Protein 3L2H (pdb70)

Radius of gyration: 28.26 Å; Cα contacts (8 Å, |Δi|>4): 1769; chains: 4; bounding box: 63×65×72 Å

Nearest PDB structures (foldseek):
  3l2h-assembly1_D  TM=9.973E-01  e=1.603E-27  Acidithiobacillus ferrooxidans ATCC 23270
  2h0v-assembly1_B  TM=8.083E-01  e=2.652E-04  Bacillus subtilis
  2f4p-assembly2_C  TM=7.669E-01  e=4.266E-04  Thermotoga maritima MSB8
  3es1-assembly1_A-2  TM=8.246E-01  e=7.627E-04  Novosphingobium aromaticivorans DSM 12444
  6b8w-assembly1_B  TM=7.659E-01  e=4.998E-04  Enterobacter cloacae subsp. cloacae ATCC 13047

InterPro domains:
  IPR011051 RmlC-like cupin domain superfamily [SSF51182] (11-148)
  IPR013096 Cupin 2, conserved barrel [PF07883] (49-119)
  IPR014710 RmlC-like jelly roll fold [G3DSA:2.60.120.10] (2-148)
  IPR051610 Glucose-6-phosphate isomerase/Oxalate decarboxylase [PTHR35848] (9-132)

B-factor: mean 21.56, std 8.47, range [9.39, 75.98]

Foldseek 3Di:
DVQVQQDQDPVNQVPFADFDAEPVHNLQTWRWDFSCVSNPNDQTKIKIKAAARGKNYQFKAKQPKKKKKAWAAAKKWKQQPDIDIDGHGDMDIHDHPPGTIMIHRNDHDITIMIMDMGDDQWIWMDRVVQQWIWTHHNNDIDIDHVPDDPPDD/DVQVQQDQDPVNQVPFADFDAEPVHNLQTWRWDFSCVSRPHDQTKIKIKHAARGKNYQFKAKQQKKKKKAWQADKKWKDQPDIDIDGHGDMDIHDHPPGTIMIHRNDHDITIMIMDMGDDQWIWMDRVVQQWIWTHHNPDIDIDHVPDDCPDDD/DCVQQDDDPVNQVPAFDWDAEPVHNLQTKTWDFSCVSSPNDQTKIKIKAAARGKNYQFKAKQPKKKKKAWQAAWKWKALHDIDIDGHGDMDIHDHPPGTIMIHHNGHDITIMIMDMGDDQWIKMDRVVQQWIWTHHRNDIDIDHVPDDPPDDD/DVVQQDQDPVNQVVAFCWDAEPVGNLQTWGWDFSCVSSPNDQTKIKIKHAARGKNYQFKFKQPKKKKKAWQAAWKWKALNDIDIDGHGDMDIHDHPPGTIMIHHNDHDITIMIMDMTDDQWIKMDRVVVQWIWTHHNNDIDIGHVPDDDDDD

CATH classification: 2.60.120.10

Organism: Acidithiobacillus ferrooxidans (strain ATCC 23270 / DSM 14882 / CIP 104768 / NCIMB 8455) (NCBI:txid243159)

Sequence (612 aa):
GDTRKLLLTAQQEISRRKGEHKVHFLNPGAVRVNKSLGDAVGLRRHGIHLLIQIEPGKEESTEYHLHHYEEEAVYVLSGKGTLTENDQYPIAPGDFVGFPCCHAAAHSSISNDGTETLVCLVIGQRLDQQDVVDYPNQHHKRLYRNNGEWNLVDDADIRVLREGDTTRKLLLTAQEISRKGEHKKVHFLNPGAVRRVNKSLGDAVGLRHHGIHLIQIEPGKESTEYHLHHYEEEAVYVLSGKGTLTENDQYPIAPGDFVGFPCCHAAAHSISSNDGTEETLVCLVIGQRLDQDVVDYPNQHKRLYRNNGEEWNLVDADIRRVLRREPDTRKLLLTAQEISSRRKGGEHKVHFLNPGAVRVNKSLGDAVGLRHHGIHLIQIEPGKESTEYHLLHHYEEEAVYVLSGKGTLTENDQYPIAPGDFVGFPCHAAAHSISNDGTEETLVCLVIGQRLDQQDVVDYPNQQHHKRLYRNNGEWNLVDDADIRRVLRREPDTRKLLLTAQEISRRKGEHKVHFLNPGAVRRVNKSLGDAVGLRHGIHLIQIEPGKEESTEYHLHHYEEEAVYVLSGKKGTLTENDQQYPIAPGDFVGFPCHAAAHSSISSNDGTEETLVCLVIGQRLDQDVVDYPNQHHKKRLYRNNGEWNLVDADIRVLRE

Secondary structure (DSSP, 8-state):
---GGGEE-HHHHH---EEEEETTEEEEEEEEEEHHHHHT----EEEEEE-TT-BSSSSBEESS--EEEEEEES-EEE-----EEE-TT-EEEE-TTS--B-EE--SSS-EEEEEEE---SEEEEEETTTTEEEEEETTEEEEE----EEEE-/---GGGEE-HHHHH---EEEEETTEEEEEEEEEEHHHHHT----EEEEEE-TT-BSSSSBEESS--EEEEEEES-EEE-----EEE-TT-EEEE-TTS--B-EE--SSS-EEEEEEE---SEEEEEEGGGTEEEEEETTEEEEE----EEEE--/-GGGGEE-HHHHH--PEEEEETTEEEEEEEEEEHHHHHT----EEEEEE-TT-BSSSSBEESS--EEEEEEES-EEE-----EEE-TT-EEEE-TTS--B-EE--SSSPEEEEEEE---SEEEEEEGGGTEEEEEETTEEEEE----EEEE--/-GGGGEE-HHHHH---EEEEETTEEEEEEEEEEHHHHHT----EEEEEE-TT-BSSSSBEESS--EEEEEEES-EEE-----EEE-TT-EEEE-TTS--B-EE--SSS-EEEEEEE---SEEEEEETTTTEEEEEETTEEEEE---EEEE--

Structure (mmCIF, N/CA/C/O backbone):
data_3L2H
#
_entry.id   3L2H
#
_cell.length_a   75.876
_cell.length_b   93.744
_cell.length_c   139.042
_cell.angle_alpha   90.000
_cell.angle_beta   90.000
_cell.angle_gamma   90.000
#
_symmetry.space_group_name_H-M   'P 21 21 21'
#
loop_
_entity.id
_entity.type
_entity.pdbx_description
1 polymer 'Putative sugar phosphate isomerase'
2 non-polymer 'CHLORIDE ION'
3 non-polymer '3-CYCLOHEXYL-1-PROPYLSULFONIC ACID'
4 non-polymer 1,2-ETHANEDIOL
5 water water
#
loop_
_atom_site.group_PDB
_atom_site.id
_atom_site.type_symbol
_atom_site.label_atom_id
_atom_site.label_alt_id
_atom_site.label_comp_id
_atom_site.label_asym_id
_atom_site.label_entity_id
_atom_site.label_seq_id
_atom_site.pdbx_PDB_ins_code
_atom_site.Cartn_x
_atom_site.Cartn_y
_atom_site.Cartn_z
_atom_site.occupancy
_atom_site.B_iso_or_equiv
_atom_site.auth_seq_id
_atom_site.auth_comp_id
_atom_site.auth_asym_id
_atom_site.auth_atom_id
_atom_site.pdbx_PDB_model_num
ATOM 1 N N . GLY A 1 1 ? 45.143 81.477 -6.168 1.00 25.65 0 GLY A N 1
ATOM 2 C CA . GLY A 1 1 ? 45.914 82.242 -5.117 1.00 25.18 0 GLY A CA 1
ATOM 3 C C . GLY A 1 1 ? 47.392 82.060 -5.349 1.00 24.78 0 GLY A C 1
ATOM 4 O O . GLY A 1 1 ? 47.804 81.149 -6.066 1.00 22.89 0 GLY A O 1
ATOM 13 N N . ASP A 1 3 ? 49.635 81.034 -3.505 1.00 21.38 2 ASP A N 1
ATOM 14 C CA . ASP A 1 3 ? 50.227 79.817 -2.948 1.00 22.43 2 ASP A CA 1
ATOM 15 C C . ASP A 1 3 ? 50.016 78.543 -3.794 1.00 20.57 2 ASP A C 1
ATOM 16 O O . ASP A 1 3 ? 50.485 77.440 -3.374 1.00 21.47 2 ASP A O 1
ATOM 21 N N . THR A 1 4 ? 49.371 78.665 -4.968 1.00 18.44 3 THR A N 1
ATOM 22 C CA . THR A 1 4 ? 49.371 77.535 -5.940 1.00 16.68 3 THR A CA 1
ATOM 23 C C . THR A 1 4 ? 50.118 77.843 -7.286 1.00 14.60 3 THR A C 1
ATOM 24 O O . THR A 1 4 ? 50.182 77.023 -8.139 1.00 13.31 3 THR A O 1
ATOM 28 N N . ARG A 1 5 ? 50.754 79.005 -7.407 1.00 13.26 4 ARG A N 1
ATOM 29 C CA . ARG A 1 5 ? 51.624 79.294 -8.525 1.00 13.16 4 ARG A CA 1
ATOM 30 C C . ARG A 1 5 ? 52.703 78.207 -8.654 1.00 13.77 4 ARG A C 1
ATOM 31 O O . ARG A 1 5 ? 53.113 77.822 -9.779 1.00 13.94 4 ARG A O 1
ATOM 39 N N . LYS A 1 6 ? 53.126 77.659 -7.504 1.00 13.19 5 LYS A N 1
ATOM 40 C CA . LYS A 1 6 ? 54.235 76.674 -7.521 1.00 13.93 5 LYS A CA 1
ATOM 41 C C . LYS A 1 6 ? 53.890 75.372 -8.222 1.00 13.52 5 LYS A C 1
ATOM 42 O O . LYS A 1 6 ? 54.789 74.608 -8.580 1.00 14.09 5 LYS A O 1
ATOM 48 N N . LEU A 1 7 ? 52.602 75.108 -8.432 1.00 13.25 6 LEU A N 1
ATOM 49 C CA . LEU A 1 7 ? 52.168 73.895 -9.098 1.00 13.17 6 LEU A CA 1
ATOM 50 C C . LEU A 1 7 ? 52.328 73.930 -10.632 1.00 13.53 6 LEU A C 1
ATOM 51 O O . LEU A 1 7 ? 52.293 72.878 -11.294 1.00 13.09 6 LEU A O 1
ATOM 56 N N . LEU A 1 8 ? 52.509 75.120 -11.167 1.00 12.86 7 LEU A N 1
ATOM 57 C CA . LEU A 1 8 ? 52.799 75.337 -12.587 1.00 13.78 7 LEU A CA 1
ATOM 58 C C . LEU A 1 8 ? 54.304 75.532 -12.769 1.00 13.89 7 LEU A C 1
ATOM 59 O O . LEU A 1 8 ? 54.892 76.406 -12.117 1.00 13.85 7 LEU A O 1
ATOM 64 N N . LEU A 1 9 ? 54.915 74.707 -13.618 1.00 13.61 8 LEU A N 1
ATOM 65 C CA . LEU A 1 9 ? 56.315 74.882 -14.036 1.00 15.15 8 LEU A CA 1
ATOM 66 C C . LEU A 1 9 ? 56.317 75.265 -15.484 1.00 14.96 8 LEU A C 1
ATOM 67 O O . LEU A 1 9 ? 55.951 74.451 -16.350 1.00 14.80 8 LEU A O 1
ATOM 72 N N . THR A 1 10 ? 56.624 76.519 -15.777 1.00 15.02 9 THR A N 1
ATOM 73 C CA . THR A 1 10 ? 56.672 76.930 -17.170 1.00 14.81 9 THR A CA 1
ATOM 74 C C . THR A 1 10 ? 57.866 76.266 -17.887 1.00 14.97 9 THR A C 1
ATOM 75 O O . THR A 1 10 ? 58.839 75.799 -17.250 1.00 12.90 9 THR A O 1
ATOM 79 N N . ALA A 1 11 ? 57.791 76.273 -19.217 1.00 15.13 10 ALA A N 1
ATOM 80 C CA . ALA A 1 11 ? 58.847 75.737 -20.061 1.00 15.85 10 ALA A CA 1
ATOM 81 C C . ALA A 1 11 ? 60.209 76.290 -19.645 1.00 15.37 10 ALA A C 1
ATOM 82 O O . ALA A 1 11 ? 61.210 75.559 -19.567 1.00 16.08 10 ALA A O 1
ATOM 84 N N A GLN A 1 12 ? 60.255 77.571 -19.351 0.50 14.82 11 GLN A N 1
ATOM 85 N N B GLN A 1 12 ? 60.251 77.594 -19.395 0.50 15.19 11 GLN A N 1
ATOM 86 C CA A GLN A 1 12 ? 61.535 78.185 -19.032 0.50 15.57 11 GLN A CA 1
ATOM 87 C CA B GLN A 1 12 ? 61.494 78.272 -19.000 0.50 16.12 11 GLN A CA 1
ATOM 88 C C A GLN A 1 12 ? 61.964 77.949 -17.575 0.50 14.79 11 GLN A C 1
ATOM 89 C C B GLN A 1 12 ? 61.949 77.846 -17.606 0.50 15.11 11 GLN A C 1
ATOM 90 O O A GLN A 1 12 ? 63.157 77.923 -17.291 0.50 13.74 11 GLN A O 1
ATOM 91 O O B GLN A 1 12 ? 63.135 77.593 -17.388 0.50 13.97 11 GLN A O 1
ATOM 102 N N . GLU A 1 13 ? 61.014 77.748 -16.667 1.00 14.43 12 GLU A N 1
ATOM 103 C CA . GLU A 1 13 ? 61.350 77.279 -15.307 1.00 14.55 12 GLU A CA 1
ATOM 104 C C . GLU A 1 13 ? 61.986 75.877 -15.397 1.00 14.36 12 GLU A C 1
ATOM 105 O O . GLU A 1 13 ? 62.958 75.566 -14.712 1.00 14.00 12 GLU A O 1
ATOM 111 N N . ILE A 1 14 ? 61.441 75.045 -16.287 1.00 14.13 13 ILE A N 1
ATOM 112 C CA . ILE A 1 14 ? 61.939 73.681 -16.485 1.00 14.02 13 ILE A CA 1
ATOM 113 C C . ILE A 1 14 ? 63.365 73.686 -17.105 1.00 14.30 13 ILE A C 1
ATOM 114 O O . ILE A 1 14 ? 64.282 73.031 -16.594 1.00 14.42 13 ILE A O 1
ATOM 119 N N . SER A 1 15 ? 63.548 74.469 -18.161 1.00 15.08 14 SER A N 1
ATOM 120 C CA . SER A 1 15 ? 64.838 74.676 -18.788 1.00 16.26 14 SER A CA 1
ATOM 121 C C . SER A 1 15 ? 65.914 75.067 -17.772 1.00 15.75 14 SER A C 1
ATOM 122 O O . SER A 1 15 ? 67.025 74.521 -17.798 1.00 15.88 14 SER A O 1
ATOM 125 N N A ARG A 1 16 ? 65.588 75.988 -16.860 0.70 15.45 15 ARG A N 1
ATOM 126 N N B ARG A 1 16 ? 65.571 75.962 -16.852 0.30 15.14 15 ARG A N 1
ATOM 127 C CA A ARG A 1 16 ? 66.568 76.491 -15.882 0.70 16.07 15 ARG A CA 1
ATOM 128 C CA B ARG A 1 16 ? 66.542 76.480 -15.894 0.30 15.01 15 ARG A CA 1
ATOM 129 C C A ARG A 1 16 ? 66.772 75.588 -14.660 0.70 15.64 15 ARG A C 1
ATOM 130 C C B ARG A 1 16 ? 66.760 75.596 -14.662 0.30 15.19 15 ARG A C 1
ATOM 131 O O A ARG A 1 16 ? 67.747 75.751 -13.934 0.70 16.23 15 ARG A O 1
ATOM 132 O O B ARG A 1 16 ? 67.709 75.815 -13.916 0.30 15.48 15 ARG A O 1
ATOM 155 N N . LYS A 1 18 ? 68.286 72.689 -12.714 1.00 18.10 17 LYS A N 1
ATOM 156 C CA . LYS A 1 18 ? 69.528 71.979 -12.905 1.00 21.71 17 LYS A CA 1
ATOM 157 C C . LYS A 1 18 ? 69.259 70.462 -13.040 1.00 23.18 17 LYS A C 1
ATOM 158 O O . LYS A 1 18 ? 69.874 69.779 -13.816 1.00 24.49 17 LYS A O 1
ATOM 164 N N . GLY A 1 19 ? 68.312 69.945 -12.298 1.00 25.66 18 GLY A N 1
ATOM 165 C CA . GLY A 1 19 ? 68.069 68.507 -12.296 1.00 27.67 18 GLY A CA 1
ATOM 166 C C . GLY A 1 19 ? 69.145 67.801 -11.486 1.00 28.38 18 GLY A C 1
ATOM 167 O O . GLY A 1 19 ? 69.980 68.466 -10.870 1.00 28.72 18 GLY A O 1
ATOM 168 N N . GLU A 1 20 ? 69.132 66.477 -11.493 1.00 28.41 19 GLU A N 1
ATOM 169 C CA . GLU A 1 20 ? 70.134 65.709 -10.791 1.00 28.94 19 GLU A CA 1
ATOM 170 C C . GLU A 1 20 ? 70.866 64.829 -11.724 1.00 27.28 19 GLU A C 1
ATOM 171 O O . GLU A 1 20 ? 70.270 64.224 -12.593 1.00 25.70 19 GLU A O 1
ATOM 177 N N . HIS A 1 21 ? 72.164 64.739 -11.523 1.00 26.06 20 HIS A N 1
ATOM 178 C CA . HIS A 1 21 ? 72.977 63.773 -12.239 1.00 27.17 20 HIS A CA 1
ATOM 179 C C . HIS A 1 21 ? 72.731 62.394 -11.627 1.00 27.23 20 HIS A C 1
ATOM 180 O O . HIS A 1 21 ? 73.040 62.168 -10.473 1.00 27.10 20 HIS A O 1
ATOM 187 N N . LYS A 1 22 ? 72.125 61.481 -12.359 1.00 26.97 21 LYS A N 1
ATOM 188 C CA . LYS A 1 22 ? 71.796 60.164 -11.796 1.00 27.61 21 LYS A CA 1
ATOM 189 C C . LYS A 1 22 ? 72.434 59.046 -12.544 1.00 26.54 21 LYS A C 1
ATOM 190 O O . LYS A 1 22 ? 72.365 59.016 -13.779 1.00 24.10 21 LYS A O 1
ATOM 196 N N . VAL A 1 23 ? 73.091 58.158 -11.791 1.00 25.35 22 VAL A N 1
ATOM 197 C CA . VAL A 1 23 ? 73.716 56.963 -12.346 1.00 24.85 22 VAL A CA 1
ATOM 198 C C . VAL A 1 23 ? 72.995 55.756 -11.733 1.00 24.27 22 VAL A C 1
ATOM 199 O O . VAL A 1 23 ? 72.848 55.667 -10.504 1.00 23.73 22 VAL A O 1
ATOM 203 N N . HIS A 1 24 ? 72.506 54.853 -12.571 1.00 21.68 23 HIS A N 1
ATOM 204 C CA . HIS A 1 24 ? 71.777 53.689 -12.068 1.00 20.56 23 HIS A CA 1
ATOM 205 C C . HIS A 1 24 ? 72.709 52.811 -11.213 1.00 20.76 23 HIS A C 1
ATOM 206 O O . HIS A 1 24 ? 73.851 52.565 -11.572 1.00 20.69 23 HIS A O 1
ATOM 213 N N . PHE A 1 25 ? 72.185 52.296 -10.112 1.00 21.08 24 PHE A N 1
ATOM 214 C CA . PHE A 1 25 ? 73.009 51.611 -9.085 1.00 21.72 24 PHE A CA 1
ATOM 215 C C . PHE A 1 25 ? 73.622 50.300 -9.554 1.00 22.22 24 PHE A C 1
ATOM 216 O O . PHE A 1 25 ? 74.602 49.825 -8.974 1.00 22.28 24 PHE A O 1
ATOM 224 N N . LEU A 1 26 ? 73.127 49.777 -10.674 1.00 22.21 25 LEU A N 1
ATOM 225 C CA . LEU A 1 26 ? 73.622 48.548 -11.258 1.00 21.21 25 LEU A CA 1
ATOM 226 C C . LEU A 1 26 ? 74.225 48.734 -12.643 1.00 22.24 25 LEU A C 1
ATOM 227 O O . LEU A 1 26 ? 74.686 47.755 -13.223 1.00 22.81 25 LEU A O 1
ATOM 232 N N . ASN A 1 27 ? 74.249 49.964 -13.166 1.00 21.62 26 ASN A N 1
ATOM 233 C CA . ASN A 1 27 ? 74.787 50.243 -14.506 1.00 22.04 26 ASN A CA 1
ATOM 234 C C . ASN A 1 27 ? 75.478 51.636 -14.590 1.00 21.80 26 ASN A C 1
ATOM 235 O O . ASN A 1 27 ? 74.830 52.658 -14.734 1.00 21.49 26 ASN A O 1
ATOM 240 N N . PRO A 1 28 ? 76.809 51.671 -14.499 1.00 22.74 27 PRO A N 1
ATOM 241 C CA . PRO A 1 28 ? 77.565 52.908 -14.594 1.00 22.54 27 PRO A CA 1
ATOM 242 C C . PRO A 1 28 ? 77.374 53.598 -15.935 1.00 21.86 27 PRO A C 1
ATOM 243 O O . PRO A 1 28 ? 77.636 54.780 -16.034 1.00 22.54 27 PRO A O 1
ATOM 247 N N . GLY A 1 29 ? 76.924 52.863 -16.953 1.00 20.87 28 GLY A N 1
ATOM 248 C CA . GLY A 1 29 ? 76.616 53.430 -18.263 1.00 20.65 28 GLY A CA 1
ATOM 249 C C . GLY A 1 29 ? 75.221 54.058 -18.347 1.00 20.25 28 GLY A C 1
ATOM 250 O O . GLY A 1 29 ? 74.915 54.729 -19.334 1.00 20.17 28 GLY A O 1
ATOM 251 N N . ALA A 1 30 ? 74.385 53.855 -17.320 1.00 19.93 29 ALA A N 1
ATOM 252 C CA . ALA A 1 30 ? 73.059 54.484 -17.242 1.00 20.30 29 ALA A CA 1
ATOM 253 C C . ALA A 1 30 ? 73.181 55.803 -16.498 1.00 20.94 29 ALA A C 1
ATOM 254 O O . ALA A 1 30 ? 73.009 55.863 -15.278 1.00 21.81 29 ALA A O 1
ATOM 256 N N . VAL A 1 31 ? 73.446 56.863 -17.252 1.00 21.75 30 VAL A N 1
ATOM 257 C CA . VAL A 1 31 ? 73.719 58.182 -16.711 1.00 22.89 30 VAL A CA 1
ATOM 258 C C . VAL A 1 31 ? 72.793 59.148 -17.371 1.00 22.95 30 VAL A C 1
ATOM 259 O O . VAL A 1 31 ? 72.668 59.126 -18.596 1.00 22.66 30 VAL A O 1
ATOM 263 N N . ARG A 1 32 ? 72.143 60.007 -16.593 1.00 22.94 31 ARG A N 1
ATOM 264 C CA . ARG A 1 32 ? 71.211 60.974 -17.139 1.00 24.31 31 ARG A CA 1
ATOM 265 C C . ARG A 1 32 ? 71.089 62.181 -16.236 1.00 23.20 31 ARG A C 1
ATOM 266 O O . ARG A 1 32 ? 71.416 62.109 -15.033 1.00 23.32 31 ARG A O 1
ATOM 274 N N . VAL A 1 33 ? 70.624 63.277 -16.812 1.00 22.25 32 VAL A N 1
ATOM 275 C CA . VAL A 1 33 ? 70.211 64.434 -16.036 1.00 21.62 32 VAL A CA 1
ATOM 276 C C . VAL A 1 33 ? 68.719 64.232 -15.854 1.00 20.78 32 VAL A C 1
ATOM 277 O O . VAL A 1 33 ? 67.980 64.069 -16.834 1.00 20.66 32 VAL A O 1
ATOM 281 N N . ASN A 1 34 ? 68.287 64.208 -14.603 1.00 19.22 33 ASN A N 1
ATOM 282 C CA . ASN A 1 34 ? 66.913 63.945 -14.243 1.00 19.11 33 ASN A CA 1
ATOM 283 C C . ASN A 1 34 ? 66.272 65.196 -13.625 1.00 18.68 33 ASN A C 1
ATOM 284 O O . ASN A 1 34 ? 66.777 65.742 -12.612 1.00 19.42 33 ASN A O 1
ATOM 289 N N . LYS A 1 35 ? 65.245 65.698 -14.282 1.00 17.19 34 LYS A N 1
ATOM 290 C CA . LYS A 1 35 ? 64.456 66.822 -13.733 1.00 16.33 34 LYS A CA 1
ATOM 291 C C . LYS A 1 35 ? 63.135 66.243 -13.274 1.00 15.40 34 LYS A C 1
ATOM 292 O O . LYS A 1 35 ? 62.270 65.929 -14.088 1.00 15.37 34 LYS A O 1
ATOM 298 N N . SER A 1 36 ? 62.970 66.123 -11.958 1.00 14.42 35 SER A N 1
ATOM 299 C CA . SER A 1 36 ? 61.770 65.530 -11.426 1.00 15.00 35 SER A CA 1
ATOM 300 C C . SER A 1 36 ? 60.667 66.594 -11.373 1.00 15.32 35 SER A C 1
ATOM 301 O O . SER A 1 36 ? 60.569 67.385 -10.410 1.00 13.75 35 SER A O 1
ATOM 304 N N . LEU A 1 37 ? 59.835 66.574 -12.383 1.00 14.90 36 LEU A N 1
ATOM 305 C CA . LEU A 1 37 ? 58.694 67.511 -12.458 1.00 15.18 36 LEU A CA 1
ATOM 306 C C . LEU A 1 37 ? 57.679 67.236 -11.345 1.00 15.36 36 LEU A C 1
ATOM 307 O O . LEU A 1 37 ? 57.112 68.170 -10.722 1.00 14.33 36 LEU A O 1
ATOM 312 N N . GLY A 1 38 ? 57.427 65.959 -11.106 1.00 15.23 37 GLY A N 1
ATOM 313 C CA . GLY A 1 38 ? 56.545 65.578 -10.058 1.00 15.73 37 GLY A CA 1
ATOM 314 C C . GLY A 1 38 ? 56.976 65.995 -8.689 1.00 16.30 37 GLY A C 1
ATOM 315 O O . GLY A 1 38 ? 56.159 66.543 -7.917 1.00 17.13 37 GLY A O 1
ATOM 316 N N . ASP A 1 39 ? 58.253 65.811 -8.374 1.00 16.87 38 ASP A N 1
ATOM 317 C CA . ASP A 1 39 ? 58.716 66.229 -7.051 1.00 16.52 38 ASP A CA 1
ATOM 318 C C . ASP A 1 39 ? 58.725 67.778 -6.904 1.00 16.44 38 ASP A C 1
ATOM 319 O O . ASP A 1 39 ? 58.491 68.315 -5.810 1.00 17.25 38 ASP A O 1
ATOM 324 N N . ALA A 1 40 ? 58.951 68.481 -7.986 1.00 14.64 39 ALA A N 1
ATOM 325 C CA . ALA A 1 40 ? 58.979 69.953 -7.952 1.00 15.67 39 ALA A CA 1
ATOM 326 C C . ALA A 1 40 ? 57.610 70.493 -7.535 1.00 15.88 39 ALA A C 1
ATOM 327 O O . ALA A 1 40 ? 57.568 71.495 -6.814 1.00 15.21 39 ALA A O 1
ATOM 329 N N . VAL A 1 41 ? 56.525 69.782 -7.887 1.00 15.88 40 VAL A N 1
ATOM 330 C CA . VAL A 1 41 ? 55.166 70.265 -7.600 1.00 15.26 40 VAL A CA 1
ATOM 331 C C . VAL A 1 41 ? 54.500 69.511 -6.433 1.00 16.19 40 VAL A C 1
ATOM 332 O O . VAL A 1 41 ? 53.401 69.868 -6.028 1.00 16.65 40 VAL A O 1
ATOM 336 N N . GLY A 1 42 ? 55.161 68.488 -5.911 1.00 16.26 41 GLY A N 1
ATOM 337 C CA . GLY A 1 42 ? 54.657 67.737 -4.768 1.00 16.22 41 GLY A CA 1
ATOM 338 C C . GLY A 1 42 ? 53.827 66.488 -5.040 1.00 15.99 41 GLY A C 1
ATOM 339 O O . GLY A 1 42 ? 53.146 66.019 -4.149 1.00 16.65 41 GLY A O 1
ATOM 340 N N . LEU A 1 43 ? 53.887 65.938 -6.247 1.00 15.20 42 LEU A N 1
ATOM 341 C CA . LEU A 1 43 ? 53.278 64.638 -6.528 1.00 15.48 42 LEU A CA 1
ATOM 342 C C . LEU A 1 43 ? 53.993 63.572 -5.731 1.00 16.42 42 LEU A C 1
ATOM 343 O O . LEU A 1 43 ? 55.220 63.571 -5.635 1.00 15.75 42 LEU A O 1
ATOM 348 N N A ARG A 1 44 ? 53.229 62.656 -5.163 0.60 17.39 43 ARG A N 1
ATOM 349 N N B ARG A 1 44 ? 53.204 62.697 -5.110 0.40 16.79 43 ARG A N 1
ATOM 350 C CA A ARG A 1 44 ? 53.801 61.618 -4.325 0.60 18.65 43 ARG A CA 1
ATOM 351 C CA B ARG A 1 44 ? 53.704 61.623 -4.253 0.40 17.53 43 ARG A CA 1
ATOM 352 C C A ARG A 1 44 ? 53.446 60.213 -4.747 0.60 18.02 43 ARG A C 1
ATOM 353 C C B ARG A 1 44 ? 53.528 60.234 -4.843 0.40 17.57 43 ARG A C 1
ATOM 354 O O A ARG A 1 44 ? 54.015 59.270 -4.223 0.60 17.51 43 ARG A O 1
ATOM 355 O O B ARG A 1 44 ? 54.326 59.338 -4.572 0.40 17.55 43 ARG A O 1
ATOM 370 N N . HIS A 1 45 ? 52.495 60.054 -5.659 1.00 17.81 44 HIS A N 1
ATOM 371 C CA . HIS A 1 45 ? 52.081 58.705 -6.098 1.00 19.63 44 HIS A CA 1
ATOM 372 C C . HIS A 1 45 ? 52.456 58.379 -7.496 1.00 19.59 44 HIS A C 1
ATOM 373 O O . HIS A 1 45 ? 52.308 57.251 -7.932 1.00 19.49 44 HIS A O 1
ATOM 396 N N . GLY A 1 47 ? 55.701 59.379 -10.458 1.00 18.30 46 GLY A N 1
ATOM 397 C CA . GLY A 1 47 ? 56.952 60.053 -10.844 1.00 17.66 46 GLY A CA 1
ATOM 398 C C . GLY A 1 47 ? 56.817 60.554 -12.274 1.00 16.80 46 GLY A C 1
ATOM 399 O O . GLY A 1 47 ? 56.322 59.846 -13.147 1.00 16.99 46 GLY A O 1
ATOM 400 N N . ILE A 1 48 ? 57.153 61.816 -12.502 1.00 16.60 47 ILE A N 1
ATOM 401 C CA . ILE A 1 48 ? 57.097 62.383 -13.846 1.00 15.69 47 ILE A CA 1
ATOM 402 C C . ILE A 1 48 ? 58.415 63.107 -13.963 1.00 16.08 47 ILE A C 1
ATOM 403 O O . ILE A 1 48 ? 58.717 64.100 -13.242 1.00 15.31 47 ILE A O 1
ATOM 408 N N . HIS A 1 49 ? 59.255 62.576 -14.841 1.00 16.35 48 HIS A N 1
ATOM 409 C CA . HIS A 1 49 ? 60.612 63.085 -14.976 1.00 16.88 48 HIS A CA 1
ATOM 410 C C . HIS A 1 49 ? 60.990 63.462 -16.385 1.00 17.65 48 HIS A C 1
ATOM 411 O O . HIS A 1 49 ? 60.688 62.709 -17.334 1.00 17.93 48 HIS A O 1
ATOM 418 N N A LEU A 1 50 ? 61.667 64.600 -16.530 0.50 17.38 49 LEU A N 1
ATOM 419 N N B LEU A 1 50 ? 61.653 64.602 -16.544 0.50 17.26 49 LEU A N 1
ATOM 420 C CA A LEU A 1 50 ? 62.211 65.014 -17.813 0.50 18.46 49 LEU A CA 1
ATOM 421 C CA B LEU A 1 50 ? 62.174 64.950 -17.853 0.50 18.27 49 LEU A CA 1
ATOM 422 C C A LEU A 1 50 ? 63.658 64.597 -17.768 0.50 18.42 49 LEU A C 1
ATOM 423 C C B LEU A 1 50 ? 63.642 64.618 -17.806 0.50 18.30 49 LEU A C 1
ATOM 424 O O A LEU A 1 50 ? 64.394 65.058 -16.886 0.50 18.37 49 LEU A O 1
ATOM 425 O O B LEU A 1 50 ? 64.374 65.184 -16.986 0.50 18.41 49 LEU A O 1
ATOM 434 N N . ILE A 1 51 ? 64.036 63.635 -18.619 1.00 18.01 50 ILE A N 1
ATOM 435 C CA . ILE A 1 51 ? 65.379 63.097 -18.608 1.00 18.47 50 ILE A CA 1
ATOM 436 C C . ILE A 1 51 ? 66.148 63.451 -19.879 1.00 19.17 50 ILE A C 1
ATOM 437 O O . ILE A 1 51 ? 65.550 63.569 -20.973 1.00 19.05 50 ILE A O 1
ATOM 442 N N . GLN A 1 52 ? 67.453 63.634 -19.708 1.00 18.54 51 GLN A N 1
ATOM 443 C CA . GLN A 1 52 ? 68.396 63.896 -20.806 1.00 19.31 51 GLN A CA 1
ATOM 444 C C . GLN A 1 52 ? 69.456 62.829 -20.756 1.00 18.37 51 GLN A C 1
ATOM 445 O O . GLN A 1 52 ? 70.084 62.616 -19.708 1.00 18.32 51 GLN A O 1
ATOM 451 N N . ILE A 1 53 ? 69.599 62.097 -21.855 1.00 17.28 52 ILE A N 1
ATOM 452 C CA . ILE A 1 53 ? 70.550 61.019 -21.970 1.00 17.45 52 ILE A CA 1
ATOM 453 C C . ILE A 1 53 ? 71.497 61.372 -23.122 1.00 17.73 52 ILE A C 1
ATOM 454 O O . ILE A 1 53 ? 71.084 61.526 -24.275 1.00 16.89 52 ILE A O 1
ATOM 459 N N . GLU A 1 54 ? 72.774 61.439 -22.826 1.00 18.13 53 GLU A N 1
ATOM 460 C CA . GLU A 1 54 ? 73.741 61.834 -23.833 1.00 19.57 53 GLU A CA 1
ATOM 461 C C . GLU A 1 54 ? 74.171 60.651 -24.650 1.00 18.81 53 GLU A C 1
ATOM 462 O O . GLU A 1 54 ? 74.028 59.501 -24.242 1.00 17.58 53 GLU A O 1
ATOM 468 N N . PRO A 1 55 ? 74.767 60.937 -25.797 1.00 19.15 54 PRO A N 1
ATOM 469 C CA . PRO A 1 55 ? 75.259 59.873 -26.657 1.00 19.16 54 PRO A CA 1
ATOM 470 C C . PRO A 1 55 ? 76.170 58.896 -25.913 1.00 19.30 54 PRO A C 1
ATOM 471 O O . PRO A 1 55 ? 77.046 59.311 -25.148 1.00 18.81 54 PRO A O 1
ATOM 475 N N . GLY A 1 56 ? 75.946 57.610 -26.140 1.00 18.02 55 GLY A N 1
ATOM 476 C CA . GLY A 1 56 ? 76.707 56.555 -25.513 1.00 18.72 55 GLY A CA 1
ATOM 477 C C . GLY A 1 56 ? 76.191 56.111 -24.149 1.00 19.16 55 GLY A C 1
ATOM 478 O O . GLY A 1 56 ? 76.749 55.213 -23.532 1.00 19.31 55 GLY A O 1
ATOM 479 N N . LYS A 1 57 ? 75.121 56.717 -23.679 1.00 18.78 56 LYS A N 1
ATOM 480 C CA . LYS A 1 57 ? 74.613 56.375 -22.354 1.00 19.53 56 LYS A CA 1
ATOM 481 C C . LYS A 1 57 ? 73.262 55.699 -22.477 1.00 18.95 56 LYS A C 1
ATOM 482 O O . LYS A 1 57 ? 72.655 55.714 -23.554 1.00 17.93 56 LYS A O 1
ATOM 488 N N A GLU A 1 58 ? 72.804 55.117 -21.363 0.50 18.94 57 GLU A N 1
ATOM 489 N N B GLU A 1 58 ? 72.775 55.167 -21.359 0.50 18.93 57 GLU A N 1
ATOM 490 C CA A GLU A 1 58 ? 71.511 54.435 -21.278 0.50 18.77 57 GLU A CA 1
ATOM 491 C CA B GLU A 1 58 ? 71.491 54.491 -21.327 0.50 18.73 57 GLU A CA 1
ATOM 492 C C A GLU A 1 58 ? 70.584 55.057 -20.252 0.50 18.44 57 GLU A C 1
ATOM 493 C C B GLU A 1 58 ? 70.586 55.044 -20.244 0.50 18.41 57 GLU A C 1
ATOM 494 O O A GLU A 1 58 ? 71.029 55.772 -19.365 0.50 17.74 57 GLU A O 1
ATOM 495 O O B GLU A 1 58 ? 71.046 55.712 -19.328 0.50 17.63 57 GLU A O 1
ATOM 506 N N . SER A 1 59 ? 69.308 54.683 -20.331 1.00 17.97 58 SER A N 1
ATOM 507 C CA . SER A 1 59 ? 68.279 55.182 -19.429 1.00 18.08 58 SER A CA 1
ATOM 508 C C . SER A 1 59 ? 68.222 54.472 -18.115 1.00 17.81 58 SER A C 1
ATOM 509 O O . SER A 1 59 ? 67.675 54.997 -17.163 1.00 18.69 58 SER A O 1
ATOM 512 N N . THR A 1 60 ? 68.745 53.261 -18.050 1.00 17.94 59 THR A N 1
ATOM 513 C CA . THR A 1 60 ? 68.507 52.409 -16.910 1.00 17.25 59 THR A CA 1
ATOM 514 C C . THR A 1 60 ? 69.356 51.153 -17.054 1.00 18.50 59 THR A C 1
ATOM 515 O O . THR A 1 60 ? 70.083 50.962 -18.061 1.00 18.56 59 THR A O 1
ATOM 519 N N . GLU A 1 61 ? 69.284 50.300 -16.052 1.00 18.52 60 GLU A N 1
ATOM 520 C CA . GLU A 1 61 ? 69.703 48.942 -16.208 1.00 18.50 60 GLU A CA 1
ATOM 521 C C . GLU A 1 61 ? 68.502 48.137 -16.685 1.00 17.91 60 GLU A C 1
ATOM 522 O O . GLU A 1 61 ? 67.458 48.160 -16.060 1.00 17.40 60 GLU A O 1
ATOM 528 N N . TYR A 1 62 ? 68.681 47.379 -17.764 1.00 17.14 61 TYR A N 1
ATOM 529 C CA . TYR A 1 62 ? 67.656 46.504 -18.310 1.00 17.22 61 TYR A CA 1
ATOM 530 C C . TYR A 1 62 ? 66.821 45.862 -17.198 1.00 17.10 61 TYR A C 1
ATOM 531 O O . TYR A 1 62 ? 67.367 45.128 -16.374 1.00 16.77 61 TYR A O 1
ATOM 540 N N . HIS A 1 63 ? 65.526 46.164 -17.140 1.00 16.80 62 HIS A N 1
ATOM 541 C CA . HIS A 1 63 ? 64.723 45.798 -15.965 1.00 17.20 62 HIS A CA 1
ATOM 542 C C . HIS A 1 63 ? 63.270 45.523 -16.278 1.00 17.72 62 HIS A C 1
ATOM 543 O O . HIS A 1 63 ? 62.761 45.947 -17.323 1.00 17.67 62 HIS A O 1
ATOM 550 N N . LEU A 1 64 ? 62.613 44.827 -15.346 1.00 16.94 63 LEU A N 1
ATOM 551 C CA . LEU A 1 64 ? 61.215 44.482 -15.426 1.00 18.16 63 LEU A CA 1
ATOM 552 C C . LEU A 1 64 ? 60.570 44.677 -14.048 1.00 17.60 63 LEU A C 1
ATOM 553 O O . LEU A 1 64 ? 61.048 44.088 -13.087 1.00 16.87 63 LEU A O 1
ATOM 558 N N . HIS A 1 65 ? 59.530 45.505 -13.977 1.00 16.66 64 HIS A N 1
ATOM 559 C CA . HIS A 1 65 ? 58.757 45.740 -12.779 1.00 17.03 64 HIS A CA 1
ATOM 560 C C . HIS A 1 65 ? 57.628 44.747 -12.615 1.00 16.73 64 HIS A C 1
ATOM 561 O O . HIS A 1 65 ? 56.892 44.469 -13.550 1.00 15.36 64 HIS A O 1
ATOM 568 N N . HIS A 1 66 ? 57.449 44.256 -11.408 1.00 17.18 65 HIS A N 1
ATOM 569 C CA . HIS A 1 66 ? 56.318 43.389 -11.091 1.00 18.00 65 HIS A CA 1
ATOM 570 C C . HIS A 1 66 ? 55.049 44.137 -10.645 1.00 17.75 65 HIS A C 1
ATOM 571 O O . HIS A 1 66 ? 53.952 43.615 -10.839 1.00 18.37 65 HIS A O 1
ATOM 578 N N . TYR A 1 67 ? 55.184 45.320 -10.025 1.00 18.56 66 TYR A N 1
ATOM 579 C CA . TYR A 1 67 ? 54.027 46.085 -9.506 1.00 18.29 66 TYR A CA 1
ATOM 580 C C . TYR A 1 67 ? 53.890 47.534 -10.018 1.00 18.64 66 TYR A C 1
ATOM 581 O O . TYR A 1 67 ? 52.775 48.031 -10.130 1.00 20.38 66 TYR A O 1
ATOM 590 N N . GLU A 1 68 ? 54.983 48.224 -10.284 1.00 16.83 67 GLU A N 1
ATOM 591 C CA . GLU A 1 68 ? 54.900 49.584 -10.789 1.00 17.45 67 GLU A CA 1
ATOM 592 C C . GLU A 1 68 ? 54.842 49.646 -12.326 1.00 17.39 67 GLU A C 1
ATOM 593 O O . GLU A 1 68 ? 55.728 49.132 -12.992 1.00 17.37 67 GLU A O 1
ATOM 599 N N . GLU A 1 69 ? 53.801 50.254 -12.870 1.00 16.28 68 GLU A N 1
ATOM 600 C CA . GLU A 1 69 ? 53.772 50.578 -14.293 1.00 17.29 68 GLU A CA 1
ATOM 601 C C . GLU A 1 69 ? 54.781 51.706 -14.588 1.00 16.82 68 GLU A C 1
ATOM 602 O O . GLU A 1 69 ? 55.090 52.521 -13.721 1.00 17.37 68 GLU A O 1
ATOM 608 N N . GLU A 1 70 ? 55.226 51.778 -15.834 1.00 15.86 69 GLU A N 1
ATOM 609 C CA . GLU A 1 70 ? 56.168 52.778 -16.273 1.00 17.92 69 GLU A CA 1
ATOM 610 C C . GLU A 1 70 ? 55.901 53.047 -17.737 1.00 16.58 69 GLU A C 1
ATOM 611 O O . GLU A 1 70 ? 55.386 52.176 -18.436 1.00 16.43 69 GLU A O 1
ATOM 617 N N . ALA A 1 71 ? 56.235 54.247 -18.195 1.00 15.48 70 ALA A N 1
ATOM 618 C CA . ALA A 1 71 ? 56.080 54.631 -19.581 1.00 15.17 70 ALA A CA 1
ATOM 619 C C . ALA A 1 71 ? 57.084 55.715 -19.945 1.00 15.82 70 ALA A C 1
ATOM 620 O O . ALA A 1 71 ? 57.637 56.388 -19.060 1.00 14.94 70 ALA A O 1
ATOM 622 N N . VAL A 1 72 ? 57.275 55.928 -21.246 1.00 15.60 71 VAL A N 1
ATOM 623 C CA . VAL A 1 72 ? 58.248 56.890 -21.778 1.00 14.98 71 VAL A CA 1
ATOM 624 C C . VAL A 1 72 ? 57.659 57.544 -23.034 1.00 14.92 71 VAL A C 1
ATOM 625 O O . VAL A 1 72 ? 57.051 56.863 -23.855 1.00 17.00 71 VAL A O 1
ATOM 629 N N . TYR A 1 73 ? 57.760 58.858 -23.137 1.00 14.37 72 TYR A N 1
ATOM 630 C CA . TYR A 1 73 ? 57.338 59.637 -24.289 1.00 15.10 72 TYR A CA 1
ATOM 631 C C . TYR A 1 73 ? 58.561 60.433 -24.743 1.00 14.79 72 TYR A C 1
ATOM 632 O O . TYR A 1 73 ? 59.152 61.159 -23.958 1.00 14.28 72 TYR A O 1
ATOM 641 N N . VAL A 1 74 ? 58.992 60.208 -25.986 1.00 14.65 73 VAL A N 1
ATOM 642 C CA . VAL A 1 74 ? 60.163 60.871 -26.503 1.00 14.13 73 VAL A CA 1
ATOM 643 C C . VAL A 1 74 ? 59.833 62.302 -26.968 1.00 15.22 73 VAL A C 1
ATOM 644 O O . VAL A 1 74 ? 58.916 62.542 -27.791 1.00 14.70 73 VAL A O 1
ATOM 648 N N . LEU A 1 75 ? 60.638 63.250 -26.490 1.00 14.98 74 LEU A N 1
ATOM 649 C CA . LEU A 1 75 ? 60.436 64.654 -26.826 1.00 16.20 74 LEU A CA 1
ATOM 650 C C . LEU A 1 75 ? 61.405 65.177 -27.908 1.00 16.14 74 LEU A C 1
ATOM 651 O O . LEU A 1 75 ? 60.972 65.947 -28.775 1.00 15.46 74 LEU A O 1
ATOM 656 N N . SER A 1 76 ? 62.684 64.814 -27.852 1.00 15.89 75 SER A N 1
ATOM 657 C CA . SER A 1 76 ? 63.638 65.195 -28.895 1.00 15.83 75 SER A CA 1
ATOM 658 C C . SER A 1 76 ? 64.790 64.232 -28.878 1.00 14.89 75 SER A C 1
ATOM 659 O O . SER A 1 76 ? 65.055 63.579 -27.896 1.00 15.47 75 SER A O 1
ATOM 662 N N . GLY A 1 77 ? 65.482 64.163 -29.993 1.00 13.99 76 GLY A N 1
ATOM 663 C CA . GLY A 1 77 ? 66.516 63.192 -30.154 1.00 14.84 76 GLY A CA 1
ATOM 664 C C . GLY A 1 77 ? 66.008 61.797 -30.483 1.00 14.42 76 GLY A C 1
ATOM 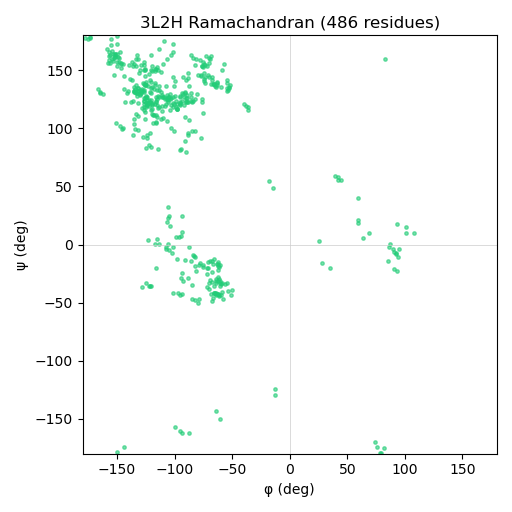665 O O . GLY A 1 77 ? 64.824 61.571 -30.606 1.00 13.12 76 GLY A O 1
ATOM 666 N N . LYS A 1 78 ? 66.951 60.869 -30.625 1.00 14.53 77 LYS A N 1
ATOM 667 C CA . LYS A 1 78 ? 66.704 59.554 -31.153 1.00 14.84 77 LYS A CA 1
ATOM 668 C C . LYS A 1 78 ? 67.475 58.522 -30.342 1.00 15.23 77 LYS A C 1
ATOM 669 O O . LYS A 1 78 ? 68.592 58.777 -29.920 1.00 15.16 77 LYS A O 1
ATOM 675 N N . GLY A 1 79 ? 66.860 57.365 -30.131 1.00 15.30 78 GLY A N 1
ATOM 676 C CA . GLY A 1 79 ? 67.454 56.265 -29.338 1.00 14.82 78 GLY A CA 1
ATOM 677 C C . GLY A 1 79 ? 67.129 54.878 -29.849 1.00 15.30 78 GLY A C 1
ATOM 678 O O . GLY A 1 79 ? 66.547 54.720 -30.896 1.00 13.42 78 GLY A O 1
ATOM 679 N N . THR A 1 80 ? 67.559 53.877 -29.082 1.00 15.57 79 THR A N 1
ATOM 680 C CA . THR A 1 80 ? 67.285 52.496 -29.362 1.00 15.44 79 THR A CA 1
ATOM 681 C C . THR A 1 80 ? 66.671 51.893 -28.109 1.00 15.53 79 THR A C 1
ATOM 682 O O . THR A 1 80 ? 67.261 51.901 -26.991 1.00 15.63 79 THR A O 1
ATOM 686 N N . LEU A 1 81 ? 65.463 51.396 -28.292 1.00 16.40 80 LEU A N 1
ATOM 687 C CA . LEU A 1 81 ? 64.699 50.710 -27.244 1.00 15.58 80 LEU A CA 1
ATOM 688 C C . LEU A 1 81 ? 65.012 49.215 -27.355 1.00 16.38 80 LEU A C 1
ATOM 689 O O . LEU A 1 81 ? 64.828 48.626 -28.431 1.00 16.02 80 LEU A O 1
ATOM 694 N N . THR A 1 82 ? 65.559 48.635 -26.288 1.00 16.76 81 THR A N 1
ATOM 695 C CA . THR A 1 82 ? 65.733 47.213 -26.193 1.00 18.26 81 THR A CA 1
ATOM 696 C C . THR A 1 82 ? 64.609 46.655 -25.304 1.00 20.13 81 THR A C 1
ATOM 697 O O . THR A 1 82 ? 64.443 47.069 -24.143 1.00 19.66 81 THR A O 1
ATOM 709 N N . GLU A 1 84 ? 62.864 42.948 -24.325 1.00 27.51 83 GLU A N 1
ATOM 710 C CA . GLU A 1 84 ? 63.047 41.500 -24.427 1.00 29.14 83 GLU A CA 1
ATOM 711 C C . GLU A 1 84 ? 64.186 41.222 -25.440 1.00 30.20 83 GLU A C 1
ATOM 712 O O . GLU A 1 84 ? 65.252 41.843 -25.380 1.00 30.30 83 GLU A O 1
ATOM 718 N N . ASN A 1 85 ? 63.995 40.360 -26.413 1.00 32.49 84 ASN A N 1
ATOM 719 C CA . ASN A 1 85 ? 65.095 40.171 -27.376 1.00 35.19 84 ASN A CA 1
ATOM 720 C C . ASN A 1 85 ? 65.483 41.437 -28.177 1.00 34.93 84 ASN A C 1
ATOM 721 O O . ASN A 1 85 ? 66.673 41.799 -28.314 1.00 36.25 84 ASN A O 1
ATOM 726 N N . ASP A 1 86 ? 64.421 42.123 -28.613 1.00 32.78 85 ASP A N 1
ATOM 727 C CA . ASP A 1 86 ? 64.379 43.001 -29.767 1.00 30.26 85 ASP A CA 1
ATOM 728 C C . ASP A 1 86 ? 64.881 44.426 -29.566 1.00 27.47 85 ASP A C 1
ATOM 729 O O . ASP A 1 86 ? 64.766 44.980 -28.476 1.00 25.37 85 ASP A O 1
ATOM 734 N N . GLN A 1 87 ? 65.337 45.040 -30.660 1.00 24.57 86 GLN A N 1
ATOM 735 C CA . GLN A 1 87 ? 65.754 46.436 -30.658 1.00 23.84 86 GLN A CA 1
ATOM 736 C C . GLN A 1 87 ? 64.874 47.241 -31.585 1.00 22.25 86 GLN A C 1
ATOM 737 O O . GLN A 1 87 ? 64.597 46.812 -32.715 1.00 20.79 86 GLN A O 1
ATOM 743 N N . TYR A 1 88 ? 64.478 48.418 -31.144 1.00 19.76 87 TYR A N 1
ATOM 744 C CA . TYR A 1 88 ? 63.600 49.276 -31.931 1.00 18.64 87 TYR A CA 1
ATOM 745 C C . TYR A 1 88 ? 64.119 50.700 -31.923 1.00 17.49 87 TYR A C 1
ATOM 746 O O . TYR A 1 88 ? 64.389 51.263 -30.849 1.00 17.75 87 TYR A O 1
ATOM 755 N N . PRO A 1 89 ? 64.207 51.314 -33.083 1.00 15.61 88 PRO A N 1
ATOM 756 C CA . PRO A 1 89 ? 64.584 52.698 -33.027 1.00 15.73 88 PRO A CA 1
ATOM 757 C C . PRO A 1 89 ? 63.417 53.516 -32.446 1.00 15.11 88 PRO A C 1
ATOM 758 O O . PRO A 1 89 ? 62.267 53.184 -32.674 1.00 13.81 88 PRO A O 1
ATOM 762 N N . ILE A 1 90 ? 63.731 54.562 -31.689 1.00 15.05 89 ILE A N 1
ATOM 763 C CA . ILE A 1 90 ? 62.726 55.495 -31.200 1.00 14.37 89 ILE A CA 1
ATOM 764 C C . ILE A 1 90 ? 63.127 56.923 -31.580 1.00 14.13 89 ILE A C 1
ATOM 765 O O . ILE A 1 90 ? 64.307 57.242 -31.758 1.00 15.24 89 ILE A O 1
ATOM 770 N N . ALA A 1 91 ? 62.109 57.762 -31.685 1.00 13.80 90 ALA A N 1
ATOM 771 C CA . ALA A 1 91 ? 62.191 59.115 -32.206 1.00 14.26 90 ALA A CA 1
ATOM 772 C C . ALA A 1 91 ? 61.132 60.005 -31.527 1.00 14.37 90 ALA A C 1
ATOM 773 O O . ALA A 1 91 ? 60.239 59.515 -30.828 1.00 14.59 90 ALA A O 1
ATOM 775 N N . PRO A 1 92 ? 61.178 61.298 -31.783 1.00 14.84 91 PRO A N 1
ATOM 776 C CA . PRO A 1 92 ? 60.228 62.120 -31.058 1.00 15.16 91 PRO A CA 1
ATOM 777 C C . PRO A 1 92 ? 58.758 61.812 -31.384 1.00 14.72 91 PRO A C 1
ATOM 778 O O . PRO A 1 92 ? 58.387 61.571 -32.520 1.00 14.36 91 PRO A O 1
ATOM 782 N N . GLY A 1 93 ? 57.926 61.803 -30.346 1.00 14.59 92 GLY A N 1
ATOM 783 C CA . GLY A 1 93 ? 56.532 61.496 -30.496 1.00 14.64 92 GLY A CA 1
ATOM 784 C C . GLY A 1 93 ? 56.212 60.044 -30.294 1.00 14.30 92 GLY A C 1
ATOM 785 O O . GLY A 1 93 ? 55.036 59.668 -30.240 1.00 14.02 92 GLY A O 1
ATOM 786 N N . ASP A 1 94 ? 57.245 59.226 -30.152 1.00 14.02 93 ASP A N 1
ATOM 787 C CA . ASP A 1 94 ? 57.044 57.822 -29.857 1.00 14.38 93 ASP A CA 1
ATOM 788 C C . ASP A 1 94 ? 56.696 57.662 -28.375 1.00 14.60 93 ASP A C 1
ATOM 789 O O . ASP A 1 94 ? 57.235 58.386 -27.516 1.00 14.82 93 ASP A O 1
ATOM 794 N N . PHE A 1 95 ? 55.848 56.676 -28.087 1.00 14.12 94 PHE A N 1
ATOM 795 C CA . PHE A 1 95 ? 55.437 56.305 -26.740 1.00 13.59 94 PHE A CA 1
ATOM 796 C C . PHE A 1 95 ? 55.674 54.828 -26.539 1.00 13.58 94 PHE A C 1
ATOM 797 O O . PHE A 1 95 ? 55.310 54.022 -27.412 1.00 13.70 94 PHE A O 1
ATOM 805 N N . VAL A 1 96 ? 56.186 54.459 -25.375 1.00 14.78 95 VAL A N 1
ATOM 806 C CA . VAL A 1 96 ? 56.298 53.057 -24.970 1.00 14.83 95 VAL A CA 1
ATOM 807 C C . VAL A 1 96 ? 55.733 52.942 -23.538 1.00 15.36 95 VAL A C 1
ATOM 808 O O . VAL A 1 96 ? 56.054 53.774 -22.634 1.00 15.14 95 VAL A O 1
ATOM 812 N N . GLY A 1 97 ? 54.880 51.949 -23.339 1.00 15.84 96 GLY A N 1
ATOM 813 C CA . GLY A 1 97 ? 54.337 51.660 -22.011 1.00 16.07 96 GLY A CA 1
ATOM 814 C C . GLY A 1 97 ? 54.620 50.263 -21.532 1.00 17.27 96 GLY A C 1
ATOM 815 O O . GLY A 1 97 ? 54.630 49.312 -22.328 1.00 16.50 96 GLY A O 1
ATOM 816 N N . PHE A 1 98 ? 54.808 50.140 -20.211 1.00 17.55 97 PHE A N 1
ATOM 817 C CA . PHE A 1 98 ? 55.091 48.870 -19.588 1.00 17.29 97 PHE A CA 1
ATOM 818 C C . PHE A 1 98 ? 54.116 48.513 -18.484 1.00 17.85 97 PHE A C 1
ATOM 819 O O . PHE A 1 98 ? 54.306 48.871 -17.303 1.00 17.93 97 PHE A O 1
ATOM 827 N N . PRO A 1 99 ? 53.081 47.749 -18.842 1.00 18.04 98 PRO A N 1
ATOM 828 C CA . PRO A 1 99 ? 52.281 47.122 -17.823 1.00 18.54 98 PRO A CA 1
ATOM 829 C C . PRO A 1 99 ? 53.146 46.170 -17.006 1.00 19.20 98 PRO A C 1
ATOM 830 O O . PRO A 1 99 ? 54.199 45.712 -17.476 1.00 18.05 98 PRO A O 1
ATOM 834 N N A CYS A 1 100 ? 52.718 45.877 -15.781 0.80 20.12 99 CYS A N 1
ATOM 835 N N B CYS A 1 100 ? 52.714 45.867 -15.783 0.20 19.56 99 CYS A N 1
ATOM 836 C CA A CYS A 1 100 ? 53.513 44.973 -14.940 0.80 21.41 99 CYS A CA 1
ATOM 837 C CA B CYS A 1 100 ? 53.491 44.988 -14.903 0.20 20.15 99 CYS A CA 1
ATOM 838 C C A CYS A 1 100 ? 53.774 43.654 -15.607 0.80 21.20 99 CYS A C 1
ATOM 839 C C B CYS A 1 100 ? 53.757 43.632 -15.557 0.20 20.87 99 CYS A C 1
ATOM 840 O O A CYS A 1 100 ? 52.906 43.120 -16.282 0.80 19.50 99 CYS A O 1
ATOM 841 O O B CYS A 1 100 ? 52.866 43.068 -16.189 0.20 20.47 99 CYS A O 1
ATOM 846 N N . HIS A 1 101 ? 54.989 43.128 -15.419 1.00 21.87 100 HIS A N 1
ATOM 847 C CA . HIS A 1 101 ? 55.394 41.820 -15.973 1.00 23.27 100 HIS A CA 1
ATOM 848 C C . HIS A 1 101 ? 55.385 41.695 -17.459 1.00 23.63 100 HIS A C 1
ATOM 849 O O . HIS A 1 101 ? 55.586 40.591 -17.966 1.00 27.17 100 HIS A O 1
ATOM 856 N N . ALA A 1 102 ? 55.231 42.776 -18.182 1.00 21.75 101 ALA A N 1
ATOM 857 C CA . ALA A 1 102 ? 55.064 42.644 -19.607 1.00 21.63 101 ALA A CA 1
ATOM 858 C C . ALA A 1 102 ? 56.379 42.418 -20.334 1.00 20.69 101 ALA A C 1
ATOM 859 O O . ALA A 1 102 ? 56.498 41.514 -21.156 1.00 20.80 101 ALA A O 1
ATOM 861 N N . ALA A 1 103 ? 57.373 43.246 -20.066 1.00 18.89 102 ALA A N 1
ATOM 862 C CA . ALA A 1 103 ? 58.610 43.208 -20.850 1.00 16.92 102 ALA A CA 1
ATOM 863 C C . ALA A 1 103 ? 59.725 43.953 -20.162 1.00 16.32 102 ALA A C 1
ATOM 864 O O . ALA A 1 103 ? 59.526 45.093 -19.706 1.00 17.00 102 ALA A O 1
ATOM 866 N N . ALA A 1 104 ? 60.886 43.301 -20.074 1.00 14.63 103 ALA A N 1
ATOM 867 C CA . ALA A 1 104 ? 62.090 43.932 -19.634 1.00 14.87 103 ALA A CA 1
ATOM 868 C C . ALA A 1 104 ? 62.552 44.916 -20.712 1.00 15.33 103 ALA A C 1
ATOM 869 O O . ALA A 1 104 ? 62.384 44.650 -21.902 1.00 15.44 103 ALA A O 1
ATOM 871 N N . HIS A 1 105 ? 63.114 46.043 -20.302 1.00 15.70 104 HIS A N 1
ATOM 872 C CA . HIS A 1 105 ? 63.606 47.002 -21.264 1.00 16.18 104 HIS A CA 1
ATOM 873 C C . HIS A 1 105 ? 64.709 47.904 -20.743 1.00 16.23 104 HIS A C 1
ATOM 874 O O . HIS A 1 105 ? 64.898 48.063 -19.521 1.00 16.04 104 HIS A O 1
ATOM 881 N N A SER A 1 106 ? 65.435 48.485 -21.686 0.60 15.99 105 SER A N 1
ATOM 882 N N B SER A 1 106 ? 65.426 48.498 -21.689 0.40 16.26 105 SER A N 1
ATOM 883 C CA A SER A 1 106 ? 66.317 49.609 -21.435 0.60 16.07 105 SER A CA 1
ATOM 884 C CA B SER A 1 106 ? 66.326 49.610 -21.438 0.40 16.46 105 SER A CA 1
ATOM 885 C C A SER A 1 106 ? 66.315 50.447 -22.708 0.60 16.40 105 SER A C 1
ATOM 886 C C B SER A 1 106 ? 66.344 50.441 -22.714 0.40 16.53 105 SER A C 1
ATOM 887 O O A SER A 1 106 ? 65.927 49.947 -23.769 0.60 16.27 105 SER A O 1
ATOM 888 O O B SER A 1 106 ? 65.995 49.933 -23.784 0.40 16.43 105 SER A O 1
ATOM 893 N N . ILE A 1 107 ? 66.729 51.713 -22.598 1.00 16.09 106 ILE A N 1
ATOM 894 C CA . ILE A 1 107 ? 66.881 52.586 -23.760 1.00 16.39 106 ILE A CA 1
ATOM 895 C C . ILE A 1 107 ? 68.330 53.086 -23.818 1.00 16.16 106 ILE A C 1
ATOM 896 O O . ILE A 1 107 ? 68.874 53.513 -22.795 1.00 16.41 106 ILE A O 1
ATOM 901 N N . SER A 1 108 ? 68.952 53.050 -24.983 1.00 15.69 107 SER A N 1
ATOM 902 C CA . SER A 1 108 ? 70.272 53.639 -25.139 1.00 16.28 107 SER A CA 1
ATOM 903 C C . SER A 1 108 ? 70.204 54.801 -26.114 1.00 16.39 107 SER A C 1
ATOM 904 O O . SER A 1 108 ? 69.333 54.844 -26.981 1.00 16.13 107 SER A O 1
ATOM 907 N N . ASN A 1 109 ? 71.095 55.769 -25.934 1.00 16.17 108 ASN A N 1
ATOM 908 C CA . ASN A 1 109 ? 71.268 56.822 -26.903 1.00 16.23 108 ASN A CA 1
ATOM 909 C C . ASN A 1 109 ? 72.524 56.522 -27.682 1.00 16.54 108 ASN A C 1
ATOM 910 O O . ASN A 1 109 ? 73.621 56.786 -27.220 1.00 16.27 108 ASN A O 1
ATOM 915 N N . ASP A 1 110 ? 72.362 55.961 -28.876 1.00 16.19 109 ASP A N 1
ATOM 916 C CA . ASP A 1 110 ? 73.502 55.648 -29.737 1.00 18.11 109 ASP A CA 1
ATOM 917 C C . ASP A 1 110 ? 73.607 56.651 -30.880 1.00 17.70 109 ASP A C 1
ATOM 918 O O . ASP A 1 110 ? 74.138 56.334 -31.937 1.00 18.49 109 ASP A O 1
ATOM 923 N N . GLY A 1 111 ? 73.054 57.837 -30.661 1.00 17.78 110 GLY A N 1
ATOM 924 C CA . GLY A 1 111 ? 73.029 58.897 -31.640 1.00 17.21 110 GLY A CA 1
ATOM 925 C C . GLY A 1 111 ? 74.089 59.946 -31.445 1.00 17.41 110 GLY A C 1
ATOM 926 O O . GLY A 1 111 ? 75.160 59.705 -30.816 1.00 17.96 110 GLY A O 1
ATOM 927 N N . THR A 1 112 ? 73.810 61.111 -31.992 1.00 16.95 111 THR A N 1
ATOM 928 C CA . THR A 1 112 ? 74.754 62.210 -31.965 1.00 17.97 111 THR A CA 1
ATOM 929 C C . THR A 1 112 ? 74.168 63.472 -31.306 1.00 18.49 111 THR A C 1
ATOM 930 O O . THR A 1 112 ? 74.819 64.492 -31.281 1.00 19.86 111 THR A O 1
ATOM 934 N N . GLU A 1 113 ? 72.959 63.397 -30.789 1.00 18.54 112 GLU A N 1
ATOM 935 C CA . GLU A 1 113 ? 72.304 64.495 -30.079 1.00 19.25 112 GLU A CA 1
ATOM 936 C C . GLU A 1 113 ? 71.734 63.957 -28.761 1.00 18.34 112 GLU A C 1
ATOM 937 O O . GLU A 1 113 ? 71.471 62.756 -28.612 1.00 18.05 112 GLU A O 1
ATOM 943 N N . THR A 1 114 ? 71.488 64.851 -27.824 1.00 17.23 113 THR A N 1
ATOM 944 C CA . THR A 1 114 ? 70.861 64.489 -26.549 1.00 16.53 113 THR A CA 1
ATOM 945 C C . THR A 1 114 ? 69.515 63.889 -26.806 1.00 16.01 113 THR A C 1
ATOM 946 O O . THR A 1 114 ? 68.756 64.401 -27.659 1.00 16.88 113 THR A O 1
ATOM 950 N N . LEU A 1 115 ? 69.216 62.796 -26.109 1.00 15.83 114 LEU A N 1
ATOM 951 C CA . LEU A 1 115 ? 67.881 62.182 -26.129 1.00 15.56 114 LEU A CA 1
ATOM 952 C C . LEU A 1 115 ? 67.083 62.701 -24.950 1.00 15.31 114 LEU A C 1
ATOM 953 O O . LEU A 1 115 ? 67.517 62.534 -23.805 1.00 15.79 114 LEU A O 1
ATOM 958 N N . VAL A 1 116 ? 65.950 63.361 -25.209 1.00 15.83 115 VAL A N 1
ATOM 959 C CA . VAL A 1 116 ? 65.148 63.969 -24.155 1.00 15.28 115 VAL A CA 1
ATOM 960 C C . VAL A 1 116 ? 63.779 63.264 -24.103 1.00 15.65 115 VAL A C 1
ATOM 961 O O . VAL A 1 116 ? 63.095 63.180 -25.125 1.00 14.62 115 VAL A O 1
ATOM 965 N N . CYS A 1 117 ? 63.415 62.721 -22.938 1.00 16.25 116 CYS A N 1
ATOM 966 C CA . CYS A 1 117 ? 62.159 61.964 -22.764 1.00 17.54 116 CYS A CA 1
ATOM 967 C C . CYS A 1 117 ? 61.449 62.366 -21.514 1.00 17.08 116 CYS A C 1
ATOM 968 O O . CYS A 1 117 ? 62.087 62.852 -20.591 1.00 17.49 116 CYS A O 1
ATOM 971 N N . LEU A 1 118 ? 60.138 62.159 -21.500 1.00 17.44 117 LEU A N 1
ATOM 972 C CA . LEU A 1 118 ? 59.378 62.172 -20.269 1.00 18.09 117 LEU A CA 1
ATOM 973 C C . LEU A 1 118 ? 59.285 60.765 -19.842 1.00 17.91 117 LEU A C 1
ATOM 974 O O . LEU A 1 118 ? 58.906 59.913 -20.649 1.00 18.55 117 LEU A O 1
ATOM 979 N N . VAL A 1 119 ? 59.660 60.480 -18.602 1.00 17.75 118 VAL A N 1
ATOM 980 C CA . VAL A 1 119 ? 59.509 59.178 -18.013 1.00 18.52 118 VAL A CA 1
ATOM 981 C C . VAL A 1 119 ? 58.415 59.327 -16.924 1.00 19.02 118 VAL A C 1
ATOM 982 O O . VAL A 1 119 ? 58.450 60.252 -16.078 1.00 19.22 118 VAL A O 1
ATOM 986 N N . ILE A 1 120 ? 57.428 58.438 -16.987 1.00 18.61 119 ILE A N 1
ATOM 987 C CA . ILE A 1 120 ? 56.238 58.517 -16.186 1.00 19.25 119 ILE A CA 1
ATOM 988 C C . ILE A 1 120 ? 56.096 57.178 -15.480 1.00 20.11 119 ILE A C 1
ATOM 989 O O . ILE A 1 120 ? 56.064 56.140 -16.162 1.00 20.49 119 ILE A O 1
ATOM 994 N N . GLY A 1 121 ? 55.971 57.180 -14.156 1.00 19.32 120 GLY A N 1
ATOM 995 C CA . GLY A 1 121 ? 55.888 55.925 -13.403 1.00 19.94 120 GLY A CA 1
ATOM 996 C C . GLY A 1 121 ? 55.005 55.976 -12.162 1.00 20.37 120 GLY A C 1
ATOM 997 O O . GLY A 1 121 ? 54.751 57.033 -11.621 1.00 20.40 120 GLY A O 1
ATOM 998 N N . GLN A 1 122 ? 54.491 54.837 -11.733 1.00 20.74 121 GLN A N 1
ATOM 999 C CA . GLN A 1 122 ? 53.792 54.778 -10.457 1.00 20.11 121 GLN A CA 1
ATOM 1000 C C . GLN A 1 122 ? 54.844 54.801 -9.393 1.00 20.91 121 GLN A C 1
ATOM 1001 O O . GLN A 1 122 ? 55.938 54.342 -9.634 1.00 21.48 121 GLN A O 1
ATOM 1007 N N . ARG A 1 123 ? 54.512 55.284 -8.201 1.00 20.43 122 ARG A N 1
ATOM 1008 C CA . ARG A 1 123 ? 55.357 55.181 -7.055 1.00 20.83 122 ARG A CA 1
ATOM 1009 C C . ARG A 1 123 ? 54.615 54.402 -6.016 1.00 22.08 122 ARG A C 1
ATOM 1010 O O . ARG A 1 123 ? 53.623 54.902 -5.488 1.00 23.42 122 ARG A O 1
ATOM 1018 N N . LEU A 1 124 ? 55.089 53.204 -5.720 1.00 20.43 123 LEU A N 1
ATOM 1019 C CA . LEU A 1 124 ? 54.419 52.326 -4.779 1.00 20.22 123 LEU A CA 1
ATOM 1020 C C . LEU A 1 124 ? 55.365 52.018 -3.653 1.00 20.00 123 LEU A C 1
ATOM 1021 O O . LEU A 1 124 ? 56.567 52.019 -3.833 1.00 19.28 123 LEU A O 1
ATOM 1026 N N . ASP A 1 125 ? 54.806 51.780 -2.480 1.00 20.22 124 ASP A N 1
ATOM 1027 C CA . ASP A 1 125 ? 55.591 51.416 -1.301 1.00 19.79 124 ASP A CA 1
ATOM 1028 C C . ASP A 1 125 ? 56.302 50.069 -1.447 1.00 17.62 124 ASP A C 1
ATOM 1029 O O . ASP A 1 125 ? 57.346 49.888 -0.862 1.00 18.26 124 ASP A O 1
ATOM 1034 N N A GLN A 1 126 ? 55.717 49.154 -2.214 0.60 16.28 125 GLN A N 1
ATOM 1035 N N B GLN A 1 126 ? 55.728 49.172 -2.248 0.40 16.55 125 GLN A N 1
ATOM 1036 C CA A GLN A 1 126 ? 56.305 47.822 -2.473 0.60 15.45 125 GLN A CA 1
ATOM 1037 C CA B GLN A 1 126 ? 56.250 47.815 -2.468 0.40 15.71 125 GLN A CA 1
ATOM 1038 C C A GLN A 1 126 ? 56.431 47.515 -3.962 0.60 15.30 125 GLN A C 1
ATOM 1039 C C B GLN A 1 126 ? 56.413 47.487 -3.957 0.40 15.50 125 GLN A C 1
ATOM 1040 O O A GLN A 1 126 ? 55.482 47.714 -4.756 0.60 15.06 125 GLN A O 1
ATOM 1041 O O B GLN A 1 126 ? 55.471 47.669 -4.754 0.40 15.30 125 GLN A O 1
ATOM 1052 N N . ASP A 1 127 ? 57.585 46.983 -4.344 1.00 15.12 126 ASP A N 1
ATOM 1053 C CA . ASP A 1 127 ? 57.791 46.511 -5.721 1.00 15.32 126 ASP A CA 1
ATOM 1054 C C . ASP A 1 127 ? 58.838 45.412 -5.711 1.00 15.18 126 ASP A C 1
ATOM 1055 O O . ASP A 1 127 ? 59.589 45.253 -4.711 1.00 13.23 126 ASP A O 1
ATOM 1060 N N . VAL A 1 128 ? 58.903 44.712 -6.848 1.00 15.74 127 VAL A N 1
ATOM 1061 C CA . VAL A 1 128 ? 59.904 43.708 -7.131 1.00 14.73 127 VAL A CA 1
ATOM 1062 C C . VAL A 1 128 ? 60.348 44.082 -8.537 1.00 15.60 127 VAL A C 1
ATOM 1063 O O . VAL A 1 128 ? 59.518 44.268 -9.424 1.00 15.26 127 VAL A O 1
ATOM 1067 N N . VAL A 1 129 ? 61.656 44.170 -8.727 1.00 16.20 128 VAL A N 1
ATOM 1068 C CA . VAL A 1 129 ? 62.247 44.525 -9.987 1.00 16.83 128 VAL A CA 1
ATOM 1069 C C . VAL A 1 129 ? 63.314 43.504 -10.318 1.00 16.69 128 VAL A C 1
ATOM 1070 O O . VAL A 1 129 ? 64.194 43.193 -9.498 1.00 18.13 128 VAL A O 1
ATOM 1074 N N . ASP A 1 130 ? 63.243 42.980 -11.512 1.00 17.18 129 ASP A N 1
ATOM 1075 C CA . ASP A 1 130 ? 64.238 42.055 -12.014 1.00 17.52 129 ASP A CA 1
ATOM 1076 C C . ASP A 1 130 ? 65.188 42.768 -12.951 1.00 17.79 129 ASP A C 1
ATOM 1077 O O . ASP A 1 130 ? 64.775 43.609 -13.728 1.00 17.28 129 ASP A O 1
ATOM 1082 N N . TYR A 1 131 ? 66.447 42.349 -12.895 1.00 17.86 130 TYR A N 1
ATOM 1083 C CA . TYR A 1 131 ? 67.523 42.836 -13.720 1.00 17.91 130 TYR A CA 1
ATOM 1084 C C . TYR A 1 131 ? 68.104 41.597 -14.393 1.00 18.09 130 TYR A C 1
ATOM 1085 O O . TYR A 1 131 ? 69.105 41.009 -13.910 1.00 17.56 130 TYR A O 1
ATOM 1094 N N . PRO A 1 132 ? 67.475 41.160 -15.493 1.00 18.74 131 PRO A N 1
ATOM 1095 C CA . PRO A 1 132 ? 67.881 39.856 -16.078 1.00 19.57 131 PRO A CA 1
ATOM 1096 C C . PRO A 1 132 ? 69.333 39.765 -16.513 1.00 20.44 131 PRO A C 1
ATOM 1097 O O . PRO A 1 132 ? 69.921 38.675 -16.402 1.00 21.59 131 PRO A O 1
ATOM 1101 N N . ASN A 1 133 ? 69.930 40.853 -17.007 1.00 20.86 132 ASN A N 1
ATOM 1102 C CA . ASN A 1 133 ? 71.333 40.752 -17.433 1.00 20.40 132 ASN A CA 1
ATOM 1103 C C . ASN A 1 133 ? 72.286 40.626 -16.243 1.00 20.35 132 ASN A C 1
ATOM 1104 O O . ASN A 1 133 ? 73.407 40.171 -16.411 1.00 19.29 132 ASN A O 1
ATOM 1109 N N . GLN A 1 134 ? 71.843 41.019 -15.061 1.00 19.47 133 GLN A N 1
ATOM 1110 C CA . GLN A 1 134 ? 72.636 40.887 -13.858 1.00 20.58 133 GLN A CA 1
ATOM 1111 C C . GLN A 1 134 ? 72.231 39.640 -13.032 1.00 19.85 133 GLN A C 1
ATOM 1112 O O . GLN A 1 134 ? 72.880 39.323 -12.048 1.00 17.92 133 GLN A O 1
ATOM 1118 N N A HIS A 1 135 ? 71.145 38.989 -13.420 0.50 19.20 134 HIS A N 1
ATOM 1119 N N B HIS A 1 135 ? 71.167 38.959 -13.446 0.50 19.79 134 HIS A N 1
ATOM 1120 C CA A HIS A 1 135 ? 70.641 37.832 -12.697 0.50 19.65 134 HIS A CA 1
ATOM 1121 C CA B HIS A 1 135 ? 70.619 37.814 -12.711 0.50 20.63 134 HIS A CA 1
ATOM 1122 C C A HIS A 1 135 ? 70.341 38.191 -11.227 0.50 19.93 134 HIS A C 1
ATOM 1123 C C B HIS A 1 135 ? 70.338 38.186 -11.232 0.50 20.50 134 HIS A C 1
ATOM 1124 O O A HIS A 1 135 ? 70.674 37.436 -10.305 0.50 20.09 134 HIS A O 1
ATOM 1125 O O B HIS A 1 135 ? 70.682 37.436 -10.311 0.50 20.60 134 HIS A O 1
ATOM 1138 N N . LYS A 1 136 ? 69.702 39.349 -11.038 1.00 19.78 135 LYS A N 1
ATOM 1139 C CA . LYS A 1 136 ? 69.325 39.847 -9.707 1.00 20.35 135 LYS A CA 1
ATOM 1140 C C . LYS A 1 136 ? 67.910 40.304 -9.640 1.00 19.30 135 LYS A C 1
ATOM 1141 O O . LYS A 1 136 ? 67.366 40.876 -10.611 1.00 19.04 135 LYS A O 1
ATOM 1147 N N . ARG A 1 137 ? 67.325 40.069 -8.460 1.00 18.31 136 ARG A N 1
ATOM 1148 C CA . ARG A 1 137 ? 65.997 40.534 -8.144 1.00 16.77 136 ARG A CA 1
ATOM 1149 C C . ARG A 1 137 ? 66.070 41.488 -6.963 1.00 16.49 136 ARG A C 1
ATOM 1150 O O . ARG A 1 137 ? 66.749 41.194 -5.960 1.00 16.03 136 ARG A O 1
ATOM 1158 N N . LEU A 1 138 ? 65.379 42.630 -7.072 1.00 15.73 137 LEU A N 1
ATOM 1159 C CA . LEU A 1 138 ? 65.311 43.585 -6.001 1.00 15.83 137 LEU A CA 1
ATOM 1160 C C . LEU A 1 138 ? 63.936 43.504 -5.391 1.00 16.81 137 LEU A C 1
ATOM 1161 O O . LEU A 1 138 ? 62.929 43.652 -6.115 1.00 15.87 137 LEU A O 1
ATOM 1166 N N . TYR A 1 139 ? 63.877 43.289 -4.072 1.00 15.82 138 TYR A N 1
ATOM 1167 C CA . TYR A 1 139 ? 62.628 43.419 -3.374 1.00 16.48 138 TYR A CA 1
ATOM 1168 C C . TYR A 1 139 ? 62.699 44.771 -2.639 1.00 17.03 138 TYR A C 1
ATOM 1169 O O . TYR A 1 139 ? 63.622 44.986 -1.796 1.00 17.00 138 TYR A O 1
ATOM 1178 N N . ARG A 1 140 ? 61.776 45.681 -2.956 1.00 16.28 139 ARG A N 1
ATOM 1179 C CA . ARG A 1 140 ? 61.735 46.981 -2.313 1.00 16.84 139 ARG A CA 1
ATOM 1180 C C . ARG A 1 140 ? 60.441 47.094 -1.509 1.00 16.03 139 ARG A C 1
ATOM 1181 O O . ARG A 1 140 ? 59.345 47.021 -2.045 1.00 16.09 139 ARG A O 1
ATOM 1189 N N . ASN A 1 141 ? 60.607 47.285 -0.207 1.00 15.52 140 ASN A N 1
ATOM 1190 C CA . ASN A 1 141 ? 59.529 47.238 0.744 1.00 16.73 140 ASN A CA 1
ATOM 1191 C C . ASN A 1 141 ? 59.587 48.412 1.739 1.00 17.91 140 ASN A C 1
ATOM 1192 O O . ASN A 1 141 ? 60.347 48.402 2.697 1.00 16.79 140 ASN A O 1
ATOM 1197 N N . ASN A 1 142 ? 58.790 49.435 1.485 1.00 20.49 141 ASN A N 1
ATOM 1198 C CA . ASN A 1 142 ? 58.775 50.614 2.378 1.00 23.74 141 ASN A CA 1
ATOM 1199 C C . ASN A 1 142 ? 60.163 51.117 2.805 1.00 24.78 141 ASN A C 1
ATOM 1200 O O . ASN A 1 142 ? 60.475 51.210 3.988 1.00 25.37 141 ASN A O 1
ATOM 1205 N N . GLY A 1 143 ? 60.997 51.402 1.816 1.00 25.93 142 GLY A N 1
ATOM 1206 C CA . GLY A 1 143 ? 62.326 51.925 2.085 1.00 26.87 142 GLY A CA 1
ATOM 1207 C C . GLY A 1 143 ? 63.387 50.875 2.363 1.00 26.97 142 GLY A C 1
ATOM 1208 O O . GLY A 1 143 ? 64.584 51.203 2.389 1.00 28.68 142 GLY A O 1
ATOM 1209 N N . GLU A 1 144 ? 63.001 49.629 2.624 1.00 25.56 143 GLU A N 1
ATOM 1210 C CA . GLU A 1 144 ? 64.023 48.609 2.748 1.00 24.20 143 GLU A CA 1
ATOM 1211 C C . GLU A 1 144 ? 64.258 47.996 1.367 1.00 22.81 143 GLU A C 1
ATOM 1212 O O . GLU A 1 144 ? 63.300 47.537 0.705 1.00 21.88 143 GLU A O 1
ATOM 1218 N N . TRP A 1 145 ? 65.502 48.066 0.904 1.00 20.68 144 TRP A N 1
ATOM 1219 C CA . TRP A 1 145 ? 65.904 47.466 -0.351 1.00 21.02 144 TRP A CA 1
ATOM 1220 C C . TRP A 1 145 ? 66.704 46.182 -0.074 1.00 19.35 144 TRP A C 1
ATOM 1221 O O . TRP A 1 145 ? 67.683 46.191 0.686 1.00 18.69 144 TRP A O 1
ATOM 1232 N N . ASN A 1 146 ? 66.271 45.098 -0.699 1.00 17.87 145 ASN A N 1
ATOM 1233 C CA . ASN A 1 146 ? 66.863 43.782 -0.563 1.00 17.36 145 ASN A CA 1
ATOM 1234 C C . ASN A 1 146 ? 67.202 43.253 -1.952 1.00 17.39 145 ASN A C 1
ATOM 1235 O O . ASN A 1 146 ? 66.294 42.926 -2.714 1.00 16.91 145 ASN A O 1
ATOM 1240 N N . LEU A 1 147 ? 68.483 43.206 -2.296 1.00 17.03 146 LEU A N 1
ATOM 1241 C CA . LEU A 1 147 ? 68.926 42.733 -3.596 1.00 16.85 146 LEU A CA 1
ATOM 1242 C C . LEU A 1 147 ? 69.462 41.321 -3.427 1.00 17.23 146 LEU A C 1
ATOM 1243 O O . LEU A 1 147 ? 70.331 41.084 -2.535 1.00 17.79 146 LEU A O 1
ATOM 1248 N N . VAL A 1 148 ? 68.915 40.399 -4.224 1.00 16.21 147 VAL A N 1
ATOM 1249 C CA . VAL A 1 148 ? 69.229 38.990 -4.118 1.00 16.63 147 VAL A CA 1
ATOM 1250 C C . VAL A 1 148 ? 69.575 38.397 -5.477 1.00 17.67 147 VAL A C 1
ATOM 1251 O O . VAL A 1 148 ? 68.897 38.674 -6.462 1.00 17.43 147 VAL A O 1
ATOM 1255 N N A ASP A 1 149 ? 70.644 37.590 -5.534 0.80 17.51 148 ASP A N 1
ATOM 1256 N N B ASP A 1 149 ? 70.633 37.585 -5.512 0.20 16.87 148 ASP A N 1
ATOM 1257 C CA A ASP A 1 149 ? 70.996 36.890 -6.748 0.80 18.27 148 ASP A CA 1
ATOM 1258 C CA B ASP A 1 149 ? 70.996 36.844 -6.703 0.20 16.66 148 ASP A CA 1
ATOM 1259 C C A ASP A 1 149 ? 69.922 35.846 -7.026 0.80 17.48 148 ASP A C 1
ATOM 1260 C C B ASP A 1 149 ? 69.891 35.853 -7.009 0.20 16.70 148 ASP A C 1
ATOM 1261 O O A ASP A 1 149 ? 69.491 35.096 -6.135 0.80 16.11 148 ASP A O 1
ATOM 1262 O O B ASP A 1 149 ? 69.413 35.152 -6.115 0.20 16.39 148 ASP A O 1
ATOM 1279 N N . ALA A 1 151 ? 69.916 33.058 -8.341 1.00 16.79 150 ALA A N 1
ATOM 1280 C CA . ALA A 1 151 ? 70.355 31.707 -8.016 1.00 16.99 150 ALA A CA 1
ATOM 1281 C C . ALA A 1 151 ? 70.145 31.386 -6.526 1.00 17.46 150 ALA A C 1
ATOM 1282 O O . ALA A 1 151 ? 70.117 30.223 -6.115 1.00 16.86 150 ALA A O 1
ATOM 1284 N N . ASP A 1 152 ? 70.005 32.429 -5.710 1.00 17.30 151 ASP A N 1
ATOM 1285 C CA . ASP A 1 152 ? 69.799 32.258 -4.286 1.00 17.96 151 ASP A CA 1
ATOM 1286 C C . ASP A 1 152 ? 68.335 32.262 -3.856 1.00 18.79 151 ASP A C 1
ATOM 1287 O O . ASP A 1 152 ? 68.072 32.269 -2.667 1.00 19.64 151 ASP A O 1
ATOM 1292 N N . ILE A 1 153 ? 67.398 32.265 -4.804 1.00 19.24 152 ILE A N 1
ATOM 1293 C CA . ILE A 1 153 ? 65.991 32.332 -4.515 1.00 19.41 152 ILE A CA 1
ATOM 1294 C C . ILE A 1 153 ? 65.373 30.958 -4.645 1.00 20.00 152 ILE A C 1
ATOM 1295 O O . ILE A 1 153 ? 65.457 30.341 -5.679 1.00 20.17 152 ILE A O 1
ATOM 1300 N N . ARG A 1 154 ? 64.766 30.471 -3.580 1.00 19.90 153 ARG A N 1
ATOM 1301 C CA . ARG A 1 154 ? 64.037 29.224 -3.608 1.00 20.71 153 ARG A CA 1
ATOM 1302 C C . ARG A 1 154 ? 62.581 29.563 -3.950 1.00 21.51 153 ARG A C 1
ATOM 1303 O O . ARG A 1 154 ? 61.877 30.195 -3.161 1.00 18.97 153 ARG A O 1
ATOM 1306 N N . VAL A 1 155 ? 62.148 29.199 -5.154 1.00 23.06 154 VAL A N 1
ATOM 1307 C CA . VAL A 1 155 ? 60.789 29.493 -5.578 1.00 24.51 154 VAL A CA 1
ATOM 1308 C C . VAL A 1 155 ? 59.902 28.349 -5.108 1.00 26.55 154 VAL A C 1
ATOM 1309 O O . VAL A 1 155 ? 59.992 27.245 -5.626 1.00 26.38 154 VAL A O 1
ATOM 1313 N N . LEU A 1 156 ? 59.085 28.578 -4.089 1.00 28.41 155 LEU A N 1
ATOM 1314 C CA . LEU A 1 156 ? 58.225 27.525 -3.590 1.00 30.61 155 LEU A CA 1
ATOM 1315 C C . LEU A 1 156 ? 56.945 27.485 -4.410 1.00 33.52 155 LEU A C 1
ATOM 1316 O O . LEU A 1 156 ? 56.404 26.427 -4.590 1.00 33.85 155 LEU A O 1
ATOM 1321 N N . ARG A 1 157 ? 56.460 28.649 -4.853 1.00 37.27 156 ARG A N 1
ATOM 1322 C CA . ARG A 1 157 ? 55.301 28.792 -5.762 1.00 40.33 156 ARG A CA 1
ATOM 1323 C C . ARG A 1 157 ? 55.547 29.954 -6.718 1.00 42.24 156 ARG A C 1
ATOM 1324 O O . ARG A 1 157 ? 56.138 30.960 -6.315 1.00 42.12 156 ARG A O 1
ATOM 1332 N N . GLU A 1 158 ? 55.070 29.829 -7.965 1.00 44.41 157 GLU A N 1
ATOM 1333 C CA . GLU A 1 158 ? 55.355 30.830 -9.028 1.00 45.97 157 GLU A CA 1
ATOM 1334 C C . GLU A 1 158 ? 54.288 31.957 -9.123 1.00 46.96 157 GLU A C 1
ATOM 1335 O O . GLU A 1 158 ? 53.302 31.900 -9.888 1.00 47.84 157 GLU A O 1
ATOM 1341 N N . GLY B 1 1 ? 61.604 39.720 25.042 1.00 38.08 0 GLY B N 1
ATOM 1342 C CA . GLY B 1 1 ? 61.956 40.766 26.083 1.00 38.23 0 GLY B CA 1
ATOM 1343 C C . GLY B 1 1 ? 60.728 41.450 26.704 1.00 37.67 0 GLY B C 1
ATOM 1344 O O . GLY B 1 1 ? 59.596 41.228 26.246 1.00 37.36 0 GLY B O 1
ATOM 1353 N N . ASP B 1 3 ? 59.465 44.478 26.688 1.00 33.04 2 ASP B N 1
ATOM 1354 C CA . ASP B 1 3 ? 58.671 45.419 25.872 1.00 30.14 2 ASP B CA 1
ATOM 1355 C C . ASP B 1 3 ? 57.596 44.744 24.994 1.00 26.16 2 ASP B C 1
ATOM 1356 O O . ASP B 1 3 ? 56.776 45.432 24.409 1.00 27.66 2 ASP B O 1
ATOM 1361 N N A THR B 1 4 ? 57.629 43.411 24.941 0.60 23.30 3 THR B N 1
ATOM 1362 N N B THR B 1 4 ? 57.591 43.422 24.890 0.40 22.64 3 THR B N 1
ATOM 1363 C CA A THR B 1 4 ? 56.700 42.605 24.160 0.60 20.55 3 THR B CA 1
ATOM 1364 C CA B THR B 1 4 ? 56.547 42.763 24.102 0.40 19.31 3 THR B CA 1
ATOM 1365 C C A THR B 1 4 ? 55.557 42.029 25.006 0.60 18.15 3 THR B C 1
ATOM 1366 C C B THR B 1 4 ? 55.547 42.001 24.998 0.40 17.71 3 THR B C 1
ATOM 1367 O O A THR B 1 4 ? 54.551 41.585 24.488 0.60 16.22 3 THR B O 1
ATOM 1368 O O B THR B 1 4 ? 54.625 41.383 24.494 0.40 16.62 3 THR B O 1
ATOM 1375 N N . ARG B 1 5 ? 55.717 42.055 26.321 1.00 16.40 4 ARG B N 1
ATOM 1376 C CA . ARG B 1 5 ? 54.684 41.531 27.219 1.00 15.14 4 ARG B CA 1
ATOM 1377 C C . ARG B 1 5 ? 53.350 42.222 26.978 1.00 14.38 4 ARG B C 1
ATOM 1378 O O . ARG B 1 5 ? 52.288 41.612 27.153 1.00 14.23 4 ARG B O 1
ATOM 1386 N N . LYS B 1 6 ? 53.364 43.473 26.540 1.00 14.15 5 LYS B N 1
ATOM 1387 C CA . LYS B 1 6 ? 52.132 44.202 26.284 1.00 15.28 5 LYS B CA 1
ATOM 1388 C C . LYS B 1 6 ? 51.312 43.634 25.125 1.00 14.68 5 LYS B C 1
ATOM 1389 O O . LYS B 1 6 ? 50.168 43.993 24.962 1.00 14.41 5 LYS B O 1
ATOM 1392 N N . LEU B 1 7 ? 51.892 42.740 24.327 1.00 13.45 6 LEU B N 1
ATOM 1393 C CA . LEU B 1 7 ? 51.146 42.135 23.210 1.00 12.52 6 LEU B CA 1
ATOM 1394 C C . LEU B 1 7 ? 50.216 41.045 23.678 1.00 13.13 6 LEU B C 1
ATOM 1395 O O . LEU B 1 7 ? 49.282 40.657 22.947 1.00 12.93 6 LEU B O 1
ATOM 1400 N N . LEU B 1 8 ? 50.450 40.545 24.902 1.00 13.14 7 LEU B N 1
ATOM 1401 C CA . LEU B 1 8 ? 49.584 39.523 25.511 1.00 12.32 7 LEU B CA 1
ATOM 1402 C C . LEU B 1 8 ? 48.625 40.219 26.487 1.00 12.65 7 LEU B C 1
ATOM 1403 O O . LEU B 1 8 ? 49.066 41.008 27.337 1.00 12.99 7 LEU B O 1
ATOM 1408 N N . LEU B 1 9 ? 47.333 39.944 26.319 1.00 12.24 8 LEU B N 1
ATOM 1409 C CA . LEU B 1 9 ? 46.298 40.375 27.209 1.00 13.02 8 LEU B CA 1
ATOM 1410 C C . LEU B 1 9 ? 45.696 39.117 27.797 1.00 13.10 8 LEU B C 1
ATOM 1411 O O . LEU B 1 9 ? 44.921 38.415 27.132 1.00 13.29 8 LEU B O 1
ATOM 1416 N N . THR B 1 10 ? 46.029 38.809 29.060 1.00 12.54 9 THR B N 1
ATOM 1417 C CA . THR B 1 10 ? 45.509 37.593 29.665 1.00 12.76 9 THR B CA 1
ATOM 1418 C C . THR B 1 10 ? 44.032 37.721 29.994 1.00 12.66 9 THR B C 1
ATOM 1419 O O . THR B 1 10 ? 43.481 38.845 30.051 1.00 12.77 9 THR B O 1
ATOM 1423 N N . ALA B 1 11 ? 43.375 36.582 30.203 1.00 12.77 10 ALA B N 1
ATOM 1424 C CA . ALA B 1 11 ? 41.942 36.582 30.559 1.00 12.46 10 ALA B CA 1
ATOM 1425 C C . ALA B 1 11 ? 41.639 37.503 31.710 1.00 12.20 10 ALA B C 1
ATOM 1426 O O . ALA B 1 11 ? 40.665 38.231 31.678 1.00 11.75 10 ALA B O 1
ATOM 1428 N N . GLN B 1 12 ? 42.466 37.487 32.738 1.00 12.45 11 GLN B N 1
ATOM 1429 C CA . GLN B 1 12 ? 42.194 38.335 33.909 1.00 12.97 11 GLN B CA 1
ATOM 1430 C C . GLN B 1 12 ? 42.427 39.802 33.613 1.00 12.66 11 GLN B C 1
ATOM 1431 O O . GLN B 1 12 ? 41.693 40.659 34.100 1.00 11.18 11 GLN B O 1
ATOM 1437 N N . GLU B 1 13 ? 43.434 40.116 32.813 1.00 13.38 12 GLU B N 1
ATOM 1438 C CA . GLU B 1 13 ? 43.609 41.512 32.375 1.00 13.92 12 GLU B CA 1
ATOM 1439 C C . GLU B 1 13 ? 42.379 41.996 31.623 1.00 13.55 12 GLU B C 1
ATOM 1440 O O . GLU B 1 13 ? 41.906 43.117 31.800 1.00 14.79 12 GLU B O 1
ATOM 1446 N N . ILE B 1 14 ? 41.870 41.150 30.754 1.00 13.60 13 ILE B N 1
ATOM 1447 C CA . ILE B 1 14 ? 40.711 41.483 29.952 1.00 14.02 13 ILE B CA 1
ATOM 1448 C C . ILE B 1 14 ? 39.460 41.637 30.849 1.00 15.19 13 ILE B C 1
ATOM 1449 O O . ILE B 1 14 ? 38.711 42.641 30.732 1.00 14.63 13 ILE B O 1
ATOM 1454 N N . SER B 1 15 ? 39.248 40.691 31.765 1.00 15.89 14 SER B N 1
ATOM 1455 C CA . SER B 1 15 ? 38.026 40.765 32.560 1.00 17.57 14 SER B CA 1
ATOM 1456 C C . SER B 1 15 ? 38.041 42.023 33.418 1.00 18.59 14 SER B C 1
ATOM 1457 O O . SER B 1 15 ? 37.004 42.649 33.628 1.00 18.07 14 SER B O 1
ATOM 1460 N N . ARG B 1 16 ? 39.224 42.428 33.848 1.00 19.03 15 ARG B N 1
ATOM 1461 C CA . ARG B 1 16 ? 39.364 43.636 34.643 1.00 20.38 15 ARG B CA 1
ATOM 1462 C C . ARG B 1 16 ? 39.273 44.930 33.844 1.00 20.30 15 ARG B C 1
ATOM 1463 O O . ARG B 1 16 ? 39.036 45.985 34.442 1.00 20.80 15 ARG B O 1
ATOM 1479 N N . LYS B 1 18 ? 37.940 48.108 32.096 1.00 23.31 17 LYS B N 1
ATOM 1480 C CA . LYS B 1 18 ? 36.619 48.745 32.239 1.00 25.44 17 LYS B CA 1
ATOM 1481 C C . LYS B 1 18 ? 35.927 48.780 30.866 1.00 25.79 17 LYS B C 1
ATOM 1482 O O . LYS B 1 18 ? 34.727 48.585 30.734 1.00 26.83 17 LYS B O 1
ATOM 1485 N N . GLY B 1 19 ? 36.702 48.977 29.825 1.00 26.41 18 GLY B N 1
ATOM 1486 C CA . GLY B 1 19 ? 36.101 49.055 28.501 1.00 27.20 18 GLY B CA 1
ATOM 1487 C C . GLY B 1 19 ? 35.521 50.445 28.341 1.00 27.41 18 GLY B C 1
ATOM 1488 O O . GLY B 1 19 ? 35.646 51.291 29.238 1.00 27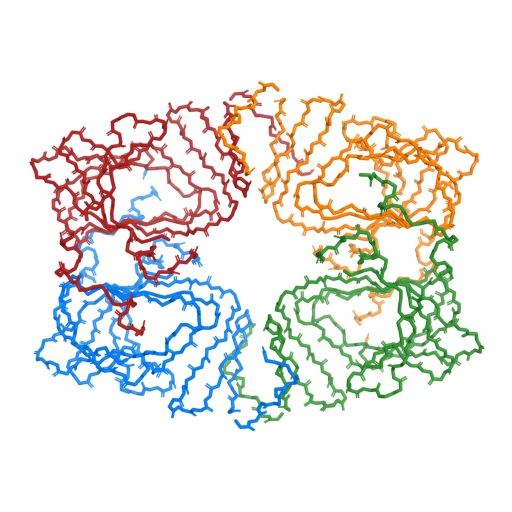.70 18 GLY B O 1
ATOM 1489 N N . GLU B 1 20 ? 34.921 50.688 27.197 1.00 27.52 19 GLU B N 1
ATOM 1490 C CA . GLU B 1 20 ? 34.333 51.961 26.912 1.00 28.78 19 GLU B CA 1
ATOM 1491 C C . GLU B 1 20 ? 32.852 51.738 26.742 1.00 26.94 19 GLU B C 1
ATOM 1492 O O . GLU B 1 20 ? 32.433 50.751 26.146 1.00 24.54 19 GLU B O 1
ATOM 1498 N N . HIS B 1 21 ? 32.080 52.659 27.287 1.00 26.25 20 HIS B N 1
ATOM 1499 C CA . HIS B 1 21 ? 30.640 52.685 27.105 1.00 27.32 20 HIS B CA 1
ATOM 1500 C C . HIS B 1 21 ? 30.389 53.266 25.717 1.00 26.39 20 HIS B C 1
ATOM 1501 O O . HIS B 1 21 ? 30.668 54.437 25.473 1.00 27.24 20 HIS B O 1
ATOM 1508 N N A LYS B 1 22 ? 29.884 52.458 24.806 0.50 25.23 21 LYS B N 1
ATOM 1509 N N B LYS B 1 22 ? 29.948 52.422 24.790 0.50 25.59 21 LYS B N 1
ATOM 1510 C CA A LYS B 1 22 ? 29.726 52.935 23.432 0.50 25.02 21 LYS B CA 1
ATOM 1511 C CA B LYS B 1 22 ? 29.694 52.826 23.393 0.50 25.59 21 LYS B CA 1
ATOM 1512 C C A LYS B 1 22 ? 28.275 52.840 22.998 0.50 24.31 21 LYS B C 1
ATOM 1513 C C B LYS B 1 22 ? 28.210 52.881 23.136 0.50 24.62 21 LYS B C 1
ATOM 1514 O O A LYS B 1 22 ? 27.633 51.797 23.168 0.50 23.78 21 LYS B O 1
ATOM 1515 O O B LYS B 1 22 ? 27.474 51.989 23.583 0.50 23.71 21 LYS B O 1
ATOM 1526 N N . VAL B 1 23 ? 27.766 53.954 22.479 1.00 23.91 22 VAL B N 1
ATOM 1527 C CA . VAL B 1 23 ? 26.378 54.061 22.021 1.00 23.28 22 VAL B CA 1
ATOM 1528 C C . VAL B 1 23 ? 26.496 54.481 20.540 1.00 22.39 22 VAL B C 1
ATOM 1529 O O . VAL B 1 23 ? 27.246 55.412 20.204 1.00 22.33 22 VAL B O 1
ATOM 1533 N N . HIS B 1 24 ? 25.841 53.741 19.650 1.00 21.40 23 HIS B N 1
ATOM 1534 C CA . HIS B 1 24 ? 25.849 54.114 18.251 1.00 19.41 23 HIS B CA 1
ATOM 1535 C C . HIS B 1 24 ? 25.135 55.469 18.064 1.00 18.58 23 HIS B C 1
ATOM 1536 O O . HIS B 1 24 ? 24.024 55.699 18.623 1.00 16.98 23 HIS B O 1
ATOM 1543 N N . PHE B 1 25 ? 25.715 56.369 17.254 1.00 18.33 24 PHE B N 1
ATOM 1544 C CA . PHE B 1 25 ? 25.100 57.721 17.129 1.00 18.44 24 PHE B CA 1
ATOM 1545 C C . PHE B 1 25 ? 23.740 57.737 16.401 1.00 18.10 24 PHE B C 1
ATOM 1546 O O . PHE B 1 25 ? 22.980 58.721 16.523 1.00 17.43 24 PHE B O 1
ATOM 1554 N N . LEU B 1 26 ? 23.410 56.632 15.724 1.00 17.71 25 LEU B N 1
ATOM 1555 C CA . LEU B 1 26 ? 22.137 56.481 15.031 1.00 17.10 25 LEU B CA 1
ATOM 1556 C C . LEU B 1 26 ? 21.165 55.561 15.747 1.00 17.36 25 LEU B C 1
ATOM 1557 O O . LEU B 1 26 ? 20.025 55.398 15.265 1.00 17.31 25 LEU B O 1
ATOM 1562 N N . ASN B 1 27 ? 21.547 55.013 16.902 1.00 16.41 26 ASN B N 1
ATOM 1563 C CA . ASN B 1 27 ? 20.656 54.063 17.617 1.00 17.17 26 ASN B CA 1
ATOM 1564 C C . ASN B 1 27 ? 20.912 54.124 19.113 1.00 16.18 26 ASN B C 1
ATOM 1565 O O . ASN B 1 27 ? 21.930 53.590 19.598 1.00 15.34 26 ASN B O 1
ATOM 1570 N N . PRO B 1 28 ? 20.006 54.764 19.854 1.00 16.69 27 PRO B N 1
ATOM 1571 C CA . PRO B 1 28 ? 20.243 54.896 21.280 1.00 17.47 27 PRO B CA 1
ATOM 1572 C C . PRO B 1 28 ? 20.101 53.580 22.033 1.00 17.80 27 PRO B C 1
ATOM 1573 O O . PRO B 1 28 ? 20.536 53.488 23.172 1.00 18.04 27 PRO B O 1
ATOM 1577 N N . GLY B 1 29 ? 19.492 52.573 21.405 1.00 18.85 28 GLY B N 1
ATOM 1578 C CA . GLY B 1 29 ? 19.428 51.247 21.993 1.00 19.02 28 GLY B CA 1
ATOM 1579 C C . GLY B 1 29 ? 20.689 50.423 21.776 1.00 18.87 28 GLY B C 1
ATOM 1580 O O . GLY B 1 29 ? 20.862 49.361 22.410 1.00 18.79 28 GLY B O 1
ATOM 1581 N N . ALA B 1 30 ? 21.596 50.902 20.913 1.00 17.81 29 ALA B N 1
ATOM 1582 C CA . ALA B 1 30 ? 22.828 50.145 20.611 1.00 18.37 29 ALA B CA 1
ATOM 1583 C C . ALA B 1 30 ? 23.922 50.569 21.602 1.00 19.29 29 ALA B C 1
ATOM 1584 O O . ALA B 1 30 ? 24.819 51.364 21.271 1.00 18.78 29 ALA B O 1
ATOM 1586 N N . VAL B 1 31 ? 23.831 49.995 22.798 1.00 19.44 30 VAL B N 1
ATOM 1587 C CA . VAL B 1 31 ? 24.648 50.357 23.933 1.00 20.06 30 VAL B CA 1
ATOM 1588 C C . VAL B 1 31 ? 25.415 49.118 24.297 1.00 19.52 30 VAL B C 1
ATOM 1589 O O . VAL B 1 31 ? 24.832 48.061 24.492 1.00 20.09 30 VAL B O 1
ATOM 1593 N N A ARG B 1 32 ? 26.735 49.240 24.383 0.50 19.34 31 ARG B N 1
ATOM 1594 N N B ARG B 1 32 ? 26.720 49.241 24.431 0.50 19.95 31 ARG B N 1
ATOM 1595 C CA A ARG B 1 32 ? 27.571 48.093 24.694 0.50 19.15 31 ARG B CA 1
ATOM 1596 C CA B ARG B 1 32 ? 27.511 48.106 24.833 0.50 20.16 31 ARG B CA 1
ATOM 1597 C C A ARG B 1 32 ? 28.850 48.475 25.453 0.50 19.15 31 ARG B C 1
ATOM 1598 C C B ARG B 1 32 ? 28.709 48.535 25.655 0.50 19.63 31 ARG B C 1
ATOM 1599 O O A ARG B 1 32 ? 29.352 49.596 25.312 0.50 18.82 31 ARG B O 1
ATOM 1600 O O B ARG B 1 32 ? 28.968 49.722 25.803 0.50 18.74 31 ARG B O 1
ATOM 1615 N N . VAL B 1 33 ? 29.355 47.554 26.278 1.00 19.07 32 VAL B N 1
ATOM 1616 C CA . VAL B 1 33 ? 30.663 47.731 26.885 1.00 19.52 32 VAL B CA 1
ATOM 1617 C C . VAL B 1 33 ? 31.595 47.200 25.824 1.00 18.95 32 VAL B C 1
ATOM 1618 O O . VAL B 1 33 ? 31.414 46.083 25.355 1.00 18.60 32 VAL B O 1
ATOM 1622 N N . ASN B 1 34 ? 32.546 48.017 25.395 1.00 18.30 33 ASN B N 1
ATOM 1623 C CA . ASN B 1 34 ? 33.490 47.651 24.357 1.00 19.18 33 ASN B CA 1
ATOM 1624 C C . ASN B 1 34 ? 34.903 47.642 24.887 1.00 18.43 33 ASN B C 1
ATOM 1625 O O . ASN B 1 34 ? 35.389 48.673 25.386 1.00 19.65 33 ASN B O 1
ATOM 1630 N N . LYS B 1 35 ? 35.551 46.492 24.795 1.00 16.80 34 LYS B N 1
ATOM 1631 C CA . LYS B 1 35 ? 36.944 46.316 25.150 1.00 16.01 34 LYS B CA 1
ATOM 1632 C C . LYS B 1 35 ? 37.741 46.088 23.864 1.00 15.16 34 LYS B C 1
ATOM 1633 O O . LYS B 1 35 ? 37.616 45.049 23.225 1.00 14.37 34 LYS B O 1
ATOM 1639 N N . SER B 1 36 ? 38.531 47.067 23.478 1.00 14.47 35 SER B N 1
ATOM 1640 C CA . SER B 1 36 ? 39.213 46.996 22.233 1.00 14.47 35 SER B CA 1
ATOM 1641 C C . SER B 1 36 ? 40.568 46.276 22.436 1.00 14.31 35 SER B C 1
ATOM 1642 O O . SER B 1 36 ? 41.595 46.862 22.884 1.00 15.48 35 SER B O 1
ATOM 1645 N N . LEU B 1 37 ? 40.530 44.984 22.191 1.00 14.45 36 LEU B N 1
ATOM 1646 C CA . LEU B 1 37 ? 41.723 44.158 22.393 1.00 14.59 36 LEU B CA 1
ATOM 1647 C C . LEU B 1 37 ? 42.834 44.581 21.411 1.00 14.60 36 LEU B C 1
ATOM 1648 O O . LEU B 1 37 ? 44.012 44.739 21.773 1.00 14.58 36 LEU B O 1
ATOM 1653 N N . GLY B 1 38 ? 42.438 44.838 20.167 1.00 14.85 37 GLY B N 1
ATOM 1654 C CA . GLY B 1 38 ? 43.388 45.278 19.162 1.00 14.92 37 GLY B CA 1
ATOM 1655 C C . GLY B 1 38 ? 44.041 46.594 19.485 1.00 15.55 37 GLY B C 1
ATOM 1656 O O . GLY B 1 38 ? 45.261 46.709 19.349 1.00 15.05 37 GLY B O 1
ATOM 1657 N N . ASP B 1 39 ? 43.289 47.585 19.984 1.00 16.06 38 ASP B N 1
ATOM 1658 C CA . ASP B 1 39 ? 43.933 48.884 20.273 1.00 17.37 38 ASP B CA 1
ATOM 1659 C C . ASP B 1 39 ? 44.855 48.763 21.452 1.00 16.68 38 ASP B C 1
ATOM 1660 O O . ASP B 1 39 ? 45.898 49.438 21.506 1.00 17.45 38 ASP B O 1
ATOM 1665 N N . ALA B 1 40 ? 44.489 47.906 22.399 1.00 16.15 39 ALA B N 1
ATOM 1666 C CA . ALA B 1 40 ? 45.304 47.676 23.580 1.00 16.25 39 ALA B CA 1
ATOM 1667 C C . ALA B 1 40 ? 46.691 47.143 23.200 1.00 15.51 39 ALA B C 1
ATOM 1668 O O . ALA B 1 40 ? 47.670 47.483 23.848 1.00 16.29 39 ALA B O 1
ATOM 1670 N N . VAL B 1 41 ? 46.788 46.306 22.158 1.00 15.10 40 VAL B N 1
ATOM 1671 C CA . VAL B 1 41 ? 48.100 45.768 21.787 1.00 14.08 40 VAL B CA 1
ATOM 1672 C C . VAL B 1 41 ? 48.757 46.516 20.650 1.00 14.56 40 VAL B C 1
ATOM 1673 O O . VAL B 1 41 ? 49.927 46.279 20.340 1.00 15.30 40 VAL B O 1
ATOM 1677 N N . GLY B 1 42 ? 48.021 47.371 19.968 1.00 15.14 41 GLY B N 1
ATOM 1678 C CA . GLY B 1 42 ? 48.644 48.145 18.916 1.00 16.48 41 GLY B CA 1
ATOM 1679 C C . GLY B 1 42 ? 48.268 47.753 17.505 1.00 16.47 41 GLY B C 1
ATOM 1680 O O . GLY B 1 42 ? 48.854 48.257 16.557 1.00 15.70 41 GLY B O 1
ATOM 1681 N N . LEU B 1 43 ? 47.277 46.904 17.344 1.00 15.36 42 LEU B N 1
ATOM 1682 C CA . LEU B 1 43 ? 46.828 46.614 15.969 1.00 16.36 42 LEU B CA 1
ATOM 1683 C C . LEU B 1 43 ? 46.205 47.835 15.307 1.00 18.49 42 LEU B C 1
ATOM 1684 O O . LEU B 1 43 ? 45.443 48.595 15.936 1.00 18.15 42 LEU B O 1
ATOM 1689 N N . ARG B 1 44 ? 46.545 48.028 14.029 1.00 19.54 43 ARG B N 1
ATOM 1690 C CA . ARG B 1 44 ? 46.069 49.171 13.260 1.00 21.17 43 ARG B CA 1
ATOM 1691 C C . ARG B 1 44 ? 45.173 48.852 12.061 1.00 20.05 43 ARG B C 1
ATOM 1692 O O . ARG B 1 44 ? 44.420 49.694 11.641 1.00 19.97 43 ARG B O 1
ATOM 1700 N N A HIS B 1 45 ? 45.255 47.653 11.507 0.60 18.91 44 HIS B N 1
ATOM 1701 N N B HIS B 1 45 ? 45.266 47.610 11.576 0.40 20.10 44 HIS B N 1
ATOM 1702 C CA A HIS B 1 45 ? 44.554 47.339 10.259 0.60 18.36 44 HIS B CA 1
ATOM 1703 C CA B HIS B 1 45 ? 44.538 47.133 10.408 0.40 20.24 44 HIS B CA 1
ATOM 1704 C C A HIS B 1 45 ? 43.353 46.431 10.444 0.60 17.71 44 HIS B C 1
ATOM 1705 C C B HIS B 1 45 ? 43.260 46.353 10.771 0.40 21.03 44 HIS B C 1
ATOM 1706 O O A HIS B 1 45 ? 42.682 46.047 9.493 0.60 17.09 44 HIS B O 1
ATOM 1707 O O B HIS B 1 45 ? 42.302 46.371 10.000 0.40 21.25 44 HIS B O 1
ATOM 1736 N N . GLY B 1 47 ? 40.284 45.554 13.745 1.00 17.93 46 GLY B N 1
ATOM 1737 C CA . GLY B 1 47 ? 39.649 45.870 15.008 1.00 17.63 46 GLY B CA 1
ATOM 1738 C C . GLY B 1 47 ? 39.221 44.528 15.591 1.00 16.93 46 GLY B C 1
ATOM 1739 O O . GLY B 1 47 ? 38.631 43.672 14.891 1.00 17.11 46 GLY B O 1
ATOM 1740 N N . ILE B 1 48 ? 39.623 44.258 16.818 1.00 16.59 47 ILE B N 1
ATOM 1741 C CA . ILE B 1 48 ? 39.185 43.087 17.525 1.00 16.26 47 ILE B CA 1
ATOM 1742 C C . ILE B 1 48 ? 38.657 43.579 18.881 1.00 16.44 47 ILE B C 1
ATOM 1743 O O . ILE B 1 48 ? 39.433 44.120 19.678 1.00 17.11 47 ILE B O 1
ATOM 1748 N N . HIS B 1 49 ? 37.368 43.345 19.116 1.00 15.12 48 HIS B N 1
ATOM 1749 C CA . HIS B 1 49 ? 36.628 43.904 20.226 1.00 16.06 48 HIS B CA 1
ATOM 1750 C C . HIS B 1 49 ? 35.888 42.790 20.973 1.00 16.04 48 HIS B C 1
ATOM 1751 O O . HIS B 1 49 ? 35.192 41.971 20.364 1.00 16.39 48 HIS B O 1
ATOM 1758 N N . LEU B 1 50 ? 36.020 42.789 22.282 1.00 16.41 49 LEU B N 1
ATOM 1759 C CA . LEU B 1 50 ? 35.182 41.954 23.127 1.00 17.63 49 LEU B CA 1
ATOM 1760 C C . LEU B 1 50 ? 34.049 42.843 23.648 1.00 17.10 49 LEU B C 1
ATOM 1761 O O . LEU B 1 50 ? 34.280 43.863 24.307 1.00 17.61 49 LEU B O 1
ATOM 1766 N N . ILE B 1 51 ? 32.829 42.508 23.279 1.00 17.48 50 ILE B N 1
ATOM 1767 C CA . ILE B 1 51 ? 31.684 43.378 23.571 1.00 18.93 50 ILE B CA 1
ATOM 1768 C C . ILE B 1 51 ? 30.710 42.673 24.490 1.00 18.57 50 ILE B C 1
ATOM 1769 O O . ILE B 1 51 ? 30.601 41.439 24.477 1.00 19.26 50 ILE B O 1
ATOM 1774 N N . GLN B 1 52 ? 30.037 43.465 25.306 1.00 18.46 51 GLN B N 1
ATOM 1775 C CA . GLN B 1 52 ? 28.982 42.982 26.190 1.00 18.87 51 GLN B CA 1
ATOM 1776 C C . GLN B 1 52 ? 27.733 43.828 25.896 1.00 18.15 51 GLN B C 1
ATOM 1777 O O . GLN B 1 52 ? 27.813 45.053 25.962 1.00 19.26 51 GLN B O 1
ATOM 1783 N N . ILE B 1 53 ? 26.631 43.144 25.589 1.00 17.37 52 ILE B N 1
ATOM 1784 C CA . ILE B 1 53 ? 25.352 43.734 25.262 1.00 17.40 52 ILE B CA 1
ATOM 1785 C C . ILE B 1 53 ? 24.365 43.234 26.278 1.00 18.32 52 ILE B C 1
ATOM 1786 O O . ILE B 1 53 ? 24.084 42.013 26.360 1.00 18.32 52 ILE B O 1
ATOM 1791 N N . GLU B 1 54 ? 23.818 44.151 27.052 1.00 19.93 53 GLU B N 1
ATOM 1792 C CA . GLU B 1 54 ? 22.859 43.777 28.078 1.00 20.87 53 GLU B CA 1
ATOM 1793 C C . GLU B 1 54 ? 21.477 43.503 27.496 1.00 20.30 53 GLU B C 1
ATOM 1794 O O . GLU B 1 54 ? 21.151 43.940 26.381 1.00 19.67 53 GLU B O 1
ATOM 1800 N N . PRO B 1 55 ? 20.653 42.740 28.245 1.00 20.82 54 PRO B N 1
ATOM 1801 C CA . PRO B 1 55 ? 19.296 42.458 27.753 1.00 20.48 54 PRO B CA 1
ATOM 1802 C C . PRO B 1 55 ? 18.563 43.740 27.387 1.00 20.64 54 PRO B C 1
ATOM 1803 O O . PRO B 1 55 ? 18.642 44.730 28.105 1.00 20.16 54 PRO B O 1
ATOM 1807 N N . GLY B 1 56 ? 17.899 43.727 26.239 1.00 21.09 55 GLY B N 1
ATOM 1808 C CA . GLY B 1 56 ? 17.198 44.883 25.734 1.00 21.47 55 GLY B CA 1
ATOM 1809 C C . GLY B 1 56 ? 18.016 45.801 24.843 1.00 21.40 55 GLY B C 1
ATOM 1810 O O . GLY B 1 56 ? 17.468 46.735 24.292 1.00 22.56 55 GLY B O 1
ATOM 1811 N N . LYS B 1 57 ? 19.324 45.568 24.690 1.00 20.99 56 LYS B N 1
ATOM 1812 C CA . LYS B 1 57 ? 20.152 46.441 23.891 1.00 20.02 56 LYS B CA 1
ATOM 1813 C C . LYS B 1 57 ? 20.573 45.758 22.597 1.00 19.59 56 LYS B C 1
ATOM 1814 O O . LYS B 1 57 ? 20.265 44.628 22.379 1.00 18.61 56 LYS B O 1
ATOM 1820 N N . GLU B 1 58 ? 21.257 46.491 21.732 1.00 19.98 57 GLU B N 1
ATOM 1821 C CA . GLU B 1 58 ? 21.602 46.018 20.417 1.00 21.02 57 GLU B CA 1
ATOM 1822 C C . GLU B 1 58 ? 23.068 46.291 20.155 1.00 20.23 57 GLU B C 1
ATOM 1823 O O . GLU B 1 58 ? 23.688 47.122 20.802 1.00 19.24 57 GLU B O 1
ATOM 1829 N N . SER B 1 59 ? 23.599 45.617 19.149 1.00 19.47 58 SER B N 1
ATOM 1830 C CA . SER B 1 59 ? 25.017 45.672 18.854 1.00 18.99 58 SER B CA 1
ATOM 1831 C C . SER B 1 59 ? 25.431 46.893 18.048 1.00 19.47 58 SER B C 1
ATOM 1832 O O . SER B 1 59 ? 26.610 47.282 18.085 1.00 18.93 58 SER B O 1
ATOM 1835 N N . THR B 1 60 ? 24.471 47.489 17.329 1.00 18.22 59 THR B N 1
ATOM 1836 C CA . THR B 1 60 ? 24.792 48.479 16.316 1.00 18.42 59 THR B CA 1
ATOM 1837 C C . THR B 1 60 ? 23.509 49.110 15.779 1.00 18.29 59 THR B C 1
ATOM 1838 O O . THR B 1 60 ? 22.428 48.774 16.230 1.00 18.16 59 THR B O 1
ATOM 1842 N N . GLU B 1 61 ? 23.630 50.062 14.865 1.00 17.41 60 GLU B N 1
ATOM 1843 C CA . GLU B 1 61 ? 22.492 50.429 14.024 1.00 16.80 60 GLU B CA 1
ATOM 1844 C C . GLU B 1 61 ? 22.581 49.576 12.789 1.00 16.29 60 GLU B C 1
ATOM 1845 O O . GLU B 1 61 ? 23.661 49.450 12.194 1.00 17.27 60 GLU B O 1
ATOM 1851 N N . TYR B 1 62 ? 21.476 48.939 12.421 1.00 16.32 61 TYR B N 1
ATOM 1852 C CA . TYR B 1 62 ? 21.354 48.122 11.197 1.00 16.24 61 TYR B CA 1
ATOM 1853 C C . TYR B 1 62 ? 22.138 48.734 10.057 1.00 15.62 61 TYR B C 1
ATOM 1854 O O . TYR B 1 62 ? 21.859 49.864 9.652 1.00 14.79 61 TYR B O 1
ATOM 1863 N N . HIS B 1 63 ? 23.136 47.994 9.549 1.00 16.02 62 HIS B N 1
ATOM 1864 C CA . HIS B 1 63 ? 24.048 48.584 8.578 1.00 15.98 62 HIS B CA 1
ATOM 1865 C C . HIS B 1 63 ? 24.670 47.582 7.592 1.00 16.73 62 HIS B C 1
ATOM 1866 O O . HIS B 1 63 ? 24.675 46.365 7.806 1.00 16.09 62 HIS B O 1
ATOM 1873 N N . LEU B 1 64 ? 25.223 48.148 6.518 1.00 17.29 63 LEU B N 1
ATOM 1874 C CA . LEU B 1 64 ? 25.866 47.408 5.445 1.00 17.92 63 LEU B CA 1
ATOM 1875 C C . LEU B 1 64 ? 27.148 48.125 5.081 1.00 17.79 63 LEU B C 1
ATOM 1876 O O . LEU B 1 64 ? 27.126 49.316 4.747 1.00 17.03 63 LEU B O 1
ATOM 1881 N N . HIS B 1 65 ? 28.270 47.416 5.143 1.00 18.19 64 HIS B N 1
ATOM 1882 C CA . HIS B 1 65 ? 29.558 47.948 4.681 1.00 17.62 64 HIS B CA 1
ATOM 1883 C C . HIS B 1 65 ? 29.790 47.618 3.202 1.00 17.98 64 HIS B C 1
ATOM 1884 O O . HIS B 1 65 ? 29.529 46.513 2.746 1.00 17.34 64 HIS B O 1
ATOM 1891 N N . HIS B 1 66 ? 30.355 48.553 2.480 1.00 18.14 65 HIS B N 1
ATOM 1892 C CA . HIS B 1 66 ? 30.682 48.335 1.091 1.00 18.75 65 HIS B CA 1
ATOM 1893 C C . HIS B 1 66 ? 32.125 47.852 0.869 1.00 17.98 65 HIS B C 1
ATOM 1894 O O . HIS B 1 66 ? 32.390 47.268 -0.177 1.00 18.26 65 HIS B O 1
ATOM 1901 N N . TYR B 1 67 ? 33.042 48.148 1.793 1.00 17.59 66 TYR B N 1
ATOM 1902 C CA . TYR B 1 67 ? 34.465 47.795 1.641 1.00 17.44 66 TYR B CA 1
ATOM 1903 C C . TYR B 1 67 ? 35.069 47.044 2.825 1.00 18.18 66 TYR B C 1
ATOM 1904 O O . TYR B 1 67 ? 35.948 46.189 2.630 1.00 20.28 66 TYR B O 1
ATOM 1913 N N . GLU B 1 68 ? 34.677 47.374 4.040 1.00 16.41 67 GLU B N 1
ATOM 1914 C CA . GLU B 1 68 ? 35.197 46.655 5.210 1.00 17.35 67 GLU B CA 1
ATOM 1915 C C . GLU B 1 68 ? 34.411 45.375 5.530 1.00 18.14 67 GLU B C 1
ATOM 1916 O O . GLU B 1 68 ? 33.178 45.403 5.643 1.00 18.91 67 GLU B O 1
ATOM 1922 N N . GLU B 1 69 ? 35.123 44.249 5.644 1.00 16.56 68 GLU B N 1
ATOM 1923 C CA . GLU B 1 69 ? 34.540 43.025 6.169 1.00 15.90 68 GLU B CA 1
ATOM 1924 C C . GLU B 1 69 ? 34.355 43.110 7.687 1.00 16.21 68 GLU B C 1
ATOM 1925 O O . GLU B 1 69 ? 35.061 43.842 8.377 1.00 15.66 68 GLU B O 1
ATOM 1931 N N . GLU B 1 70 ? 33.407 42.334 8.209 1.00 15.34 69 GLU B N 1
ATOM 1932 C CA . GLU B 1 70 ? 33.089 42.337 9.624 1.00 17.29 69 GLU B CA 1
ATOM 1933 C C . GLU B 1 70 ? 32.677 40.906 9.975 1.00 16.46 69 GLU B C 1
ATOM 1934 O O . GLU B 1 70 ? 32.128 40.220 9.117 1.00 16.29 69 GLU B O 1
ATOM 1940 N N . ALA B 1 71 ? 32.885 40.487 11.219 1.00 14.97 70 ALA B N 1
ATOM 1941 C CA . ALA B 1 71 ? 32.422 39.189 11.684 1.00 14.84 70 ALA B CA 1
ATOM 1942 C C . ALA B 1 71 ? 32.174 39.211 13.184 1.00 14.88 70 ALA B C 1
ATOM 1943 O O . ALA B 1 71 ? 32.713 40.070 13.895 1.00 14.99 70 ALA B O 1
ATOM 1945 N N . VAL B 1 72 ? 31.376 38.250 13.665 1.00 14.97 71 VAL B N 1
ATOM 1946 C CA . VAL B 1 72 ? 31.004 38.156 15.076 1.00 15.41 71 VAL B CA 1
ATOM 1947 C C . VAL B 1 72 ? 31.144 36.727 15.542 1.00 15.24 71 VAL B C 1
ATOM 1948 O O . VAL B 1 72 ? 30.728 35.807 14.839 1.00 15.92 71 VAL B O 1
ATOM 1952 N N . TYR B 1 73 ? 31.758 36.506 16.708 1.00 15.95 72 TYR B N 1
ATOM 1953 C CA . TYR B 1 73 ? 31.857 35.158 17.295 1.00 15.95 72 TYR B CA 1
ATOM 1954 C C . TYR B 1 73 ? 31.267 35.219 18.695 1.00 16.07 72 TYR B C 1
ATOM 1955 O O . TYR B 1 73 ? 31.671 36.045 19.517 1.00 17.25 72 TYR B O 1
ATOM 1964 N N . VAL B 1 74 ? 30.250 34.413 18.941 1.00 15.44 73 VAL B N 1
ATOM 1965 C CA . VAL B 1 74 ? 29.511 34.499 20.210 1.00 15.61 73 VAL B CA 1
ATOM 1966 C C . VAL B 1 74 ? 30.219 33.691 21.273 1.00 16.08 73 VAL B C 1
ATOM 1967 O O . VAL B 1 74 ? 30.434 32.500 21.100 1.00 16.17 73 VAL B O 1
ATOM 1971 N N . LEU B 1 75 ? 30.578 34.345 22.373 1.00 16.51 74 LEU B N 1
ATOM 1972 C CA . LEU B 1 75 ? 31.239 33.687 23.493 1.00 16.60 74 LEU B CA 1
ATOM 1973 C C . LEU B 1 75 ? 30.248 33.226 24.554 1.00 16.69 74 LEU B C 1
ATOM 1974 O O . LEU B 1 75 ? 30.426 32.151 25.106 1.00 14.58 74 LEU B O 1
ATOM 1979 N N . SER B 1 76 ? 29.249 34.045 24.887 1.00 17.20 75 SER B N 1
ATOM 1980 C CA . SER B 1 76 ? 28.236 33.597 25.853 1.00 17.35 75 SER B CA 1
ATOM 1981 C C . SER B 1 76 ? 26.959 34.370 25.693 1.00 17.84 75 SER B C 1
ATOM 1982 O O . SER B 1 76 ? 26.927 35.457 25.082 1.00 17.24 75 SER B O 1
ATOM 1985 N N . GLY B 1 77 ? 25.906 33.787 26.256 1.00 18.07 76 GLY B N 1
ATOM 1986 C CA . GLY B 1 77 ? 24.565 34.303 26.147 1.00 18.37 76 GLY B CA 1
ATOM 1987 C C . GLY B 1 77 ? 23.946 34.068 24.776 1.00 18.84 76 GLY B C 1
ATOM 1988 O O . GLY B 1 77 ? 24.522 33.366 23.936 1.00 19.04 76 GLY B O 1
ATOM 1989 N N . LYS B 1 78 ? 22.793 34.703 24.553 1.00 19.26 77 LYS B N 1
ATOM 1990 C CA . LYS B 1 78 ? 21.990 34.512 23.353 1.00 19.85 77 LYS B CA 1
ATOM 1991 C C . LYS B 1 78 ? 21.534 35.818 22.763 1.00 19.51 77 LYS B C 1
ATOM 1992 O O . LYS B 1 78 ? 21.400 36.796 23.462 1.00 17.85 77 LYS B O 1
ATOM 1998 N N . GLY B 1 79 ? 21.289 35.823 21.454 1.00 19.37 78 GLY B N 1
ATOM 1999 C CA . GLY B 1 79 ? 20.846 37.026 20.768 1.00 19.12 78 GLY B CA 1
ATOM 2000 C C . GLY B 1 79 ? 19.974 36.698 19.588 1.00 18.87 78 GLY B C 1
ATOM 2001 O O . GLY B 1 79 ? 19.736 35.535 19.286 1.00 18.49 78 GLY B O 1
ATOM 2002 N N . THR B 1 80 ? 19.509 37.739 18.913 1.00 19.35 79 THR B N 1
ATOM 2003 C CA . THR B 1 80 ? 18.716 37.597 17.710 1.00 18.52 79 THR B CA 1
ATOM 2004 C C . THR B 1 80 ? 19.425 38.385 16.637 1.00 18.68 79 THR B C 1
ATOM 2005 O O . THR B 1 80 ? 19.650 39.589 16.788 1.00 18.54 79 THR B O 1
ATOM 2009 N N . LEU B 1 81 ? 19.813 37.685 15.574 1.00 18.10 80 LEU B N 1
ATOM 2010 C CA . LEU B 1 81 ? 20.524 38.285 14.453 1.00 18.02 80 LEU B CA 1
ATOM 2011 C C . LEU B 1 81 ? 19.506 38.642 13.371 1.00 17.89 80 LEU B C 1
ATOM 2012 O O . LEU B 1 81 ? 18.761 37.789 12.949 1.00 18.98 80 LEU B O 1
ATOM 2017 N N . THR B 1 82 ? 19.437 39.919 12.971 1.00 18.46 81 THR B N 1
ATOM 2018 C CA . THR B 1 82 ? 18.655 40.336 11.833 1.00 18.42 81 THR B CA 1
ATOM 2019 C C . THR B 1 82 ? 19.594 40.550 10.659 1.00 18.84 81 THR B C 1
ATOM 2020 O O . THR B 1 82 ? 20.559 41.290 10.784 1.00 18.05 81 THR B O 1
ATOM 2032 N N . GLU B 1 84 ? 19.104 41.356 6.468 1.00 23.44 83 GLU B N 1
ATOM 2033 C CA . GLU B 1 84 ? 18.103 41.681 5.452 1.00 24.88 83 GLU B CA 1
ATOM 2034 C C . GLU B 1 84 ? 16.699 41.460 6.044 1.00 26.64 83 GLU B C 1
ATOM 2035 O O . GLU B 1 84 ? 16.395 42.024 7.084 1.00 27.52 83 GLU B O 1
ATOM 2041 N N . ASN B 1 85 ? 15.850 40.648 5.424 1.00 28.55 84 ASN B N 1
ATOM 2042 C CA . ASN B 1 85 ? 14.492 40.410 5.944 1.00 31.44 84 ASN B CA 1
ATOM 2043 C C . ASN B 1 85 ? 14.374 39.180 6.852 1.00 31.38 84 ASN B C 1
ATOM 2044 O O . ASN B 1 85 ? 13.283 38.568 6.919 1.00 31.93 84 ASN B O 1
ATOM 2049 N N . ASP B 1 86 ? 15.456 38.743 7.494 1.00 29.98 85 ASP B N 1
ATOM 2050 C CA . ASP B 1 86 ? 15.408 37.456 8.191 1.00 28.83 85 ASP B CA 1
ATOM 2051 C C . ASP B 1 86 ? 15.933 37.653 9.594 1.00 27.80 85 ASP B C 1
ATOM 2052 O O . ASP B 1 86 ? 16.807 38.507 9.829 1.00 25.28 85 ASP B O 1
ATOM 2057 N N . GLN B 1 87 ? 15.429 36.843 10.519 1.00 26.11 86 GLN B N 1
ATOM 2058 C CA . GLN B 1 87 ? 15.927 36.853 11.874 1.00 25.99 86 GLN B CA 1
ATOM 2059 C C . GLN B 1 87 ? 16.340 35.456 12.244 1.00 24.16 86 GLN B C 1
ATOM 2060 O O . GLN B 1 87 ? 15.663 34.510 11.892 1.00 22.89 86 GLN B O 1
ATOM 2066 N N . TYR B 1 88 ? 17.448 35.341 12.957 1.00 21.88 87 TYR B N 1
ATOM 2067 C CA . TYR B 1 88 ? 17.971 34.069 13.393 1.00 21.92 87 TYR B CA 1
ATOM 2068 C C . TYR B 1 88 ? 18.423 34.188 14.829 1.00 20.04 87 TYR B C 1
ATOM 2069 O O . TYR B 1 88 ? 19.052 35.169 15.211 1.00 19.39 87 TYR B O 1
ATOM 2078 N N . PRO B 1 89 ? 18.192 33.146 15.595 1.00 18.40 88 PRO B N 1
ATOM 2079 C CA . PRO B 1 89 ? 18.725 33.104 16.927 1.00 18.20 88 PRO B CA 1
ATOM 2080 C C . PRO B 1 89 ? 20.204 32.773 16.850 1.00 17.69 88 PRO B C 1
ATOM 2081 O O . PRO B 1 89 ? 20.627 32.061 15.927 1.00 16.54 88 PRO B O 1
ATOM 2085 N N . ILE B 1 90 ? 20.984 33.361 17.754 1.00 16.97 89 ILE B N 1
ATOM 2086 C CA . ILE B 1 90 ? 22.389 33.037 17.867 1.00 17.19 89 ILE B CA 1
ATOM 2087 C C . ILE B 1 90 ? 22.703 32.719 19.325 1.00 17.87 89 ILE B C 1
ATOM 2088 O O . ILE B 1 90 ? 21.989 33.143 20.249 1.00 19.31 89 ILE B O 1
ATOM 2093 N N . ALA B 1 91 ? 23.751 31.931 19.514 1.00 17.72 90 ALA B N 1
ATOM 2094 C CA . ALA B 1 91 ? 24.097 31.380 20.787 1.00 17.44 90 ALA B CA 1
ATOM 2095 C C . ALA B 1 91 ? 25.588 31.083 20.804 1.00 17.23 90 ALA B C 1
ATOM 2096 O O . ALA B 1 91 ? 26.241 31.133 19.760 1.00 17.50 90 ALA B O 1
ATOM 2098 N N . PRO B 1 92 ? 26.129 30.728 21.969 1.00 17.37 91 PRO B N 1
ATOM 2099 C CA . PRO B 1 92 ? 27.589 30.528 22.119 1.00 17.14 91 PRO B CA 1
ATOM 2100 C C . PRO B 1 92 ? 28.217 29.530 21.120 1.00 16.64 91 PRO B C 1
ATOM 2101 O O . PRO B 1 92 ? 27.695 28.456 20.827 1.00 15.65 91 PRO B O 1
ATOM 2105 N N . GLY B 1 93 ? 29.311 29.985 20.528 1.00 16.40 92 GLY B N 1
ATOM 2106 C CA . GLY B 1 93 ? 30.017 29.209 19.507 1.00 16.24 92 GLY B CA 1
ATOM 2107 C C . GLY B 1 93 ? 29.581 29.492 18.094 1.00 15.85 92 GLY B C 1
ATOM 2108 O O . GLY B 1 93 ? 30.174 28.967 17.133 1.00 17.60 92 GLY B O 1
ATOM 2109 N N . ASP B 1 94 ? 28.521 30.264 17.924 1.00 16.21 93 ASP B N 1
ATOM 2110 C CA . ASP B 1 94 ? 28.081 30.650 16.569 1.00 16.20 93 ASP B CA 1
ATOM 2111 C C . ASP B 1 94 ? 29.004 31.727 15.973 1.00 16.59 93 ASP B C 1
ATOM 2112 O O . ASP B 1 94 ? 29.569 32.549 16.669 1.00 15.50 93 ASP B O 1
ATOM 2117 N N . PHE B 1 95 ? 29.089 31.747 14.652 1.00 16.21 94 PHE B N 1
ATOM 2118 C CA . PHE B 1 95 ? 29.903 32.675 13.945 1.00 16.10 94 PHE B CA 1
ATOM 2119 C C . PHE B 1 95 ? 29.115 33.226 12.793 1.00 16.08 94 PHE B C 1
ATOM 2120 O O . PHE B 1 95 ? 28.478 32.454 12.048 1.00 15.30 94 PHE B O 1
ATOM 2128 N N . VAL B 1 96 ? 29.197 34.540 12.604 1.00 15.59 95 VAL B N 1
ATOM 2129 C CA . VAL B 1 96 ? 28.607 35.167 11.445 1.00 16.01 95 VAL B CA 1
ATOM 2130 C C . VAL B 1 96 ? 29.635 36.106 10.826 1.00 16.09 95 VAL B C 1
ATOM 2131 O O . VAL B 1 96 ? 30.350 36.833 11.544 1.00 16.22 95 VAL B O 1
ATOM 2135 N N . GLY B 1 97 ? 29.753 36.031 9.503 1.00 14.84 96 GLY B N 1
ATOM 2136 C CA . GLY B 1 97 ? 30.677 36.863 8.764 1.00 15.13 96 GLY B CA 1
ATOM 2137 C C . GLY B 1 97 ? 29.969 37.634 7.666 1.00 15.38 96 GLY B C 1
ATOM 2138 O O . GLY B 1 97 ? 29.030 37.114 7.020 1.00 15.00 96 GLY B O 1
ATOM 2139 N N . PHE B 1 98 ? 30.437 38.855 7.429 1.00 14.99 97 PHE B N 1
ATOM 2140 C CA . PHE B 1 98 ? 29.851 39.725 6.419 1.00 15.90 97 PHE B CA 1
ATOM 2141 C C . PHE B 1 98 ? 30.852 40.153 5.366 1.00 16.97 97 PHE B C 1
ATOM 2142 O O . PHE B 1 98 ? 31.606 41.126 5.566 1.00 16.87 97 PHE B O 1
ATOM 2150 N N . PRO B 1 99 ? 30.866 39.431 4.237 1.00 17.40 98 PRO B N 1
ATOM 2151 C CA . PRO B 1 99 ? 31.577 39.913 3.075 1.00 18.17 98 PRO B CA 1
ATOM 2152 C C . PRO B 1 99 ? 30.991 41.285 2.688 1.00 19.05 98 PRO B C 1
ATOM 2153 O O . PRO B 1 99 ? 29.850 41.594 3.015 1.00 17.84 98 PRO B O 1
ATOM 2157 N N A CYS B 1 100 ? 31.786 42.104 2.035 0.80 20.63 99 CYS B N 1
ATOM 2158 N N B CYS B 1 100 ? 31.786 42.084 1.979 0.20 19.68 99 CYS B N 1
ATOM 2159 C CA A CYS B 1 100 ? 31.298 43.407 1.579 0.80 22.43 99 CYS B CA 1
ATOM 2160 C CA B CYS B 1 100 ? 31.357 43.413 1.532 0.20 20.50 99 CYS B CA 1
ATOM 2161 C C A CYS B 1 100 ? 30.036 43.303 0.755 0.80 21.93 99 CYS B C 1
ATOM 2162 C C B CYS B 1 100 ? 30.068 43.333 0.703 0.20 21.18 99 CYS B C 1
ATOM 2163 O O A CYS B 1 100 ? 29.905 42.426 -0.056 0.80 19.21 99 CYS B O 1
ATOM 2164 O O B CYS B 1 100 ? 29.937 42.452 -0.136 0.20 20.56 99 CYS B O 1
ATOM 2169 N N . HIS B 1 101 ? 29.123 44.246 0.956 1.00 22.19 100 HIS B N 1
ATOM 2170 C CA . HIS B 1 101 ? 27.824 44.288 0.252 1.00 23.12 100 HIS B CA 1
ATOM 2171 C C . HIS B 1 101 ? 26.913 43.081 0.367 1.00 23.65 100 HIS B C 1
ATOM 2172 O O . HIS B 1 101 ? 25.934 42.983 -0.404 1.00 25.40 100 HIS B O 1
ATOM 2179 N N . ALA B 1 102 ? 27.166 42.185 1.290 1.00 21.55 101 ALA B N 1
ATOM 2180 C CA . ALA B 1 102 ? 26.450 40.932 1.322 1.00 20.65 101 ALA B CA 1
ATOM 2181 C C . ALA B 1 102 ? 25.104 41.049 2.002 1.00 20.46 101 ALA B C 1
ATOM 2182 O O . ALA B 1 102 ? 24.118 40.572 1.462 1.00 19.67 101 ALA B O 1
ATOM 2184 N N . ALA B 1 103 ? 25.045 41.671 3.182 1.00 19.06 102 ALA B N 1
ATOM 2185 C CA . ALA B 1 103 ? 23.797 41.733 3.922 1.00 18.28 102 ALA B CA 1
ATOM 2186 C C . ALA B 1 103 ? 23.856 42.794 5.025 1.00 17.50 102 ALA B C 1
ATOM 2187 O O . ALA B 1 103 ? 24.816 42.820 5.800 1.00 18.56 102 ALA B O 1
ATOM 2189 N N . ALA B 1 104 ? 22.849 43.656 5.097 1.00 16.54 103 ALA B N 1
ATOM 2190 C CA . ALA B 1 104 ? 22.696 44.564 6.246 1.00 15.92 103 ALA B CA 1
ATOM 2191 C C . ALA B 1 104 ? 22.351 43.727 7.480 1.00 15.38 103 ALA B C 1
ATOM 2192 O O . ALA B 1 104 ? 21.619 42.747 7.374 1.00 14.80 103 ALA B O 1
ATOM 2194 N N . HIS B 1 105 ? 22.854 44.110 8.640 1.00 16.11 104 HIS B N 1
ATOM 2195 C CA . HIS B 1 105 ? 22.563 43.388 9.857 1.00 16.31 104 HIS B CA 1
ATOM 2196 C C . HIS B 1 105 ? 22.598 44.227 11.100 1.00 16.45 104 HIS B C 1
ATOM 2197 O O . HIS B 1 105 ? 23.203 45.308 11.136 1.00 17.27 104 HIS B O 1
ATOM 2204 N N . SER B 1 106 ? 21.966 43.679 12.133 1.00 16.77 105 SER B N 1
ATOM 2205 C CA . SER B 1 106 ? 22.139 44.103 13.494 1.00 18.23 105 SER B CA 1
ATOM 2206 C C . SER B 1 106 ? 21.877 42.884 14.398 1.00 17.92 105 SER B C 1
ATOM 2207 O O . SER B 1 106 ? 21.306 41.900 13.972 1.00 18.10 105 SER B O 1
ATOM 2210 N N . ILE B 1 107 ? 22.336 42.970 15.639 1.00 17.84 106 ILE B N 1
ATOM 2211 C CA . ILE B 1 107 ? 22.084 41.964 16.656 1.00 17.09 106 ILE B CA 1
ATOM 2212 C C . ILE B 1 107 ? 21.408 42.608 17.870 1.00 17.63 106 ILE B C 1
ATOM 2213 O O . ILE B 1 107 ? 21.809 43.702 18.309 1.00 17.16 106 ILE B O 1
ATOM 2218 N N A SER B 1 108 ? 20.359 41.941 18.360 0.50 17.11 107 SER B N 1
ATOM 2219 N N B SER B 1 108 ? 20.403 41.912 18.397 0.50 17.30 107 SER B N 1
ATOM 2220 C CA A SER B 1 108 ? 19.651 42.316 19.569 0.50 17.82 107 SER B CA 1
ATOM 2221 C CA B SER B 1 108 ? 19.664 42.339 19.559 0.50 18.09 107 SER B CA 1
ATOM 2222 C C A SER B 1 108 ? 19.892 41.275 20.652 0.50 17.50 107 SER B C 1
ATOM 2223 C C B SER B 1 108 ? 19.719 41.292 20.666 0.50 17.73 107 SER B C 1
ATOM 2224 O O A SER B 1 108 ? 20.042 40.084 20.360 0.50 16.85 107 SER B O 1
ATOM 2225 O O B SER B 1 108 ? 19.511 40.108 20.409 0.50 17.11 107 SER B O 1
ATOM 2230 N N . ASN B 1 109 ? 19.965 41.729 21.895 1.00 17.14 108 ASN B N 1
ATOM 2231 C CA . ASN B 1 109 ? 19.956 40.808 23.023 1.00 17.30 108 ASN B CA 1
ATOM 2232 C C . ASN B 1 109 ? 18.560 40.841 23.617 1.00 18.49 108 ASN B C 1
ATOM 2233 O O . ASN B 1 109 ? 18.232 41.759 24.361 1.00 17.68 108 ASN B O 1
ATOM 2238 N N . ASP B 1 110 ? 17.725 39.879 23.246 1.00 19.77 109 ASP B N 1
ATOM 2239 C CA . ASP B 1 110 ? 16.387 39.790 23.804 1.00 22.41 109 ASP B CA 1
ATOM 2240 C C . ASP B 1 110 ? 16.300 38.618 24.798 1.00 21.91 109 ASP B C 1
ATOM 2241 O O . ASP B 1 110 ? 15.209 38.154 25.088 1.00 21.60 109 ASP B O 1
ATOM 2246 N N . GLY B 1 111 ? 17.450 38.156 25.299 1.00 21.97 110 GLY B N 1
ATOM 2247 C CA . GLY B 1 111 ? 17.522 37.107 26.298 1.00 22.19 110 GLY B CA 1
ATOM 2248 C C . GLY B 1 111 ? 17.577 37.686 27.702 1.00 22.54 110 GLY B C 1
ATOM 2249 O O . GLY B 1 111 ? 17.256 38.851 27.907 1.00 22.68 110 GLY B O 1
ATOM 2250 N N . THR B 1 112 ? 18.003 36.873 28.662 1.00 22.67 111 THR B N 1
ATOM 2251 C CA . THR B 1 112 ? 18.058 37.274 30.061 1.00 22.70 111 THR B CA 1
ATOM 2252 C C . THR B 1 112 ? 19.466 37.376 30.660 1.00 22.29 111 THR B C 1
ATOM 2253 O O . THR B 1 112 ? 19.624 37.772 31.814 1.00 23.41 111 THR B O 1
ATOM 2257 N N A GLU B 1 113 ? 20.493 36.988 29.917 0.50 21.62 112 GLU B N 1
ATOM 2258 N N B GLU B 1 113 ? 20.475 36.994 29.886 0.50 21.67 112 GLU B N 1
ATOM 2259 C CA A GLU B 1 113 ? 21.860 37.153 30.404 0.50 20.68 112 GLU B CA 1
ATOM 2260 C CA B GLU B 1 113 ? 21.864 37.056 30.315 0.50 20.77 112 GLU B CA 1
ATOM 2261 C C A GLU B 1 113 ? 22.601 38.045 29.417 0.50 19.97 112 GLU B C 1
ATOM 2262 C C B GLU B 1 113 ? 22.596 38.049 29.405 0.50 20.01 112 GLU B C 1
ATOM 2263 O O A GLU B 1 113 ? 22.139 38.278 28.305 0.50 19.60 112 GLU B O 1
ATOM 2264 O O B GLU B 1 113 ? 22.112 38.361 28.322 0.50 19.66 112 GLU B O 1
ATOM 2275 N N . THR B 1 114 ? 23.746 38.550 29.832 1.00 19.59 113 THR B N 1
ATOM 2276 C CA . THR B 1 114 ? 24.554 39.395 28.965 1.00 19.58 113 THR B CA 1
ATOM 2277 C C . THR B 1 114 ? 24.961 38.633 27.720 1.00 18.04 113 THR B C 1
ATOM 2278 O O . THR B 1 114 ? 25.346 37.470 27.811 1.00 17.93 113 THR B O 1
ATOM 2282 N N . LEU B 1 115 ? 24.935 39.306 26.577 1.00 16.87 114 LEU B N 1
ATOM 2283 C CA . LEU B 1 115 ? 25.424 38.711 25.327 1.00 16.50 114 LEU B CA 1
ATOM 2284 C C . LEU B 1 115 ? 26.850 39.150 25.169 1.00 16.87 114 LEU B C 1
ATOM 2285 O O . LEU B 1 115 ? 27.108 40.362 25.128 1.00 17.07 114 LEU B O 1
ATOM 2290 N N . V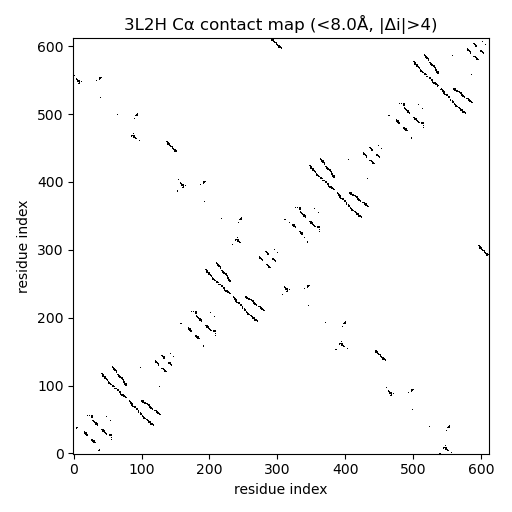AL B 1 116 ? 27.787 38.192 25.095 1.00 16.06 115 VAL B N 1
ATOM 2291 C CA . VAL B 1 116 ? 29.206 38.514 25.019 1.00 15.72 115 VAL B CA 1
ATOM 2292 C C . VAL B 1 116 ? 29.814 37.923 23.734 1.00 15.87 115 VAL B C 1
ATOM 2293 O O . VAL B 1 116 ? 29.710 36.737 23.472 1.00 15.53 115 VAL B O 1
ATOM 2297 N N . CYS B 1 117 ? 30.394 38.789 22.913 1.00 15.22 116 CYS B N 1
ATOM 2298 C CA . CYS B 1 117 ? 30.922 38.428 21.608 1.00 16.25 116 CYS B CA 1
ATOM 2299 C C . CYS B 1 117 ? 32.262 39.048 21.332 1.00 16.24 116 CYS B C 1
ATOM 2300 O O . CYS B 1 117 ? 32.614 40.088 21.892 1.00 16.09 116 CYS B O 1
ATOM 2303 N N . LEU B 1 118 ? 32.974 38.403 20.427 1.00 16.69 117 LEU B N 1
ATOM 2304 C CA . LEU B 1 118 ? 34.120 38.978 19.780 1.00 18.16 117 LEU B CA 1
ATOM 2305 C C . LEU B 1 118 ? 33.633 39.556 18.464 1.00 18.31 117 LEU B C 1
ATOM 2306 O O . LEU B 1 118 ? 32.924 38.873 17.707 1.00 19.06 117 LEU B O 1
ATOM 2311 N N . VAL B 1 119 ? 33.924 40.826 18.232 1.00 17.76 118 VAL B N 1
ATOM 2312 C CA . VAL B 1 119 ? 33.658 41.477 16.977 1.00 17.82 118 VAL B CA 1
ATOM 2313 C C . VAL B 1 119 ? 35.014 41.752 16.283 1.00 18.04 118 VAL B C 1
ATOM 2314 O O . VAL B 1 119 ? 35.929 42.357 16.873 1.00 17.31 118 VAL B O 1
ATOM 2318 N N . ILE B 1 120 ? 35.120 41.294 15.029 1.00 17.77 119 ILE B N 1
ATOM 2319 C CA . ILE B 1 120 ? 36.342 41.326 14.240 1.00 17.96 119 ILE B CA 1
ATOM 2320 C C . ILE B 1 120 ? 36.047 42.070 12.966 1.00 18.66 119 ILE B C 1
ATOM 2321 O O . ILE B 1 120 ? 35.089 41.712 12.242 1.00 18.65 119 ILE B O 1
ATOM 2326 N N . GLY B 1 121 ? 36.811 43.128 12.679 1.00 18.48 120 GLY B N 1
ATOM 2327 C CA . GLY B 1 121 ? 36.571 43.894 11.477 1.00 19.82 120 GLY B CA 1
ATOM 2328 C C . GLY B 1 121 ? 37.811 44.511 10.865 1.00 20.34 120 GLY B C 1
ATOM 2329 O O . GLY B 1 121 ? 38.872 44.637 11.514 1.00 20.36 120 GLY B O 1
ATOM 2330 N N . GLN B 1 122 ? 37.729 44.794 9.581 1.00 20.28 121 GLN B N 1
ATOM 2331 C CA . GLN B 1 122 ? 38.842 45.460 8.907 1.00 20.92 121 GLN B CA 1
ATOM 2332 C C . GLN B 1 122 ? 38.801 46.877 9.300 1.00 21.45 121 GLN B C 1
ATOM 2333 O O . GLN B 1 122 ? 37.712 47.392 9.620 1.00 25.48 121 GLN B O 1
ATOM 2339 N N . ARG B 1 123 ? 39.952 47.534 9.278 1.00 20.92 122 ARG B N 1
ATOM 2340 C CA . ARG B 1 123 ? 40.042 48.975 9.420 1.00 21.89 122 ARG B CA 1
ATOM 2341 C C . ARG B 1 123 ? 40.656 49.548 8.163 1.00 22.19 122 ARG B C 1
ATOM 2342 O O . ARG B 1 123 ? 41.836 49.378 7.977 1.00 22.77 122 ARG B O 1
ATOM 2350 N N . LEU B 1 124 ? 39.853 50.160 7.297 1.00 20.42 123 LEU B N 1
ATOM 2351 C CA . LEU B 1 124 ? 40.334 50.717 6.035 1.00 20.24 123 LEU B CA 1
ATOM 2352 C C . LEU B 1 124 ? 40.189 52.226 6.051 1.00 19.95 123 LEU B C 1
ATOM 2353 O O . LEU B 1 124 ? 39.318 52.764 6.715 1.00 19.37 123 LEU B O 1
ATOM 2358 N N . ASP B 1 125 ? 41.074 52.887 5.331 1.00 20.54 124 ASP B N 1
ATOM 2359 C CA . ASP B 1 125 ? 41.036 54.332 5.209 1.00 21.34 124 ASP B CA 1
ATOM 2360 C C . ASP B 1 125 ? 39.775 54.852 4.497 1.00 18.81 124 ASP B C 1
ATOM 2361 O O . ASP B 1 125 ? 39.366 55.975 4.773 1.00 18.60 124 ASP B O 1
ATOM 2366 N N . GLN B 1 126 ? 39.208 54.067 3.596 1.00 17.36 125 GLN B N 1
ATOM 2367 C CA . GLN B 1 126 ? 37.966 54.407 2.907 1.00 17.20 125 GLN B CA 1
ATOM 2368 C C . GLN B 1 126 ? 36.897 53.305 3.044 1.00 16.62 125 GLN B C 1
ATOM 2369 O O . GLN B 1 126 ? 37.164 52.118 2.830 1.00 16.90 125 GLN B O 1
ATOM 2375 N N . ASP B 1 127 ? 35.666 53.729 3.281 1.00 15.30 126 ASP B N 1
ATOM 2376 C CA . ASP B 1 127 ? 34.538 52.796 3.319 1.00 15.97 126 ASP B CA 1
ATOM 2377 C C . ASP B 1 127 ? 33.282 53.591 3.034 1.00 14.68 126 ASP B C 1
ATOM 2378 O O . ASP B 1 127 ? 33.270 54.834 3.056 1.00 14.22 126 ASP B O 1
ATOM 2383 N N . VAL B 1 128 ? 32.223 52.867 2.747 1.00 15.75 127 VAL B N 1
ATOM 2384 C CA . VAL B 1 128 ? 30.909 53.419 2.553 1.00 15.09 127 VAL B CA 1
ATOM 2385 C C . VAL B 1 128 ? 30.014 52.522 3.393 1.00 16.71 127 VAL B C 1
ATOM 2386 O O . VAL B 1 128 ? 30.138 51.288 3.334 1.00 16.52 127 VAL B O 1
ATOM 2390 N N . VAL B 1 129 ? 29.171 53.116 4.219 1.00 16.76 128 VAL B N 1
ATOM 2391 C CA . VAL B 1 129 ? 28.300 52.332 5.064 1.00 16.84 128 VAL B CA 1
ATOM 2392 C C . VAL B 1 129 ? 26.884 52.815 4.911 1.00 16.93 128 VAL B C 1
ATOM 2393 O O . VAL B 1 129 ? 26.631 54.020 5.029 1.00 16.10 128 VAL B O 1
ATOM 2397 N N . ASP B 1 130 ? 25.953 51.886 4.681 1.00 16.03 129 ASP B N 1
ATOM 2398 C CA . ASP B 1 130 ? 24.553 52.229 4.555 1.00 16.73 129 ASP B CA 1
ATOM 2399 C C . ASP B 1 130 ? 23.834 51.936 5.847 1.00 17.24 129 ASP B C 1
ATOM 2400 O O . ASP B 1 130 ? 24.086 50.913 6.477 1.00 15.51 129 ASP B O 1
ATOM 2405 N N . TYR B 1 131 ? 22.978 52.879 6.248 1.00 17.16 130 TYR B N 1
ATOM 2406 C CA . TYR B 1 131 ? 22.065 52.691 7.380 1.00 17.16 130 TYR B CA 1
ATOM 2407 C C . TYR B 1 131 ? 20.638 52.710 6.841 1.00 17.26 130 TYR B C 1
ATOM 2408 O O . TYR B 1 131 ? 19.955 53.740 6.888 1.00 19.00 130 TYR B O 1
ATOM 2417 N N . PRO B 1 132 ? 20.180 51.575 6.314 1.00 18.15 131 PRO B N 1
ATOM 2418 C CA . PRO B 1 132 ? 18.901 51.626 5.578 1.00 17.52 131 PRO B CA 1
ATOM 2419 C C . PRO B 1 132 ? 17.701 52.125 6.409 1.00 16.99 131 PRO B C 1
ATOM 2420 O O . PRO B 1 132 ? 16.824 52.794 5.850 1.00 17.33 131 PRO B O 1
ATOM 2424 N N . ASN B 1 133 ? 17.669 51.841 7.707 1.00 17.60 132 ASN B N 1
ATOM 2425 C CA . ASN B 1 133 ? 16.513 52.221 8.537 1.00 18.00 132 ASN B CA 1
ATOM 2426 C C . ASN B 1 133 ? 16.502 53.701 8.850 1.00 18.18 132 ASN B C 1
ATOM 2427 O O . ASN B 1 133 ? 15.429 54.245 9.202 1.00 18.84 132 ASN B O 1
ATOM 2432 N N . GLN B 1 134 ? 17.641 54.358 8.676 1.00 16.96 133 GLN B N 1
ATOM 2433 C CA . GLN B 1 134 ? 17.714 55.780 8.824 1.00 17.96 133 GLN B CA 1
ATOM 2434 C C . GLN B 1 134 ? 17.716 56.510 7.453 1.00 16.22 133 GLN B C 1
ATOM 2435 O O . GLN B 1 134 ? 17.764 57.705 7.449 1.00 15.59 133 GLN B O 1
ATOM 2441 N N . HIS B 1 135 ? 17.700 55.787 6.336 1.00 15.42 134 HIS B N 1
ATOM 2442 C CA . HIS B 1 135 ? 17.732 56.397 5.004 1.00 16.52 134 HIS B CA 1
ATOM 2443 C C . HIS B 1 135 ? 18.999 57.242 4.815 1.00 16.11 134 HIS B C 1
ATOM 2444 O O . HIS B 1 135 ? 18.952 58.329 4.228 1.00 16.84 134 HIS B O 1
ATOM 2451 N N . LYS B 1 136 ? 20.127 56.731 5.312 1.00 15.63 135 LYS B N 1
ATOM 2452 C CA . LYS B 1 136 ? 21.399 57.443 5.224 1.00 15.83 135 LYS B CA 1
ATOM 2453 C C . LYS B 1 136 ? 22.545 56.577 4.697 1.00 15.25 135 LYS B C 1
ATOM 2454 O O . LYS B 1 136 ? 22.614 55.398 4.979 1.00 14.86 135 LYS B O 1
ATOM 2460 N N . ARG B 1 137 ? 23.453 57.226 3.986 1.00 14.84 136 ARG B N 1
ATOM 2461 C CA . ARG B 1 137 ? 24.675 56.621 3.509 1.00 15.81 136 ARG B CA 1
ATOM 2462 C C . ARG B 1 137 ? 25.811 57.439 4.086 1.00 16.17 136 ARG B C 1
ATOM 2463 O O . ARG B 1 137 ? 25.800 58.674 3.999 1.00 16.12 136 ARG B O 1
ATOM 2471 N N . LEU B 1 138 ? 26.783 56.744 4.664 1.00 15.43 137 LEU B N 1
ATOM 2472 C CA . LEU B 1 138 ? 28.000 57.379 5.164 1.00 16.13 137 LEU B CA 1
ATOM 2473 C C . LEU B 1 138 ? 29.187 57.083 4.234 1.00 16.59 137 LEU B C 1
ATOM 2474 O O . LEU B 1 138 ? 29.457 55.941 3.972 1.00 16.67 137 LEU B O 1
ATOM 2479 N N . TYR B 1 139 ? 29.884 58.124 3.783 1.00 16.30 138 TYR B N 1
ATOM 2480 C CA . TYR B 1 139 ? 31.072 57.971 2.997 1.00 15.70 138 TYR B CA 1
ATOM 2481 C C . TYR B 1 139 ? 32.186 58.375 3.943 1.00 16.52 138 TYR B C 1
ATOM 2482 O O . TYR B 1 139 ? 32.160 59.498 4.462 1.00 16.40 138 TYR B O 1
ATOM 2491 N N . ARG B 1 140 ? 33.110 57.449 4.235 1.00 16.25 139 ARG B N 1
ATOM 2492 C CA . ARG B 1 140 ? 34.215 57.756 5.119 1.00 16.83 139 ARG B CA 1
ATOM 2493 C C . ARG B 1 140 ? 35.502 57.656 4.313 1.00 15.98 139 ARG B C 1
ATOM 2494 O O . ARG B 1 140 ? 35.804 56.628 3.750 1.00 15.25 139 ARG B O 1
ATOM 2502 N N . ASN B 1 141 ? 36.229 58.749 4.293 1.00 16.63 140 ASN B N 1
ATOM 2503 C CA . ASN B 1 141 ? 37.395 58.938 3.430 1.00 16.03 140 ASN B CA 1
ATOM 2504 C C . ASN B 1 141 ? 38.518 59.570 4.209 1.00 16.99 140 ASN B C 1
ATOM 2505 O O . ASN B 1 141 ? 38.622 60.780 4.301 1.00 14.41 140 ASN B O 1
ATOM 2510 N N . ASN B 1 142 ? 39.400 58.712 4.728 1.00 18.29 141 ASN B N 1
ATOM 2511 C CA . ASN B 1 142 ? 40.495 59.184 5.572 1.00 20.73 141 ASN B CA 1
ATOM 2512 C C . ASN B 1 142 ? 40.124 60.300 6.541 1.00 22.99 141 ASN B C 1
ATOM 2513 O O . ASN B 1 142 ? 40.681 61.404 6.473 1.00 24.47 141 ASN B O 1
ATOM 2518 N N . GLY B 1 143 ? 39.189 60.140 7.430 1.00 23.65 142 GLY B N 1
ATOM 2519 C CA . GLY B 1 143 ? 39.064 61.361 8.291 1.00 24.92 142 GLY B CA 1
ATOM 2520 C C . GLY B 1 143 ? 38.042 62.404 7.847 1.00 23.83 142 GLY B C 1
ATOM 2521 O O . GLY B 1 143 ? 37.675 63.256 8.650 1.00 25.52 142 GLY B O 1
ATOM 2522 N N A GLU B 1 144 ? 37.615 62.354 6.585 0.50 22.21 143 GLU B N 1
ATOM 2523 N N B GLU B 1 144 ? 37.620 62.389 6.583 0.50 21.94 143 GLU B N 1
ATOM 2524 C CA A GLU B 1 144 ? 36.481 63.110 6.125 0.50 21.08 143 GLU B CA 1
ATOM 2525 C CA B GLU B 1 144 ? 36.478 63.182 6.194 0.50 20.66 143 GLU B CA 1
ATOM 2526 C C A GLU B 1 144 ? 35.273 62.175 6.253 0.50 19.73 143 GLU B C 1
ATOM 2527 C C B GLU B 1 144 ? 35.249 62.247 6.210 0.50 19.50 143 GLU B C 1
ATOM 2528 O O A GLU B 1 144 ? 35.214 61.159 5.559 0.50 18.84 143 GLU B O 1
ATOM 2529 O O B GLU B 1 144 ? 35.143 61.333 5.387 0.50 18.59 143 GLU B O 1
ATOM 2540 N N . TRP B 1 145 ? 34.338 62.481 7.153 1.00 18.08 144 TRP B N 1
ATOM 2541 C CA . TRP B 1 145 ? 33.127 61.663 7.293 1.00 17.52 144 TRP B CA 1
ATOM 2542 C C . TRP B 1 145 ? 31.976 62.476 6.713 1.00 15.90 144 TRP B C 1
ATOM 2543 O O . TRP B 1 145 ? 31.763 63.633 7.129 1.00 13.68 144 TRP B O 1
ATOM 2554 N N . ASN B 1 146 ? 31.287 61.905 5.726 1.00 14.88 145 ASN B N 1
ATOM 2555 C CA . ASN B 1 146 ? 30.228 62.612 5.013 1.00 15.12 145 ASN B CA 1
ATOM 2556 C C . ASN B 1 146 ? 28.930 61.780 5.068 1.00 15.39 145 ASN B C 1
ATOM 2557 O O . ASN B 1 146 ? 28.888 60.709 4.521 1.00 16.79 145 ASN B O 1
ATOM 2562 N N . LEU B 1 147 ? 27.890 62.280 5.746 1.00 15.22 146 LEU B N 1
ATOM 2563 C CA . LEU B 1 147 ? 26.621 61.567 5.908 1.00 14.82 146 LEU B CA 1
ATOM 2564 C C . LEU B 1 147 ? 25.581 62.249 5.006 1.00 14.45 146 LEU B C 1
ATOM 2565 O O . LEU B 1 147 ? 25.389 63.460 5.089 1.00 13.57 146 LEU B O 1
ATOM 2570 N N . VAL B 1 148 ? 24.908 61.449 4.187 1.00 14.29 147 VAL B N 1
ATOM 2571 C CA . VAL B 1 148 ? 24.015 61.935 3.153 1.00 14.12 147 VAL B CA 1
ATOM 2572 C C . VAL B 1 148 ? 22.707 61.192 3.171 1.00 13.73 147 VAL B C 1
ATOM 2573 O O . VAL B 1 148 ? 22.679 59.981 3.302 1.00 14.58 147 VAL B O 1
ATOM 2577 N N . ASP B 1 149 ? 21.605 61.929 3.132 1.00 14.04 148 ASP B N 1
ATOM 2578 C CA . ASP B 1 149 ? 20.301 61.279 3.034 1.00 13.96 148 ASP B CA 1
ATOM 2579 C C . ASP B 1 149 ? 20.230 60.541 1.705 1.00 13.71 148 ASP B C 1
ATOM 2580 O O . ASP B 1 149 ? 20.677 61.031 0.695 1.00 13.70 148 ASP B O 1
ATOM 2593 N N . ALA B 1 151 ? 17.950 59.996 -0.474 1.00 15.26 150 ALA B N 1
ATOM 2594 C CA . ALA B 1 151 ? 17.249 60.671 -1.537 1.00 16.16 150 ALA B CA 1
ATOM 2595 C C . ALA B 1 151 ? 18.064 61.782 -2.202 1.00 16.56 150 ALA B C 1
ATOM 2596 O O . ALA B 1 151 ? 17.710 62.229 -3.292 1.00 16.97 150 ALA B O 1
ATOM 2598 N N . ASP B 1 152 ? 19.150 62.215 -1.545 1.00 15.90 151 ASP B N 1
ATOM 2599 C CA . ASP B 1 152 ? 20.009 63.293 -2.039 1.00 15.53 151 ASP B CA 1
ATOM 2600 C C . ASP B 1 152 ? 21.201 62.775 -2.842 1.00 16.52 151 ASP B C 1
ATOM 2601 O O . ASP B 1 152 ? 22.138 63.537 -3.159 1.00 17.00 151 ASP B O 1
ATOM 2606 N N . ILE B 1 153 ? 21.174 61.483 -3.170 1.00 16.76 152 ILE B N 1
ATOM 2607 C CA . ILE B 1 153 ? 22.269 60.876 -3.890 1.00 16.96 152 ILE B CA 1
ATOM 2608 C C . ILE B 1 153 ? 21.828 60.610 -5.324 1.00 17.32 152 ILE B C 1
ATOM 2609 O O . ILE B 1 153 ? 20.883 59.854 -5.574 1.00 16.55 152 ILE B O 1
ATOM 2614 N N A ARG B 1 154 ? 22.515 61.228 -6.270 0.60 17.92 153 ARG B N 1
ATOM 2615 N N B ARG B 1 154 ? 22.496 61.246 -6.275 0.40 17.91 153 ARG B N 1
ATOM 2616 C CA A ARG B 1 154 ? 22.229 60.980 -7.679 0.60 18.86 153 ARG B CA 1
ATOM 2617 C CA B ARG B 1 154 ? 22.219 60.942 -7.675 0.40 18.72 153 ARG B CA 1
ATOM 2618 C C A ARG B 1 154 ? 23.141 59.858 -8.135 0.60 19.38 153 ARG B C 1
ATOM 2619 C C B ARG B 1 154 ? 23.151 59.837 -8.112 0.40 19.29 153 ARG B C 1
ATOM 2620 O O A ARG B 1 154 ? 24.355 60.032 -8.183 0.60 19.30 153 ARG B O 1
ATOM 2621 O O B ARG B 1 154 ? 24.367 60.005 -8.129 0.40 19.22 153 ARG B O 1
ATOM 2636 N N . VAL B 1 155 ? 22.568 58.693 -8.447 1.00 19.61 154 VAL B N 1
ATOM 2637 C CA . VAL B 1 155 ? 23.338 57.526 -8.842 1.00 21.06 154 VAL B CA 1
ATOM 2638 C C . VAL B 1 155 ? 23.494 57.583 -10.356 1.00 22.72 154 VAL B C 1
ATOM 2639 O O . VAL B 1 155 ? 22.541 57.360 -11.097 1.00 22.80 154 VAL B O 1
ATOM 2643 N N . LEU B 1 156 ? 24.678 57.921 -10.829 1.00 24.43 155 LEU B N 1
ATOM 2644 C CA . LEU B 1 156 ? 24.898 58.152 -12.253 1.00 26.78 155 LEU B CA 1
ATOM 2645 C C . LEU B 1 156 ? 25.280 56.868 -12.944 1.00 29.57 155 LEU B C 1
ATOM 2646 O O . LEU B 1 156 ? 24.956 56.659 -14.113 1.00 29.59 155 LEU B O 1
ATOM 2651 N N A ARG B 1 157 ? 26.008 56.030 -12.217 0.60 31.14 156 ARG B N 1
ATOM 2652 N N B ARG B 1 157 ? 26.015 56.022 -12.240 0.40 31.22 156 ARG B N 1
ATOM 2653 C CA A ARG B 1 157 ? 26.417 54.729 -12.699 0.60 33.33 156 ARG B CA 1
ATOM 2654 C CA B ARG B 1 157 ? 26.411 54.738 -12.774 0.40 33.23 156 ARG B CA 1
ATOM 2655 C C A ARG B 1 157 ? 26.392 53.724 -11.568 0.60 35.19 156 ARG B C 1
ATOM 2656 C C B ARG B 1 157 ? 26.463 53.728 -11.619 0.40 35.20 156 ARG B C 1
ATOM 2657 O O A ARG B 1 157 ? 26.537 54.088 -10.400 0.60 33.26 156 ARG B O 1
ATOM 2658 O O B ARG B 1 157 ? 26.677 54.111 -10.468 0.40 33.91 156 ARG B O 1
ATOM 2673 N N . GLU B 1 158 ? 26.227 52.450 -11.937 1.00 37.50 157 GLU B N 1
ATOM 2674 C CA . GLU B 1 158 ? 26.397 51.336 -10.979 1.00 40.83 157 GLU B CA 1
ATOM 2675 C C . GLU B 1 158 ? 27.057 50.215 -11.773 1.00 42.97 157 GLU B C 1
ATOM 2676 O O . GLU B 1 158 ? 26.785 50.091 -12.988 1.00 43.18 157 GLU B O 1
ATOM 2682 N N . PRO B 1 159 ? 27.907 49.393 -11.112 1.00 44.98 158 PRO B N 1
ATOM 2683 C CA . PRO B 1 159 ? 28.654 48.307 -11.815 1.00 45.69 158 PRO B CA 1
ATOM 2684 C C . PRO B 1 159 ? 27.774 47.176 -12.400 1.00 46.72 158 PRO B C 1
ATOM 2685 O O . PRO B 1 159 ? 26.678 46.893 -11.881 1.00 47.61 158 PRO B O 1
ATOM 2697 N N . ASP C 1 3 ? 20.897 34.446 -0.212 1.00 43.41 2 ASP C N 1
ATOM 2698 C CA . ASP C 1 3 ? 20.513 33.651 0.939 1.00 40.56 2 ASP C CA 1
ATOM 2699 C C . ASP C 1 3 ? 21.413 33.981 2.125 1.00 37.01 2 ASP C C 1
ATOM 2700 O O . ASP C 1 3 ? 22.564 33.542 2.182 1.00 36.88 2 ASP C O 1
ATOM 2705 N N . THR C 1 4 ? 20.854 34.703 3.087 1.00 32.43 3 THR C N 1
ATOM 2706 C CA . THR C 1 4 ? 21.613 35.195 4.230 1.00 29.38 3 THR C CA 1
ATOM 2707 C C . THR C 1 4 ? 22.039 34.094 5.223 1.00 26.51 3 THR C C 1
ATOM 2708 O O . THR C 1 4 ? 22.990 34.271 5.998 1.00 24.62 3 THR C O 1
ATOM 2712 N N . ARG C 1 5 ? 21.360 32.958 5.190 1.00 23.49 4 ARG C N 1
ATOM 2713 C CA . ARG C 1 5 ? 21.652 31.881 6.142 1.00 22.30 4 ARG C CA 1
ATOM 2714 C C . ARG C 1 5 ? 23.090 31.357 5.969 1.00 20.66 4 ARG C C 1
ATOM 2715 O O . ARG C 1 5 ? 23.724 30.870 6.923 1.00 19.38 4 ARG C O 1
ATOM 2723 N N . LYS C 1 6 ? 23.593 31.485 4.742 1.00 19.02 5 LYS C N 1
ATOM 2724 C CA . LYS C 1 6 ? 24.951 31.114 4.399 1.00 18.19 5 LYS C CA 1
ATOM 2725 C C . LYS C 1 6 ? 26.030 31.920 5.153 1.00 17.64 5 LYS C C 1
ATOM 2726 O O . LYS C 1 6 ? 27.171 31.506 5.208 1.00 16.68 5 LYS C O 1
ATOM 2729 N N . LEU C 1 7 ? 25.662 33.034 5.766 1.00 16.04 6 LEU C N 1
ATOM 2730 C CA . LEU C 1 7 ? 26.648 33.885 6.480 1.00 15.78 6 LEU C CA 1
ATOM 2731 C C . LEU C 1 7 ? 26.793 33.508 7.943 1.00 15.15 6 LEU C C 1
ATOM 2732 O O . LEU C 1 7 ? 27.720 33.972 8.629 1.00 14.68 6 LEU C O 1
ATOM 2737 N N . LEU C 1 8 ? 25.844 32.700 8.416 1.00 13.85 7 LEU C N 1
ATOM 2738 C CA . LEU C 1 8 ? 25.815 32.193 9.758 1.00 13.43 7 LEU C CA 1
ATOM 2739 C C . LEU C 1 8 ? 26.256 30.715 9.795 1.00 13.71 7 LEU C C 1
ATOM 2740 O O . LEU C 1 8 ? 25.737 29.832 9.032 1.00 13.88 7 LEU C O 1
ATOM 2745 N N . LEU C 1 9 ? 27.259 30.457 10.622 1.00 13.99 8 LEU C N 1
ATOM 2746 C CA . LEU C 1 9 ? 27.650 29.097 10.967 1.00 14.59 8 LEU C CA 1
ATOM 2747 C C . LEU C 1 9 ? 27.300 28.858 12.422 1.00 15.16 8 LEU C C 1
ATOM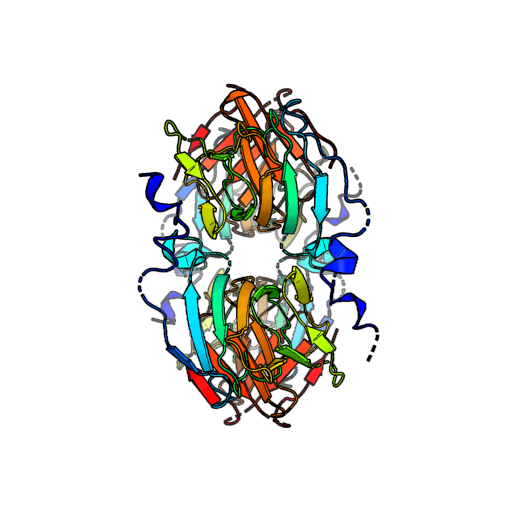 2748 O O . LEU C 1 9 ? 27.866 29.521 13.304 1.00 15.46 8 LEU C O 1
ATOM 2753 N N . THR C 1 10 ? 26.370 27.942 12.697 1.00 16.25 9 THR C N 1
ATOM 2754 C CA . THR C 1 10 ? 26.058 27.609 14.090 1.00 16.92 9 THR C CA 1
ATOM 2755 C C . THR C 1 10 ? 27.228 26.839 14.744 1.00 16.94 9 THR C C 1
ATOM 2756 O O . THR C 1 10 ? 28.087 26.254 14.068 1.00 16.59 9 THR C O 1
ATOM 2760 N N . ALA C 1 11 ? 27.261 26.830 16.065 1.00 17.41 10 ALA C N 1
ATOM 2761 C CA . ALA C 1 11 ? 28.267 26.090 16.791 1.00 18.40 10 ALA C CA 1
ATOM 2762 C C . ALA C 1 11 ? 28.263 24.631 16.324 1.00 19.57 10 ALA C C 1
ATOM 2763 O O . ALA C 1 11 ? 29.305 24.003 16.176 1.00 19.84 10 ALA C O 1
ATOM 2765 N N . GLN C 1 12 ? 27.067 24.089 16.101 1.00 20.51 11 GLN C N 1
ATOM 2766 C CA . GLN C 1 12 ? 26.955 22.713 15.628 1.00 21.16 11 GLN C CA 1
ATOM 2767 C C . GLN C 1 12 ? 27.567 22.531 14.233 1.00 20.85 11 GLN C C 1
ATOM 2768 O O . GLN C 1 12 ? 28.253 21.543 13.977 1.00 19.53 11 GLN C O 1
ATOM 2774 N N . GLU C 1 13 ? 27.295 23.468 13.329 1.00 20.30 12 GLU C N 1
ATOM 2775 C CA . GLU C 1 13 ? 27.861 23.388 11.984 1.00 20.32 12 GLU C CA 1
ATOM 2776 C C . GLU C 1 13 ? 29.390 23.379 12.063 1.00 19.20 12 GLU C C 1
ATOM 2777 O O . GLU C 1 13 ? 30.060 22.619 11.327 1.00 18.59 12 GLU C O 1
ATOM 2783 N N . ILE C 1 14 ? 29.928 24.208 12.955 1.00 18.60 13 ILE C N 1
ATOM 2784 C CA . ILE C 1 14 ? 31.375 24.332 13.122 1.00 18.57 13 ILE C CA 1
ATOM 2785 C C . ILE C 1 14 ? 31.937 23.026 13.660 1.00 18.83 13 ILE C C 1
ATOM 2786 O O . ILE C 1 14 ? 32.981 22.564 13.156 1.00 17.63 13 ILE C O 1
ATOM 2791 N N A SER C 1 15 ? 31.292 22.472 14.703 0.70 19.33 14 SER C N 1
ATOM 2792 N N B SER C 1 15 ? 31.213 22.395 14.587 0.30 18.75 14 SER C N 1
ATOM 2793 C CA A SER C 1 15 ? 31.684 21.182 15.265 0.70 20.06 14 SER C CA 1
ATOM 2794 C CA B SER C 1 15 ? 31.610 21.098 15.103 0.30 18.92 14 SER C CA 1
ATOM 2795 C C A SER C 1 15 ? 31.830 20.133 14.194 0.70 19.91 14 SER C C 1
ATOM 2796 C C B SER C 1 15 ? 31.521 20.011 14.028 0.30 19.18 14 SER C C 1
ATOM 2797 O O A SER C 1 15 ? 32.769 19.356 14.209 0.70 20.15 14 SER C O 1
ATOM 2798 O O B SER C 1 15 ? 32.271 19.046 14.079 0.30 18.95 14 SER C O 1
ATOM 2803 N N A ARG C 1 16 ? 30.839 20.104 13.296 0.50 19.89 15 ARG C N 1
ATOM 2804 N N B ARG C 1 16 ? 30.618 20.131 13.059 0.50 19.74 15 ARG C N 1
ATOM 2805 C CA A ARG C 1 16 ? 30.726 19.134 12.191 0.50 20.13 15 ARG C CA 1
ATOM 2806 C CA B ARG C 1 16 ? 30.551 19.087 12.053 0.50 20.41 15 ARG C CA 1
ATOM 2807 C C A ARG C 1 16 ? 31.701 19.331 11.040 0.50 20.19 15 ARG C C 1
ATOM 2808 C C B ARG C 1 16 ? 31.468 19.382 10.847 0.50 20.42 15 ARG C C 1
ATOM 2809 O O A ARG C 1 16 ? 32.069 18.370 10.365 0.50 19.68 15 ARG C O 1
ATOM 2810 O O B ARG C 1 16 ? 31.609 18.515 9.979 0.50 20.28 15 ARG C O 1
ATOM 2833 N N . LYS C 1 18 ? 34.603 19.607 8.484 1.00 22.33 17 LYS C N 1
ATOM 2834 C CA . LYS C 1 18 ? 35.785 18.823 8.342 1.00 24.43 17 LYS C CA 1
ATOM 2835 C C . LYS C 1 18 ? 36.972 19.728 8.647 1.00 25.96 17 LYS C C 1
ATOM 2836 O O . LYS C 1 18 ? 36.994 20.868 8.255 1.00 26.72 17 LYS C O 1
ATOM 2842 N N A GLY C 1 19 ? 37.934 19.217 9.396 0.70 26.89 18 GLY C N 1
ATOM 2843 N N B GLY C 1 19 ? 37.958 19.219 9.369 0.30 26.70 18 GLY C N 1
ATOM 2844 C CA A GLY C 1 19 ? 39.145 19.968 9.609 0.70 27.82 18 GLY C CA 1
ATOM 2845 C CA B GLY C 1 19 ? 39.139 20.019 9.657 0.30 27.39 18 GLY C CA 1
ATOM 2846 C C A GLY C 1 19 ? 40.024 19.778 8.391 0.70 28.30 18 GLY C C 1
ATOM 2847 C C B GLY C 1 19 ? 40.233 19.731 8.649 0.30 27.90 18 GLY C C 1
ATOM 2848 O O A GLY C 1 19 ? 39.906 18.766 7.700 0.70 28.25 18 GLY C O 1
ATOM 2849 O O B GLY C 1 19 ? 40.542 18.558 8.413 0.30 27.86 18 GLY C O 1
ATOM 2850 N N . GLU C 1 20 ? 40.829 20.781 8.071 1.00 28.16 19 GLU C N 1
ATOM 2851 C CA . GLU C 1 20 ? 41.935 20.596 7.153 1.00 28.84 19 GLU C CA 1
ATOM 2852 C C . GLU C 1 20 ? 43.175 20.300 7.987 1.00 27.66 19 GLU C C 1
ATOM 2853 O O . GLU C 1 20 ? 43.494 21.047 8.912 1.00 26.51 19 GLU C O 1
ATOM 2859 N N . HIS C 1 21 ? 43.877 19.217 7.683 1.00 26.88 20 HIS C N 1
ATOM 2860 C CA . HIS C 1 21 ? 45.129 18.901 8.337 1.00 26.74 20 HIS C CA 1
ATOM 2861 C C . HIS C 1 21 ? 46.164 19.831 7.734 1.00 26.24 20 HIS C C 1
ATOM 2862 O O . HIS C 1 21 ? 46.326 19.827 6.532 1.00 26.06 20 HIS C O 1
ATOM 2869 N N . LYS C 1 22 ? 46.842 20.637 8.538 1.00 24.35 21 LYS C N 1
ATOM 2870 C CA . LYS C 1 22 ? 47.850 21.563 8.009 1.00 24.62 21 LYS C CA 1
ATOM 2871 C C . LYS C 1 22 ? 49.177 21.358 8.732 1.00 24.10 21 LYS C C 1
ATOM 2872 O O . LYS C 1 22 ? 49.207 21.159 9.937 1.00 23.98 21 LYS C O 1
ATOM 2876 N N . VAL C 1 23 ? 50.270 21.368 7.980 1.00 23.64 22 VAL C N 1
ATOM 2877 C CA . VAL C 1 23 ? 51.618 21.240 8.523 1.00 22.59 22 VAL C CA 1
ATOM 2878 C C . VAL C 1 23 ? 52.370 22.452 8.016 1.00 21.57 22 VAL C C 1
ATOM 2879 O O . VAL C 1 23 ? 52.374 22.699 6.819 1.00 19.80 22 VAL C O 1
ATOM 2883 N N . HIS C 1 24 ? 53.003 23.228 8.895 1.00 19.51 23 HIS C N 1
ATOM 2884 C CA . HIS C 1 24 ? 53.780 24.377 8.403 1.00 19.18 23 HIS C CA 1
ATOM 2885 C C . HIS C 1 24 ? 54.953 23.941 7.508 1.00 18.58 23 HIS C C 1
ATOM 2886 O O . HIS C 1 24 ? 55.676 23.002 7.840 1.00 19.34 23 HIS C O 1
ATOM 2893 N N . PHE C 1 25 ? 55.160 24.659 6.395 1.00 19.55 24 PHE C N 1
ATOM 2894 C CA . PHE C 1 25 ? 56.165 24.286 5.386 1.00 19.42 24 PHE C CA 1
ATOM 2895 C C . PHE C 1 25 ? 57.591 24.281 5.920 1.00 19.46 24 PHE C C 1
ATOM 2896 O O . PHE C 1 25 ? 58.430 23.606 5.359 1.00 19.07 24 PHE C O 1
ATOM 2904 N N . LEU C 1 26 ? 57.857 25.006 7.003 1.00 18.66 25 LEU C N 1
ATOM 2905 C CA . LEU C 1 26 ? 59.182 25.014 7.605 1.00 19.65 25 LEU C CA 1
ATOM 2906 C C . LEU C 1 26 ? 59.305 24.265 8.944 1.00 20.21 25 LEU C C 1
ATOM 2907 O O . LEU C 1 26 ? 60.403 24.180 9.505 1.00 21.25 25 LEU C O 1
ATOM 2912 N N . ASN C 1 27 ? 58.202 23.753 9.478 1.00 20.36 26 ASN C N 1
ATOM 2913 C CA . ASN C 1 27 ? 58.225 23.107 10.780 1.00 19.96 26 ASN C CA 1
ATOM 2914 C C . ASN C 1 27 ? 57.249 21.933 10.813 1.00 19.82 26 ASN C C 1
ATOM 2915 O O . ASN C 1 27 ? 56.045 22.112 11.015 1.00 18.98 26 ASN C O 1
ATOM 2920 N N . PRO C 1 28 ? 57.779 20.724 10.649 1.00 19.70 27 PRO C N 1
ATOM 2921 C CA . PRO C 1 28 ? 56.973 19.500 10.646 1.00 20.45 27 PRO C CA 1
ATOM 2922 C C . PRO C 1 28 ? 56.259 19.237 11.971 1.00 20.45 27 PRO C C 1
ATOM 2923 O O . PRO C 1 28 ? 55.315 18.426 12.004 1.00 19.05 27 PRO C O 1
ATOM 2927 N N . GLY C 1 29 ? 56.719 19.913 13.032 1.00 20.17 28 GLY C N 1
ATOM 2928 C CA . GLY C 1 29 ? 56.116 19.818 14.357 1.00 20.11 28 GLY C CA 1
ATOM 2929 C C . GLY C 1 29 ? 54.933 20.763 14.512 1.00 19.58 28 GLY C C 1
ATOM 2930 O O . GLY C 1 29 ? 54.207 20.692 15.512 1.00 19.17 28 GLY C O 1
ATOM 2931 N N . ALA C 1 30 ? 54.739 21.656 13.530 1.00 19.37 29 ALA C N 1
ATOM 2932 C CA . ALA C 1 30 ? 53.645 22.616 13.562 1.00 19.81 29 ALA C CA 1
ATOM 2933 C C . ALA C 1 30 ? 52.473 22.016 12.783 1.00 19.80 29 ALA C C 1
ATOM 2934 O O . ALA C 1 30 ? 52.276 22.296 11.595 1.00 20.55 29 ALA C O 1
ATOM 2936 N N . VAL C 1 31 ? 51.727 21.157 13.469 1.00 18.82 30 VAL C N 1
ATOM 2937 C CA . VAL C 1 31 ? 50.618 20.441 12.902 1.00 19.26 30 VAL C CA 1
ATOM 2938 C C . VAL C 1 31 ? 49.346 20.882 13.591 1.00 20.00 30 VAL C C 1
ATOM 2939 O O . VAL C 1 31 ? 49.293 20.916 14.820 1.00 20.34 30 VAL C O 1
ATOM 2943 N N . ARG C 1 32 ? 48.322 21.180 12.817 1.00 19.94 31 ARG C N 1
ATOM 2944 C CA . ARG C 1 32 ? 47.049 21.553 13.371 1.00 22.11 31 ARG C CA 1
ATOM 2945 C C . ARG C 1 32 ? 45.882 21.096 12.502 1.00 21.41 31 ARG C C 1
ATOM 2946 O O . ARG C 1 32 ? 46.066 20.639 11.357 1.00 21.94 31 ARG C O 1
ATOM 2954 N N . VAL C 1 33 ? 44.696 21.133 13.083 1.00 19.96 32 VAL C N 1
ATOM 2955 C CA . VAL C 1 33 ? 43.494 20.916 12.316 1.00 19.89 32 VAL C CA 1
ATOM 2956 C C . VAL C 1 33 ? 42.894 22.317 12.227 1.00 18.75 32 VAL C C 1
ATOM 2957 O O . VAL C 1 33 ? 42.714 22.997 13.254 1.00 18.83 32 VAL C O 1
ATOM 2961 N N . ASN C 1 34 ? 42.632 22.751 11.002 1.00 18.05 33 ASN C N 1
ATOM 2962 C CA . ASN C 1 34 ? 42.193 24.103 10.701 1.00 18.77 33 ASN C CA 1
ATOM 2963 C C . ASN C 1 34 ? 40.788 24.167 10.136 1.00 18.30 33 ASN C C 1
ATOM 2964 O O . ASN C 1 34 ? 40.487 23.496 9.154 1.00 18.23 33 ASN C O 1
ATOM 2969 N N . LYS C 1 35 ? 39.932 25.000 10.729 1.00 17.14 34 LYS C N 1
ATOM 2970 C CA . LYS C 1 35 ? 38.579 25.209 10.199 1.00 16.19 34 LYS C CA 1
ATOM 2971 C C . LYS C 1 35 ? 38.486 26.668 9.816 1.00 15.97 34 LYS C C 1
ATOM 2972 O O . LYS C 1 35 ? 38.553 27.551 10.693 1.00 14.73 34 LYS C O 1
ATOM 2978 N N . SER C 1 36 ? 38.401 26.943 8.518 1.00 15.65 35 SER C N 1
ATOM 2979 C CA . SER C 1 36 ? 38.383 28.319 8.051 1.00 16.06 35 SER C CA 1
ATOM 2980 C C . SER C 1 36 ? 36.965 28.863 8.106 1.00 15.76 35 SER C C 1
ATOM 2981 O O . SER C 1 36 ? 36.146 28.656 7.187 1.00 14.10 35 SER C O 1
ATOM 2984 N N . LEU C 1 37 ? 36.682 29.585 9.181 1.00 15.40 36 LEU C N 1
ATOM 2985 C CA . LEU C 1 37 ? 35.350 30.154 9.364 1.00 14.95 36 LEU C CA 1
ATOM 2986 C C . LEU C 1 37 ? 35.106 31.245 8.325 1.00 14.64 36 LEU C C 1
ATOM 2987 O O . LEU C 1 37 ? 34.027 31.338 7.734 1.00 12.85 36 LEU C O 1
ATOM 2992 N N . GLY C 1 38 ? 36.122 32.073 8.107 1.00 14.89 37 GLY C N 1
ATOM 2993 C CA . GLY C 1 38 ? 36.012 33.110 7.099 1.00 15.60 37 GLY C CA 1
ATOM 2994 C C . GLY C 1 38 ? 35.721 32.609 5.710 1.00 16.58 37 GLY C C 1
ATOM 2995 O O . GLY C 1 38 ? 34.807 33.128 5.032 1.00 17.50 37 GLY C O 1
ATOM 2996 N N . ASP C 1 39 ? 36.455 31.583 5.280 1.00 16.68 38 ASP C N 1
ATOM 2997 C CA . ASP C 1 39 ? 36.252 31.028 3.943 1.00 17.23 38 ASP C CA 1
ATOM 2998 C C . ASP C 1 39 ? 34.899 30.384 3.815 1.00 16.04 38 ASP C C 1
ATOM 2999 O O . ASP C 1 39 ? 34.273 30.475 2.766 1.00 14.77 38 ASP C O 1
ATOM 3004 N N . ALA C 1 40 ? 34.434 29.750 4.885 1.00 15.24 39 ALA C N 1
ATOM 3005 C CA . ALA C 1 40 ? 33.151 29.078 4.872 1.00 15.55 39 ALA C CA 1
ATOM 3006 C C . ALA C 1 40 ? 32.033 30.072 4.573 1.00 15.52 39 ALA C C 1
ATOM 3007 O O . ALA C 1 40 ? 31.056 29.720 3.964 1.00 15.55 39 ALA C O 1
ATOM 3009 N N . VAL C 1 41 ? 32.187 31.329 4.980 1.00 15.63 40 VAL C N 1
ATOM 3010 C CA . VAL C 1 41 ? 31.124 32.311 4.763 1.00 16.35 40 VAL C CA 1
ATOM 3011 C C . VAL C 1 41 ? 31.439 33.347 3.670 1.00 17.08 40 VAL C C 1
ATOM 3012 O O . VAL C 1 41 ? 30.597 34.192 3.373 1.00 18.07 40 VAL C O 1
ATOM 3016 N N . GLY C 1 42 ? 32.622 33.285 3.067 1.00 17.23 41 GLY C N 1
ATOM 3017 C CA . GLY C 1 42 ? 32.952 34.166 1.921 1.00 17.27 41 GLY C CA 1
ATOM 3018 C C . GLY C 1 42 ? 33.813 35.385 2.194 1.00 16.83 41 GLY C C 1
ATOM 3019 O O . GLY C 1 42 ? 33.953 36.261 1.325 1.00 15.97 41 GLY C O 1
ATOM 3020 N N . LEU C 1 43 ? 34.384 35.473 3.389 1.00 15.52 42 LEU C N 1
ATOM 3021 C CA . LEU C 1 43 ? 35.271 36.570 3.694 1.00 15.73 42 LEU C CA 1
ATOM 3022 C C . LEU C 1 43 ? 36.520 36.399 2.850 1.00 17.04 42 LEU C C 1
ATOM 3023 O O . LEU C 1 43 ? 37.003 35.260 2.695 1.00 16.87 42 LEU C O 1
ATOM 3028 N N . ARG C 1 44 ? 37.018 37.512 2.296 1.00 17.53 43 ARG C N 1
ATOM 3029 C CA . ARG C 1 44 ? 38.163 37.482 1.386 1.00 18.45 43 ARG C CA 1
ATOM 3030 C C . ARG C 1 44 ? 39.362 38.256 1.903 1.00 18.61 43 ARG C C 1
ATOM 3031 O O . ARG C 1 44 ? 40.474 37.934 1.499 1.00 18.77 43 ARG C O 1
ATOM 3035 N N A HIS C 1 45 ? 39.205 39.225 2.819 0.70 18.15 44 HIS C N 1
ATOM 3036 N N B HIS C 1 45 ? 39.105 39.213 2.805 0.30 17.84 44 HIS C N 1
ATOM 3037 C CA A HIS C 1 45 ? 40.347 40.071 3.235 0.70 18.96 44 HIS C CA 1
ATOM 3038 C CA B HIS C 1 45 ? 40.091 40.151 3.307 0.30 17.75 44 HIS C CA 1
ATOM 3039 C C A HIS C 1 45 ? 40.774 39.875 4.674 0.70 19.65 44 HIS C C 1
ATOM 3040 C C B HIS C 1 45 ? 40.701 39.701 4.641 0.30 18.46 44 HIS C C 1
ATOM 3041 O O A HIS C 1 45 ? 41.690 40.519 5.153 0.70 19.47 44 HIS C O 1
ATOM 3042 O O B HIS C 1 45 ? 41.830 40.073 4.954 0.30 18.40 44 HIS C O 1
ATOM 3071 N N . GLY C 1 47 ? 41.441 36.437 7.437 1.00 18.36 46 GLY C N 1
ATOM 3072 C CA . GLY C 1 47 ? 41.424 35.007 7.767 1.00 18.44 46 GLY C CA 1
ATOM 3073 C C . GLY C 1 47 ? 40.891 34.857 9.194 1.00 17.46 46 GLY C C 1
ATOM 3074 O O . GLY C 1 47 ? 41.395 35.528 10.103 1.00 18.84 46 GLY C O 1
ATOM 3075 N N . ILE C 1 48 ? 39.886 34.007 9.411 1.00 16.27 47 ILE C N 1
ATOM 3076 C CA . ILE C 1 48 ? 39.416 33.722 10.754 1.00 16.11 47 ILE C CA 1
ATOM 3077 C C . ILE C 1 48 ? 39.328 32.202 10.816 1.00 16.21 47 ILE C C 1
ATOM 3078 O O . ILE C 1 48 ? 38.506 31.596 10.104 1.00 16.19 47 ILE C O 1
ATOM 3083 N N . HIS C 1 49 ? 40.210 31.602 11.599 1.00 15.43 48 HIS C N 1
ATOM 3084 C CA . HIS C 1 49 ? 40.324 30.141 11.661 1.00 16.42 48 HIS C CA 1
ATOM 3085 C C . HIS C 1 49 ? 40.185 29.638 13.056 1.00 16.14 48 HIS C C 1
ATOM 3086 O O . HIS C 1 49 ? 40.731 30.238 13.975 1.00 17.34 48 HIS C O 1
ATOM 3093 N N . LEU C 1 50 ? 39.437 28.555 13.213 1.00 16.76 49 LEU C N 1
ATOM 3094 C CA . LEU C 1 50 ? 39.326 27.864 14.464 1.00 17.62 49 LEU C CA 1
ATOM 3095 C C . LEU C 1 50 ? 40.315 26.708 14.350 1.00 17.65 49 LEU C C 1
ATOM 3096 O O . LEU C 1 50 ? 40.202 25.857 13.443 1.00 18.46 49 LEU C O 1
ATOM 3101 N N . ILE C 1 51 ? 41.339 26.718 15.200 1.00 18.25 50 ILE C N 1
ATOM 3102 C CA . ILE C 1 51 ? 42.389 25.693 15.108 1.00 18.83 50 ILE C CA 1
ATOM 3103 C C . ILE C 1 51 ? 42.488 24.799 16.337 1.00 18.64 50 ILE C C 1
ATOM 3104 O O . ILE C 1 51 ? 42.156 25.215 17.455 1.00 18.65 50 ILE C O 1
ATOM 3109 N N . GLN C 1 52 ? 42.929 23.570 16.091 1.00 18.81 51 GLN C N 1
ATOM 3110 C CA . GLN C 1 52 ? 43.142 22.553 17.117 1.00 18.99 51 GLN C CA 1
ATOM 3111 C C . GLN C 1 52 ? 44.585 22.101 17.022 1.00 18.03 51 GLN C C 1
ATOM 3112 O O . GLN C 1 52 ? 45.045 21.710 15.927 1.00 17.69 51 GLN C O 1
ATOM 3118 N N . ILE C 1 53 ? 45.315 22.251 18.129 1.00 16.70 52 ILE C N 1
ATOM 3119 C CA . ILE C 1 53 ? 46.719 21.835 18.233 1.00 16.76 52 ILE C CA 1
ATOM 3120 C C . ILE C 1 53 ? 46.861 20.801 19.333 1.00 17.28 52 ILE C C 1
ATOM 3121 O O . ILE C 1 53 ? 46.535 21.057 20.495 1.00 16.29 52 ILE C O 1
ATOM 3126 N N . GLU C 1 54 ? 47.329 19.610 18.969 1.00 18.61 53 GLU C N 1
ATOM 3127 C CA . GLU C 1 54 ? 47.397 18.521 19.920 1.00 19.85 53 GLU C CA 1
ATOM 3128 C C . GLU C 1 54 ? 48.623 18.623 20.793 1.00 19.12 53 GLU C C 1
ATOM 3129 O O . GLU C 1 54 ? 49.580 19.299 20.446 1.00 19.02 53 GLU C O 1
ATOM 3135 N N . PRO C 1 55 ? 48.591 17.947 21.944 1.00 19.38 54 PRO C N 1
ATOM 3136 C CA . PRO C 1 55 ? 49.753 17.962 22.809 1.00 18.87 54 PRO C CA 1
ATOM 3137 C C . PRO C 1 55 ? 50.990 17.540 22.049 1.00 18.62 54 PRO C C 1
ATOM 3138 O O . PRO C 1 55 ? 50.936 16.578 21.271 1.00 16.68 54 PRO C O 1
ATOM 3142 N N . GLY C 1 56 ? 52.068 18.303 22.215 1.00 17.93 55 GLY C N 1
ATOM 3143 C CA . GLY C 1 56 ? 53.336 17.984 21.596 1.00 18.81 55 GLY C CA 1
ATOM 3144 C C . GLY C 1 56 ? 53.556 18.691 20.264 1.00 19.06 55 GLY C C 1
ATOM 3145 O O . GLY C 1 56 ? 54.620 18.561 19.688 1.00 19.87 55 GLY C O 1
ATOM 3146 N N . LYS C 1 57 ? 52.563 19.433 19.785 1.00 18.54 56 LYS C N 1
ATOM 3147 C CA . LYS C 1 57 ? 52.640 20.107 18.498 1.00 18.79 56 LYS C CA 1
ATOM 3148 C C . LYS C 1 57 ? 52.659 21.618 18.667 1.00 18.94 56 LYS C C 1
ATOM 3149 O O . LYS C 1 57 ? 52.354 22.143 19.756 1.00 19.47 56 LYS C O 1
ATOM 3155 N N . GLU C 1 58 ? 52.967 22.308 17.575 1.00 19.30 57 GLU C N 1
ATOM 3156 C CA . GLU C 1 58 ? 53.057 23.759 17.553 1.00 19.63 57 GLU C CA 1
ATOM 3157 C C . GLU C 1 58 ? 52.108 24.434 16.565 1.00 18.73 57 GLU C C 1
ATOM 3158 O O . GLU C 1 58 ? 51.571 23.801 15.641 1.00 18.25 57 GLU C O 1
ATOM 3164 N N . SER C 1 59 ? 51.899 25.729 16.759 1.00 17.05 58 SER C N 1
ATOM 3165 C CA . SER C 1 59 ? 50.996 26.516 15.890 1.00 17.75 58 SER C CA 1
ATOM 3166 C C . SER C 1 59 ? 51.637 26.984 14.595 1.00 17.81 58 SER C C 1
ATOM 3167 O O . SER C 1 59 ? 50.916 27.314 13.643 1.00 18.57 58 SER C O 1
ATOM 3170 N N . THR C 1 60 ? 52.968 26.983 14.533 1.00 17.38 59 THR C N 1
ATOM 3171 C CA . THR C 1 60 ? 53.655 27.641 13.442 1.00 17.46 59 THR C CA 1
ATOM 3172 C C . THR C 1 60 ? 55.148 27.438 13.577 1.00 17.70 59 THR C C 1
ATOM 3173 O O . THR C 1 60 ? 55.574 26.760 14.498 1.00 17.32 59 THR C O 1
ATOM 3177 N N . GLU C 1 61 ? 55.914 27.948 12.610 1.00 16.74 60 GLU C N 1
ATOM 3178 C CA . GLU C 1 61 ? 57.352 28.137 12.749 1.00 16.55 60 GLU C CA 1
ATOM 3179 C C . GLU C 1 61 ? 57.532 29.548 13.251 1.00 16.50 60 GLU C C 1
ATOM 3180 O O . GLU C 1 61 ? 56.934 30.459 12.669 1.00 18.00 60 GLU C O 1
ATOM 3186 N N . TYR C 1 62 ? 58.308 29.710 14.325 1.00 16.58 61 TYR C N 1
ATOM 3187 C CA . TYR C 1 62 ? 58.646 31.008 14.924 1.00 16.79 61 TYR C CA 1
ATOM 3188 C C . TYR C 1 62 ? 58.854 32.032 13.825 1.00 16.42 61 TYR C C 1
ATOM 3189 O O . TYR C 1 62 ? 59.735 31.874 12.965 1.00 15.06 61 TYR C O 1
ATOM 3198 N N . HIS C 1 63 ? 58.033 33.081 13.842 1.00 16.12 62 HIS C N 1
ATOM 3199 C CA . HIS C 1 63 ? 58.010 34.002 12.718 1.00 16.75 62 HIS C CA 1
ATOM 3200 C C . HIS C 1 63 ? 57.550 35.386 13.077 1.00 16.91 62 HIS C C 1
ATOM 3201 O O . HIS C 1 63 ? 56.909 35.613 14.130 1.00 15.55 62 HIS C O 1
ATOM 3208 N N A LEU C 1 64 ? 57.871 36.302 12.158 0.70 17.42 63 LEU C N 1
ATOM 3209 N N B LEU C 1 64 ? 57.817 36.311 12.162 0.30 16.58 63 LEU C N 1
ATOM 3210 C CA A LEU C 1 64 ? 57.563 37.712 12.253 0.70 17.76 63 LEU C CA 1
ATOM 3211 C CA B LEU C 1 64 ? 57.468 37.703 12.335 0.30 16.44 63 LEU C CA 1
ATOM 3212 C C A LEU C 1 64 ? 57.015 38.205 10.908 0.70 17.26 63 LEU C C 1
ATOM 3213 C C B LEU C 1 64 ? 57.061 38.290 10.978 0.30 16.54 63 LEU C C 1
ATOM 3214 O O A LEU C 1 64 ? 57.668 38.039 9.880 0.70 17.23 63 LEU C O 1
ATOM 3215 O O B LEU C 1 64 ? 57.842 38.254 10.020 0.30 16.35 63 LEU C O 1
ATOM 3224 N N . HIS C 1 65 ? 55.837 38.817 10.913 1.00 16.56 64 HIS C N 1
ATOM 3225 C CA . HIS C 1 65 ? 55.280 39.435 9.698 1.00 17.46 64 HIS C CA 1
ATOM 3226 C C . HIS C 1 65 ? 55.664 40.897 9.572 1.00 17.21 64 HIS C C 1
ATOM 3227 O O . HIS C 1 65 ? 55.581 41.666 10.552 1.00 15.44 64 HIS C O 1
ATOM 3234 N N . HIS C 1 66 ? 55.939 41.310 8.339 1.00 17.45 65 HIS C N 1
ATOM 3235 C CA . HIS C 1 66 ? 56.219 42.694 8.032 1.00 18.47 65 HIS C CA 1
ATOM 3236 C C . HIS C 1 66 ? 54.959 43.504 7.601 1.00 18.55 65 HIS C C 1
ATOM 3237 O O . HIS C 1 66 ? 54.917 44.722 7.801 1.00 17.66 65 HIS C O 1
ATOM 3244 N N . TYR C 1 67 ? 53.981 42.860 6.957 1.00 17.52 66 TYR C N 1
ATOM 3245 C CA . TYR C 1 67 ? 52.776 43.568 6.475 1.00 18.22 66 TYR C CA 1
ATOM 3246 C C . TYR C 1 67 ? 51.436 43.053 7.013 1.00 18.36 66 TYR C C 1
ATOM 3247 O O . TYR C 1 67 ? 50.485 43.842 7.145 1.00 19.75 66 TYR C O 1
ATOM 3256 N N . GLU C 1 68 ? 51.287 41.748 7.228 1.00 16.24 67 GLU C N 1
ATOM 3257 C CA . GLU C 1 68 ? 50.035 41.249 7.745 1.00 17.31 67 GLU C CA 1
ATOM 3258 C C . GLU C 1 68 ? 50.020 41.222 9.282 1.00 17.46 67 GLU C C 1
ATOM 3259 O O . GLU C 1 68 ? 50.879 40.570 9.908 1.00 18.16 67 GLU C O 1
ATOM 3265 N N . GLU C 1 69 ? 49.009 41.851 9.876 1.00 16.44 68 GLU C N 1
ATOM 3266 C CA . GLU C 1 69 ? 48.730 41.681 11.300 1.00 16.51 68 GLU C CA 1
ATOM 3267 C C . GLU C 1 69 ? 48.118 40.309 11.554 1.00 16.97 68 GLU C C 1
ATOM 3268 O O . GLU C 1 69 ? 47.500 39.714 10.656 1.00 16.06 68 GLU C O 1
ATOM 3274 N N . GLU C 1 70 ? 48.303 39.802 12.784 1.00 15.71 69 GLU C N 1
ATOM 3275 C CA . GLU C 1 70 ? 47.830 38.513 13.171 1.00 17.85 69 GLU C CA 1
ATOM 3276 C C . GLU C 1 70 ? 47.448 38.615 14.645 1.00 16.41 69 GLU C C 1
ATOM 3277 O O . GLU C 1 70 ? 48.041 39.418 15.359 1.00 14.43 69 GLU C O 1
ATOM 3283 N N . ALA C 1 71 ? 46.551 37.740 15.118 1.00 14.84 70 ALA C N 1
ATOM 3284 C CA . ALA C 1 71 ? 46.152 37.685 16.531 1.00 14.31 70 ALA C CA 1
ATOM 3285 C C . ALA C 1 71 ? 45.636 36.319 16.840 1.00 14.13 70 ALA C C 1
ATOM 3286 O O . ALA C 1 71 ? 45.161 35.594 15.914 1.00 14.67 70 ALA C O 1
ATOM 3288 N N . VAL C 1 72 ? 45.692 35.956 18.121 1.00 14.83 71 VAL C N 1
ATOM 3289 C CA . VAL C 1 72 ? 45.236 34.655 18.593 1.00 14.98 71 VAL C CA 1
ATOM 3290 C C . VAL C 1 72 ? 44.335 34.840 19.811 1.00 14.66 71 VAL C C 1
ATOM 3291 O O . VAL C 1 72 ? 44.660 35.609 20.696 1.00 14.71 71 VAL C O 1
ATOM 3295 N N . TYR C 1 73 ? 43.192 34.139 19.863 1.00 14.62 72 TYR C N 1
ATOM 3296 C CA . TYR C 1 73 ? 42.355 34.168 21.055 1.00 15.02 72 TYR C CA 1
ATOM 3297 C C . TYR C 1 73 ? 42.088 32.745 21.505 1.00 13.80 72 TYR C C 1
ATOM 3298 O O . TYR C 1 73 ? 41.589 31.880 20.739 1.00 15.05 72 TYR C O 1
ATOM 3307 N N . VAL C 1 74 ? 42.438 32.466 22.753 1.00 13.16 73 VAL C N 1
ATOM 3308 C CA . VAL C 1 74 ? 42.405 31.071 23.244 1.00 12.82 73 VAL C CA 1
ATOM 3309 C C . VAL C 1 74 ? 41.017 30.694 23.744 1.00 13.43 73 VAL C C 1
ATOM 3310 O O . VAL C 1 74 ? 40.437 31.387 24.625 1.00 13.15 73 VAL C O 1
ATOM 3314 N N . LEU C 1 75 ? 40.468 29.620 23.167 1.00 14.56 74 LEU C N 1
ATOM 3315 C CA . LEU C 1 75 ? 39.138 29.113 23.551 1.00 16.17 74 LEU C CA 1
ATOM 3316 C C . LEU C 1 75 ? 39.170 27.986 24.588 1.00 16.15 74 LEU C C 1
ATOM 3317 O O . LEU C 1 75 ? 38.400 28.013 25.526 1.00 16.13 74 LEU C O 1
ATOM 3322 N N . SER C 1 76 ? 40.063 27.019 24.458 1.00 16.03 75 SER C N 1
ATOM 3323 C CA . SER C 1 76 ? 40.215 25.975 25.471 1.00 16.82 75 SER C CA 1
ATOM 3324 C C . SER C 1 76 ? 41.595 25.381 25.397 1.00 16.31 75 SER C C 1
ATOM 3325 O O . SER C 1 76 ? 42.304 25.552 24.395 1.00 16.46 75 SER C O 1
ATOM 3328 N N . GLY C 1 77 ? 41.964 24.691 26.462 1.00 15.42 76 GLY C N 1
ATOM 3329 C CA . GLY C 1 77 ? 43.279 24.088 26.574 1.00 16.71 76 GLY C CA 1
ATOM 3330 C C . GLY C 1 77 ? 44.273 25.146 27.020 1.00 17.45 76 GLY C C 1
ATOM 3331 O O . GLY C 1 77 ? 43.892 26.313 27.265 1.00 18.13 76 GLY C O 1
ATOM 3332 N N . LYS C 1 78 ? 45.538 24.752 27.072 1.00 17.97 77 LYS C N 1
ATOM 3333 C CA . LYS C 1 78 ? 46.627 25.602 27.519 1.00 18.77 77 LYS C CA 1
ATOM 3334 C C . LYS C 1 78 ? 47.810 25.438 26.573 1.00 17.86 77 LYS C C 1
ATOM 3335 O O . LYS C 1 78 ? 47.964 24.436 25.917 1.00 18.06 77 LYS C O 1
ATOM 3341 N N . GLY C 1 79 ? 48.646 26.452 26.484 1.00 17.77 78 GLY C N 1
ATOM 3342 C CA . GLY C 1 79 ? 49.812 26.387 25.599 1.00 17.02 78 GLY C CA 1
ATOM 3343 C C . GLY C 1 79 ? 50.898 27.245 26.220 1.00 16.05 78 GLY C C 1
ATOM 3344 O O . GLY C 1 79 ? 50.715 27.771 27.334 1.00 14.44 78 GLY C O 1
ATOM 3345 N N . THR C 1 80 ? 52.021 27.307 25.515 1.00 15.23 79 THR C N 1
ATOM 3346 C CA . THR C 1 80 ? 53.160 28.113 25.873 1.00 14.89 79 THR C CA 1
ATOM 3347 C C . THR C 1 80 ? 53.447 28.996 24.680 1.00 15.08 79 THR C C 1
ATOM 3348 O O . THR C 1 80 ? 53.674 28.515 23.592 1.00 15.52 79 THR C O 1
ATOM 3352 N N . LEU C 1 81 ? 53.343 30.289 24.885 1.00 14.53 80 LEU C N 1
ATOM 3353 C CA . LEU C 1 81 ? 53.659 31.283 23.873 1.00 15.15 80 LEU C CA 1
ATOM 3354 C C . LEU C 1 81 ? 55.136 31.641 24.000 1.00 15.46 80 LEU C C 1
ATOM 3355 O O . LEU C 1 81 ? 55.603 31.999 25.088 1.00 14.95 80 LEU C O 1
ATOM 3360 N N . THR C 1 82 ? 55.883 31.485 22.921 1.00 15.55 81 THR C N 1
ATOM 3361 C CA . THR C 1 82 ? 57.249 31.985 22.843 1.00 16.21 81 THR C CA 1
ATOM 3362 C C . THR C 1 82 ? 57.184 33.239 22.009 1.00 16.05 81 THR C C 1
ATOM 3363 O O . THR C 1 82 ? 56.726 33.214 20.890 1.00 15.44 81 THR C O 1
ATOM 3375 N N . GLU C 1 84 ? 59.678 36.723 21.223 1.00 18.64 83 GLU C N 1
ATOM 3376 C CA . GLU C 1 84 ? 60.995 37.370 21.390 1.00 18.95 83 GLU C CA 1
ATOM 3377 C C . GLU C 1 84 ? 61.813 36.647 22.451 1.00 19.57 83 GLU C C 1
ATOM 3378 O O . GLU C 1 84 ? 62.360 37.269 23.367 1.00 19.11 83 GLU C O 1
ATOM 3384 N N . ASN C 1 85 ? 61.865 35.314 22.326 1.00 20.42 84 ASN C N 1
ATOM 3385 C CA . ASN C 1 85 ? 62.694 34.456 23.168 1.00 21.68 84 ASN C CA 1
ATOM 3386 C C . ASN C 1 85 ? 62.275 34.331 24.641 1.00 20.95 84 ASN C C 1
ATOM 3387 O O . ASN C 1 85 ? 63.017 33.755 25.448 1.00 22.63 84 ASN C O 1
ATOM 3392 N N . ASP C 1 86 ? 61.106 34.828 24.986 1.00 18.47 85 ASP C N 1
ATOM 3393 C CA . ASP C 1 86 ? 60.563 34.599 26.312 1.00 18.24 85 ASP C CA 1
ATOM 3394 C C . ASP C 1 86 ? 59.341 33.704 26.201 1.00 17.70 85 ASP C C 1
ATOM 3395 O O . ASP C 1 86 ? 58.635 33.759 25.206 1.00 18.03 85 ASP C O 1
ATOM 3400 N N . GLN C 1 87 ? 59.116 32.883 27.227 1.00 16.83 86 GLN C N 1
ATOM 3401 C CA . GLN C 1 87 ? 58.010 31.978 27.280 1.00 17.06 86 GLN C CA 1
ATOM 3402 C C . GLN C 1 87 ? 56.961 32.448 28.276 1.00 16.47 86 GLN C C 1
ATOM 3403 O O . GLN C 1 87 ? 57.278 32.862 29.436 1.00 15.99 86 GLN C O 1
ATOM 3409 N N . TYR C 1 88 ? 55.710 32.342 27.836 1.00 15.86 87 TYR C N 1
ATOM 3410 C CA . TYR C 1 88 ? 54.558 32.744 28.637 1.00 15.81 87 TYR C CA 1
ATOM 3411 C C . TYR C 1 88 ? 53.473 31.652 28.599 1.00 15.39 87 TYR C C 1
ATOM 3412 O O . TYR C 1 88 ? 53.118 31.159 27.541 1.00 16.09 87 TYR C O 1
ATOM 3421 N N . PRO C 1 89 ? 52.860 31.354 29.730 1.00 15.64 88 PRO C N 1
ATOM 3422 C CA . PRO C 1 89 ? 51.758 30.404 29.701 1.00 15.14 88 PRO C CA 1
ATOM 3423 C C . PRO C 1 89 ? 50.549 31.073 29.079 1.00 15.11 88 PRO C C 1
ATOM 3424 O O . PRO C 1 89 ? 50.341 32.264 29.328 1.00 15.00 88 PRO C O 1
ATOM 3428 N N . ILE C 1 90 ? 49.787 30.367 28.223 1.00 14.31 89 ILE C N 1
ATOM 3429 C CA . ILE C 1 90 ? 48.524 30.949 27.693 1.00 14.10 89 ILE C CA 1
ATOM 3430 C C . ILE C 1 90 ? 47.401 29.942 27.994 1.00 14.32 89 ILE C C 1
ATOM 3431 O O . ILE C 1 90 ? 47.644 28.748 28.143 1.00 13.81 89 ILE C O 1
ATOM 3436 N N . ALA C 1 91 ? 46.191 30.471 28.164 1.00 14.12 90 ALA C N 1
ATOM 3437 C CA . ALA C 1 91 ? 45.060 29.706 28.647 1.00 14.45 90 ALA C CA 1
ATOM 3438 C C . ALA C 1 91 ? 43.766 30.358 28.177 1.00 14.19 90 ALA C C 1
ATOM 3439 O O . ALA C 1 91 ? 43.802 31.452 27.587 1.00 14.03 90 ALA C O 1
ATOM 3441 N N . PRO C 1 92 ? 42.613 29.735 28.478 1.00 14.15 91 PRO C N 1
ATOM 3442 C CA . PRO C 1 92 ? 41.441 30.217 27.781 1.00 14.44 91 PRO C CA 1
ATOM 3443 C C . PRO C 1 92 ? 41.053 31.650 28.154 1.00 14.34 91 PRO C C 1
ATOM 3444 O O . PRO C 1 92 ? 41.058 32.031 29.324 1.00 15.00 91 PRO C O 1
ATOM 3448 N N . GLY C 1 93 ? 40.692 32.414 27.149 1.00 13.56 92 GLY C N 1
ATOM 3449 C CA . GLY C 1 93 ? 40.380 33.812 27.357 1.00 13.62 92 GLY C CA 1
ATOM 3450 C C . GLY C 1 93 ? 41.559 34.738 27.129 1.00 12.86 92 GLY C C 1
ATOM 3451 O O . GLY C 1 93 ? 41.359 35.950 27.109 1.00 14.47 92 GLY C O 1
ATOM 3452 N N . ASP C 1 94 ? 42.761 34.195 26.982 1.00 13.13 93 ASP C N 1
ATOM 3453 C CA . ASP C 1 94 ? 43.942 35.006 26.630 1.00 13.37 93 ASP C CA 1
ATOM 3454 C C . ASP C 1 94 ? 43.908 35.442 25.171 1.00 14.10 93 ASP C C 1
ATOM 3455 O O . ASP C 1 94 ? 43.512 34.665 24.286 1.00 13.85 93 ASP C O 1
ATOM 3460 N N . PHE C 1 95 ? 44.394 36.664 24.927 1.00 13.64 94 PHE C N 1
ATOM 3461 C CA . PHE C 1 95 ? 44.505 37.258 23.608 1.00 13.72 94 PHE C CA 1
ATOM 3462 C C . PHE C 1 95 ? 45.936 37.703 23.397 1.00 14.28 94 PHE C C 1
ATOM 3463 O O . PHE C 1 95 ? 46.557 38.261 24.308 1.00 15.13 94 PHE C O 1
ATOM 3471 N N . VAL C 1 96 ? 46.462 37.454 22.216 1.00 14.20 95 VAL C N 1
ATOM 3472 C CA . VAL C 1 96 ? 47.783 37.965 21.842 1.00 14.49 95 VAL C CA 1
ATOM 3473 C C . VAL C 1 96 ? 47.687 38.507 20.446 1.00 15.46 95 VAL C C 1
ATOM 3474 O O . VAL C 1 96 ? 47.104 37.852 19.555 1.00 14.65 95 VAL C O 1
ATOM 3478 N N . GLY C 1 97 ? 48.211 39.724 20.263 1.00 13.71 96 GLY C N 1
ATOM 3479 C CA . GLY C 1 97 ? 48.132 40.340 18.978 1.00 14.52 96 GLY C CA 1
ATOM 3480 C C . GLY C 1 97 ? 49.477 40.783 18.505 1.00 14.75 96 GLY C C 1
ATOM 3481 O O . GLY C 1 97 ? 50.323 41.213 19.313 1.00 15.91 96 GLY C O 1
ATOM 3482 N N . PHE C 1 98 ? 49.639 40.789 17.183 1.00 14.97 97 PHE C N 1
ATOM 3483 C CA . PHE C 1 98 ? 50.915 41.142 16.578 1.00 15.29 97 PHE C CA 1
ATOM 3484 C C . PHE C 1 98 ? 50.829 42.232 15.518 1.00 15.28 97 PHE C C 1
ATOM 3485 O O . PHE C 1 98 ? 50.561 41.930 14.312 1.00 15.89 97 PHE C O 1
ATOM 3493 N N . PRO C 1 99 ? 51.023 43.491 15.941 1.00 16.56 98 PRO C N 1
ATOM 3494 C CA . PRO C 1 99 ? 51.252 44.519 14.945 1.00 17.42 98 PRO C CA 1
ATOM 3495 C C . PRO C 1 99 ? 52.489 44.123 14.089 1.00 18.29 98 PRO C C 1
ATOM 3496 O O . PRO C 1 99 ? 53.338 43.396 14.555 1.00 18.43 98 PRO C O 1
ATOM 3500 N N . CYS C 1 100 ? 52.588 44.623 12.863 1.00 19.50 99 CYS C N 1
ATOM 3501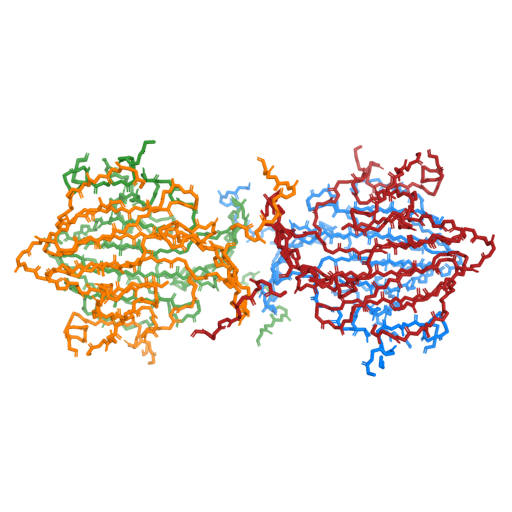 C CA . CYS C 1 100 ? 53.718 44.352 11.996 1.00 20.07 99 CYS C CA 1
ATOM 3502 C C . CYS C 1 100 ? 55.016 44.704 12.656 1.00 19.80 99 CYS C C 1
ATOM 3503 O O . CYS C 1 100 ? 55.104 45.721 13.321 1.00 18.10 99 CYS C O 1
ATOM 3506 N N . HIS C 1 101 ? 56.016 43.854 12.459 1.00 19.02 100 HIS C N 1
ATOM 3507 C CA . HIS C 1 101 ? 57.342 44.010 13.008 1.00 20.69 100 HIS C CA 1
ATOM 3508 C C . HIS C 1 101 ? 57.429 44.082 14.526 1.00 21.15 100 HIS C C 1
ATOM 3509 O O . HIS C 1 101 ? 58.411 44.560 15.018 1.00 23.34 100 HIS C O 1
ATOM 3516 N N . ALA C 1 102 ? 56.437 43.648 15.279 1.00 19.68 101 ALA C N 1
ATOM 3517 C CA . ALA C 1 102 ? 56.500 43.848 16.715 1.00 19.13 101 ALA C CA 1
ATOM 3518 C C . ALA C 1 102 ? 57.286 42.735 17.396 1.00 18.51 101 ALA C C 1
ATOM 3519 O O . ALA C 1 102 ? 58.136 42.998 18.253 1.00 17.48 101 ALA C O 1
ATOM 3521 N N . ALA C 1 103 ? 57.001 41.490 17.041 1.00 17.59 102 ALA C N 1
ATOM 3522 C CA . ALA C 1 103 ? 57.570 40.372 17.783 1.00 17.95 102 ALA C CA 1
ATOM 3523 C C . ALA C 1 103 ? 57.402 39.070 17.038 1.00 16.13 102 ALA C C 1
ATOM 3524 O O . ALA C 1 103 ? 56.348 38.816 16.464 1.00 16.94 102 ALA C O 1
ATOM 3526 N N . ALA C 1 104 ? 58.485 38.310 16.992 1.00 14.86 103 ALA C N 1
ATOM 3527 C CA . ALA C 1 104 ? 58.482 36.945 16.489 1.00 15.76 103 ALA C CA 1
ATOM 3528 C C . ALA C 1 104 ? 57.817 36.076 17.555 1.00 15.70 103 ALA C C 1
ATOM 3529 O O . ALA C 1 104 ? 57.987 36.311 18.745 1.00 15.49 103 ALA C O 1
ATOM 3531 N N . HIS C 1 105 ? 57.022 35.118 17.134 1.00 15.88 104 HIS C N 1
ATOM 3532 C CA . HIS C 1 105 ? 56.395 34.226 18.085 1.00 16.38 104 HIS C CA 1
ATOM 3533 C C . HIS C 1 105 ? 56.106 32.863 17.504 1.00 16.54 104 HIS C C 1
ATOM 3534 O O . HIS C 1 105 ? 56.123 32.680 16.266 1.00 16.15 104 HIS C O 1
ATOM 3541 N N . SER C 1 106 ? 55.843 31.917 18.418 1.00 16.17 105 SER C N 1
ATOM 3542 C CA . SER C 1 106 ? 55.237 30.636 18.088 1.00 16.42 105 SER C CA 1
ATOM 3543 C C . SER C 1 106 ? 54.505 30.149 19.346 1.00 16.75 105 SER C C 1
ATOM 3544 O O . SER C 1 106 ? 54.836 30.566 20.461 1.00 17.93 105 SER C O 1
ATOM 3547 N N . ILE C 1 107 ? 53.535 29.274 19.158 1.00 16.62 106 ILE C N 1
ATOM 3548 C CA . ILE C 1 107 ? 52.801 28.656 20.247 1.00 16.86 106 ILE C CA 1
ATOM 3549 C C . ILE C 1 107 ? 52.974 27.143 20.226 1.00 16.99 106 ILE C C 1
ATOM 3550 O O . ILE C 1 107 ? 52.926 26.489 19.175 1.00 16.41 106 ILE C O 1
ATOM 3555 N N . SER C 1 108 ? 53.210 26.604 21.397 1.00 16.57 107 SER C N 1
ATOM 3556 C CA . SER C 1 108 ? 53.376 25.211 21.585 1.00 18.88 107 SER C CA 1
ATOM 3557 C C . SER C 1 108 ? 52.338 24.679 22.588 1.00 18.83 107 SER C C 1
ATOM 3558 O O . SER C 1 108 ? 52.001 25.365 23.572 1.00 18.71 107 SER C O 1
ATOM 3561 N N . ASN C 1 109 ? 51.819 23.484 22.331 1.00 18.05 108 ASN C N 1
ATOM 3562 C CA . ASN C 1 109 ? 50.910 22.841 23.252 1.00 18.74 108 ASN C CA 1
ATOM 3563 C C . ASN C 1 109 ? 51.703 21.806 24.029 1.00 20.33 108 ASN C C 1
ATOM 3564 O O . ASN C 1 109 ? 51.917 20.702 23.541 1.00 19.10 108 ASN C O 1
ATOM 3569 N N . ASP C 1 110 ? 52.131 22.178 25.231 1.00 21.83 109 ASP C N 1
ATOM 3570 C CA . ASP C 1 110 ? 52.812 21.252 26.134 1.00 23.80 109 ASP C CA 1
ATOM 3571 C C . ASP C 1 110 ? 51.901 20.810 27.284 1.00 24.01 109 ASP C C 1
ATOM 3572 O O . ASP C 1 110 ? 52.370 20.355 28.336 1.00 24.28 109 ASP C O 1
ATOM 3577 N N . GLY C 1 111 ? 50.595 20.905 27.061 1.00 23.89 110 GLY C N 1
ATOM 3578 C CA . GLY C 1 111 ? 49.608 20.466 28.035 1.00 23.43 110 GLY C CA 1
ATOM 3579 C C . GLY C 1 111 ? 49.172 19.057 27.722 1.00 23.74 110 GLY C C 1
ATOM 3580 O O . GLY C 1 111 ? 49.884 18.304 27.044 1.00 24.29 110 GLY C O 1
ATOM 3581 N N . THR C 1 112 ? 48.024 18.674 28.260 1.00 23.66 111 THR C N 1
ATOM 3582 C CA . THR C 1 112 ? 47.501 17.326 28.056 1.00 23.42 111 THR C CA 1
ATOM 3583 C C . THR C 1 112 ? 46.174 17.303 27.288 1.00 23.03 111 THR C C 1
ATOM 3584 O O . THR C 1 112 ? 45.728 16.236 26.882 1.00 24.40 111 THR C O 1
ATOM 3588 N N A GLU C 1 113 ? 45.540 18.461 27.146 0.70 22.98 112 GLU C N 1
ATOM 3589 N N B GLU C 1 113 ? 45.558 18.469 27.114 0.30 22.06 112 GLU C N 1
ATOM 3590 C CA A GLU C 1 113 ? 44.298 18.612 26.414 0.70 22.63 112 GLU C CA 1
ATOM 3591 C CA B GLU C 1 113 ? 44.294 18.632 26.411 0.30 21.09 112 GLU C CA 1
ATOM 3592 C C A GLU C 1 113 ? 44.623 19.262 25.050 0.70 21.29 112 GLU C C 1
ATOM 3593 C C B GLU C 1 113 ? 44.580 19.326 25.081 0.30 20.45 112 GLU C C 1
ATOM 3594 O O A GLU C 1 113 ? 45.679 19.894 24.865 0.70 20.10 112 GLU C O 1
ATOM 3595 O O B GLU C 1 113 ? 45.587 20.029 24.941 0.30 19.95 112 GLU C O 1
ATOM 3606 N N . THR C 1 114 ? 43.706 19.119 24.101 1.00 19.78 113 THR C N 1
ATOM 3607 C CA . THR C 1 114 ? 43.824 19.814 22.836 1.00 18.61 113 THR C CA 1
ATOM 3608 C C . THR C 1 114 ? 43.822 21.325 23.081 1.00 17.74 113 THR C C 1
ATOM 3609 O O . THR C 1 114 ? 43.086 21.818 23.940 1.00 17.17 113 THR C O 1
ATOM 3613 N N . LEU C 1 115 ? 44.668 22.060 22.362 1.00 16.64 114 LEU C N 1
ATOM 3614 C CA . LEU C 1 115 ? 44.660 23.529 22.451 1.00 15.39 114 LEU C CA 1
ATOM 3615 C C . LEU C 1 115 ? 43.786 24.067 21.299 1.00 15.32 114 LEU C C 1
ATOM 3616 O O . LEU C 1 115 ? 44.050 23.773 20.154 1.00 15.04 114 LEU C O 1
ATOM 3621 N N . VAL C 1 116 ? 42.741 24.829 21.623 1.00 14.77 115 VAL C N 1
ATOM 3622 C CA . VAL C 1 116 ? 41.767 25.319 20.633 1.00 14.72 115 VAL C CA 1
ATOM 3623 C C . VAL C 1 116 ? 41.781 26.830 20.679 1.00 14.92 115 VAL C C 1
ATOM 3624 O O . VAL C 1 116 ? 41.625 27.376 21.754 1.00 14.59 115 VAL C O 1
ATOM 3628 N N . CYS C 1 117 ? 42.020 27.463 19.528 1.00 15.43 116 CYS C N 1
ATOM 3629 C CA . CYS C 1 117 ? 42.161 28.903 19.402 1.00 17.14 116 CYS C CA 1
ATOM 3630 C C . CYS C 1 117 ? 41.477 29.445 18.159 1.00 16.79 116 CYS C C 1
ATOM 3631 O O . CYS C 1 117 ? 41.355 28.746 17.166 1.00 17.77 116 CYS C O 1
ATOM 3634 N N . LEU C 1 118 ? 41.095 30.710 18.210 1.00 17.57 117 LEU C N 1
ATOM 3635 C CA . LEU C 1 118 ? 40.772 31.450 17.032 1.00 17.34 117 LEU C CA 1
ATOM 3636 C C . LEU C 1 118 ? 42.033 32.182 16.603 1.00 18.29 117 LEU C C 1
ATOM 3637 O O . LEU C 1 118 ? 42.687 32.863 17.433 1.00 17.81 117 LEU C O 1
ATOM 3642 N N . VAL C 1 119 ? 42.391 32.059 15.315 1.00 18.15 118 VAL C N 1
ATOM 3643 C CA . VAL C 1 119 ? 43.511 32.773 14.743 1.00 18.65 118 VAL C CA 1
ATOM 3644 C C . VAL C 1 119 ? 42.907 33.735 13.734 1.00 18.58 118 VAL C C 1
ATOM 3645 O O . VAL C 1 119 ? 42.115 33.321 12.873 1.00 18.73 118 VAL C O 1
ATOM 3649 N N . ILE C 1 120 ? 43.254 35.019 13.871 1.00 18.67 119 ILE C N 1
ATOM 3650 C CA . ILE C 1 120 ? 42.649 36.111 13.139 1.00 18.86 119 ILE C CA 1
ATOM 3651 C C . ILE C 1 120 ? 43.749 36.851 12.429 1.00 20.24 119 ILE C C 1
ATOM 3652 O O . ILE C 1 120 ? 44.769 37.251 13.037 1.00 20.59 119 ILE C O 1
ATOM 3657 N N . GLY C 1 121 ? 43.588 37.018 11.130 1.00 19.25 120 GLY C N 1
ATOM 3658 C CA . GLY C 1 121 ? 44.666 37.622 10.356 1.00 20.69 120 GLY C CA 1
ATOM 3659 C C . GLY C 1 121 ? 44.181 38.399 9.139 1.00 21.58 120 GLY C C 1
ATOM 3660 O O . GLY C 1 121 ? 43.059 38.231 8.653 1.00 20.28 120 GLY C O 1
ATOM 3661 N N . GLN C 1 122 ? 45.032 39.319 8.728 1.00 22.35 121 GLN C N 1
ATOM 3662 C CA . GLN C 1 122 ? 44.856 40.043 7.486 1.00 23.29 121 GLN C CA 1
ATOM 3663 C C . GLN C 1 122 ? 45.197 39.131 6.382 1.00 23.60 121 GLN C C 1
ATOM 3664 O O . GLN C 1 122 ? 46.073 38.290 6.574 1.00 27.00 121 GLN C O 1
ATOM 3670 N N . ARG C 1 123 ? 44.553 39.266 5.230 1.00 22.22 122 ARG C N 1
ATOM 3671 C CA . ARG C 1 123 ? 44.965 38.532 4.060 1.00 23.35 122 ARG C CA 1
ATOM 3672 C C . ARG C 1 123 ? 45.429 39.495 3.021 1.00 22.90 122 ARG C C 1
ATOM 3673 O O . ARG C 1 123 ? 44.571 40.111 2.384 1.00 24.27 122 ARG C O 1
ATOM 3681 N N . LEU C 1 124 ? 46.727 39.602 2.795 1.00 20.25 123 LEU C N 1
ATOM 3682 C CA . LEU C 1 124 ? 47.245 40.568 1.844 1.00 19.38 123 LEU C CA 1
ATOM 3683 C C . LEU C 1 124 ? 47.888 39.813 0.695 1.00 19.35 123 LEU C C 1
ATOM 3684 O O . LEU C 1 124 ? 48.339 38.659 0.872 1.00 18.78 123 LEU C O 1
ATOM 3689 N N . ASP C 1 125 ? 47.893 40.455 -0.475 1.00 19.70 124 ASP C N 1
ATOM 3690 C CA . ASP C 1 125 ? 48.577 39.897 -1.684 1.00 20.47 124 ASP C CA 1
ATOM 3691 C C . ASP C 1 125 ? 50.102 39.881 -1.571 1.00 18.11 124 ASP C C 1
ATOM 3692 O O . ASP C 1 125 ? 50.754 39.069 -2.234 1.00 18.60 124 ASP C O 1
ATOM 3697 N N A GLN C 1 126 ? 50.662 40.850 -0.846 0.50 16.77 125 GLN C N 1
ATOM 3698 N N B GLN C 1 126 ? 50.638 40.779 -0.754 0.50 16.68 125 GLN C N 1
ATOM 3699 C CA A GLN C 1 126 ? 52.103 40.930 -0.585 0.50 15.67 125 GLN C CA 1
ATOM 3700 C CA B GLN C 1 126 ? 52.063 40.914 -0.542 0.50 15.47 125 GLN C CA 1
ATOM 3701 C C A GLN C 1 126 ? 52.401 40.920 0.920 0.50 15.70 125 GLN C C 1
ATOM 3702 C C B GLN C 1 126 ? 52.420 40.948 0.940 0.50 15.60 125 GLN C C 1
ATOM 3703 O O A GLN C 1 126 ? 51.729 41.600 1.698 0.50 16.34 125 GLN C O 1
ATOM 3704 O O B GLN C 1 126 ? 51.822 41.694 1.724 0.50 16.36 125 GLN C O 1
ATOM 3715 N N . ASP C 1 127 ? 53.399 40.134 1.315 1.00 15.79 126 ASP C N 1
ATOM 3716 C CA . ASP C 1 127 ? 53.897 40.122 2.674 1.00 16.37 126 ASP C CA 1
ATOM 3717 C C . ASP C 1 127 ? 55.363 39.676 2.624 1.00 15.24 126 ASP C C 1
ATOM 3718 O O . ASP C 1 127 ? 55.852 39.146 1.603 1.00 15.01 126 ASP C O 1
ATOM 3723 N N . VAL C 1 128 ? 56.065 39.977 3.702 1.00 14.83 127 VAL C N 1
ATOM 3724 C CA . VAL C 1 128 ? 57.417 39.543 3.937 1.00 14.34 127 VAL C CA 1
ATOM 3725 C C . VAL C 1 128 ? 57.388 38.899 5.322 1.00 14.88 127 VAL C C 1
ATOM 3726 O O . VAL C 1 128 ? 56.832 39.474 6.293 1.00 15.37 127 VAL C O 1
ATOM 3730 N N . VAL C 1 129 ? 57.961 37.718 5.447 1.00 14.81 128 VAL C N 1
ATOM 3731 C CA . VAL C 1 129 ? 57.915 36.999 6.717 1.00 15.43 128 VAL C CA 1
ATOM 3732 C C . VAL C 1 129 ? 59.262 36.492 7.087 1.00 15.71 128 VAL C C 1
ATOM 3733 O O . VAL C 1 129 ? 59.932 35.800 6.273 1.00 16.19 128 VAL C O 1
ATOM 3737 N N . ASP C 1 130 ? 59.677 36.809 8.304 1.00 15.55 129 ASP C N 1
ATOM 3738 C CA . ASP C 1 130 ? 60.961 36.313 8.789 1.00 16.14 129 ASP C CA 1
ATOM 3739 C C . ASP C 1 130 ? 60.794 35.106 9.693 1.00 16.19 129 ASP C C 1
ATOM 3740 O O . ASP C 1 130 ? 59.900 35.083 10.521 1.00 15.84 129 ASP C O 1
ATOM 3745 N N . TYR C 1 131 ? 61.705 34.136 9.544 1.00 16.23 130 TYR C N 1
ATOM 3746 C CA . TYR C 1 131 ? 61.770 32.929 10.371 1.00 16.96 130 TYR C CA 1
ATOM 3747 C C . TYR C 1 131 ? 63.129 32.936 11.038 1.00 16.48 130 TYR C C 1
ATOM 3748 O O . TYR C 1 131 ? 64.060 32.365 10.524 1.00 17.34 130 TYR C O 1
ATOM 3757 N N . PRO C 1 132 ? 63.263 33.653 12.158 1.00 16.90 131 PRO C N 1
ATOM 3758 C CA . PRO C 1 132 ? 64.586 33.837 12.786 1.00 17.06 131 PRO C CA 1
ATOM 3759 C C . PRO C 1 132 ? 65.361 32.563 13.142 1.00 17.91 131 PRO C C 1
ATOM 3760 O O . PRO C 1 132 ? 66.589 32.588 13.054 1.00 17.52 131 PRO C O 1
ATOM 3764 N N . ASN C 1 133 ? 64.680 31.484 13.531 1.00 18.35 132 ASN C N 1
ATOM 3765 C CA . ASN C 1 133 ? 65.364 30.246 13.914 1.00 18.95 132 ASN C CA 1
ATOM 3766 C C . ASN C 1 133 ? 65.928 29.523 12.680 1.00 19.02 132 ASN C C 1
ATOM 3767 O O . ASN C 1 133 ? 66.865 28.737 12.803 1.00 18.51 132 ASN C O 1
ATOM 3772 N N A GLN C 1 134 ? 65.411 29.822 11.487 0.50 18.26 133 GLN C N 1
ATOM 3773 N N B GLN C 1 134 ? 65.297 29.770 11.533 0.50 19.17 133 GLN C N 1
ATOM 3774 C CA A GLN C 1 134 ? 65.985 29.239 10.260 0.50 18.21 133 GLN C CA 1
ATOM 3775 C CA B GLN C 1 134 ? 65.678 29.163 10.267 0.50 19.85 133 GLN C CA 1
ATOM 3776 C C A GLN C 1 134 ? 66.788 30.255 9.465 0.50 17.83 133 GLN C C 1
ATOM 3777 C C B GLN C 1 134 ? 66.626 30.071 9.520 0.50 19.26 133 GLN C C 1
ATOM 3778 O O A GLN C 1 134 ? 67.280 29.933 8.382 0.50 17.43 133 GLN C O 1
ATOM 3779 O O B GLN C 1 134 ? 67.227 29.652 8.535 0.50 18.78 133 GLN C O 1
ATOM 3790 N N A HIS C 1 135 ? 66.901 31.488 9.966 0.50 17.17 134 HIS C N 1
ATOM 3791 N N B HIS C 1 135 ? 66.727 31.329 9.958 0.50 18.81 134 HIS C N 1
ATOM 3792 C CA A HIS C 1 135 ? 67.677 32.518 9.262 0.50 17.06 134 HIS C CA 1
ATOM 3793 C CA B HIS C 1 135 ? 67.597 32.315 9.294 0.50 18.81 134 HIS C CA 1
ATOM 3794 C C A HIS C 1 135 ? 67.195 32.622 7.806 0.50 17.29 134 HIS C C 1
ATOM 3795 C C B HIS C 1 135 ? 67.185 32.519 7.825 0.50 18.32 134 HIS C C 1
ATOM 3796 O O A HIS C 1 135 ? 67.994 32.734 6.858 0.50 17.07 134 HIS C O 1
ATOM 3797 O O B HIS C 1 135 ? 68.014 32.624 6.905 0.50 18.11 134 HIS C O 1
ATOM 3810 N N . LYS C 1 136 ? 65.876 32.585 7.624 1.00 17.41 135 LYS C N 1
ATOM 3811 C CA . LYS C 1 136 ? 65.304 32.750 6.297 1.00 18.09 135 LYS C CA 1
ATOM 3812 C C . LYS C 1 136 ? 64.247 33.807 6.249 1.00 17.12 135 LYS C C 1
ATOM 3813 O O . LYS C 1 136 ? 63.503 33.984 7.221 1.00 17.26 135 LYS C O 1
ATOM 3819 N N . ARG C 1 137 ? 64.133 34.422 5.078 1.00 15.42 136 ARG C N 1
ATOM 3820 C CA . ARG C 1 137 ? 63.088 35.390 4.806 1.00 15.15 136 ARG C CA 1
ATOM 3821 C C . ARG C 1 137 ? 62.250 34.908 3.630 1.00 15.12 136 ARG C C 1
ATOM 3822 O O . ARG C 1 137 ? 62.811 34.454 2.615 1.00 15.60 136 ARG C O 1
ATOM 3830 N N . LEU C 1 138 ? 60.925 35.003 3.776 1.00 14.05 137 LEU C N 1
ATOM 3831 C CA . LEU C 1 138 ? 59.983 34.695 2.728 1.00 14.52 137 LEU C CA 1
ATOM 3832 C C . LEU C 1 138 ? 59.396 35.981 2.152 1.00 15.11 137 LEU C C 1
ATOM 3833 O O . LEU C 1 138 ? 58.841 36.838 2.910 1.00 16.18 137 LEU C O 1
ATOM 3838 N N . TYR C 1 139 ? 59.530 36.125 0.846 1.00 14.45 138 TYR C N 1
ATOM 3839 C CA . TYR C 1 139 ? 58.861 37.184 0.131 1.00 14.76 138 TYR C CA 1
ATOM 3840 C C . TYR C 1 139 ? 57.697 36.528 -0.594 1.00 15.60 138 TYR C C 1
ATOM 3841 O O . TYR C 1 139 ? 57.889 35.700 -1.471 1.00 16.55 138 TYR C O 1
ATOM 3850 N N . ARG C 1 140 ? 56.483 36.893 -0.226 1.00 15.93 139 ARG C N 1
ATOM 3851 C CA . ARG C 1 140 ? 55.298 36.372 -0.871 1.00 16.43 139 ARG C CA 1
ATOM 3852 C C . ARG C 1 140 ? 54.649 37.488 -1.643 1.00 16.04 139 ARG C C 1
ATOM 3853 O O . ARG C 1 140 ? 54.222 38.480 -1.068 1.00 16.03 139 ARG C O 1
ATOM 3861 N N . ASN C 1 141 ? 54.548 37.299 -2.939 1.00 15.70 140 ASN C N 1
ATOM 3862 C CA . ASN C 1 141 ? 54.020 38.322 -3.838 1.00 15.87 140 ASN C CA 1
ATOM 3863 C C . ASN C 1 141 ? 53.031 37.706 -4.835 1.00 16.51 140 ASN C C 1
ATOM 3864 O O . ASN C 1 141 ? 53.415 37.066 -5.803 1.00 14.99 140 ASN C O 1
ATOM 3869 N N . ASN C 1 142 ? 51.750 37.923 -4.584 1.00 18.42 141 ASN C N 1
ATOM 3870 C CA . ASN C 1 142 ? 50.683 37.399 -5.430 1.00 20.50 141 ASN C CA 1
ATOM 3871 C C . ASN C 1 142 ? 50.895 35.972 -5.895 1.00 21.68 141 ASN C C 1
ATOM 3872 O O . ASN C 1 142 ? 50.881 35.685 -7.093 1.00 22.99 141 ASN C O 1
ATOM 3877 N N . GLY C 1 143 ? 51.039 35.067 -4.958 1.00 22.86 142 GLY C N 1
ATOM 3878 C CA . GLY C 1 143 ? 51.119 33.675 -5.362 1.00 24.01 142 GLY C CA 1
ATOM 3879 C C . GLY C 1 143 ? 52.521 33.207 -5.625 1.00 24.82 142 GLY C C 1
ATOM 3880 O O . GLY C 1 143 ? 52.742 32.000 -5.661 1.00 27.07 142 GLY C O 1
ATOM 3881 N N . GLU C 1 144 ? 53.465 34.124 -5.892 1.00 23.82 143 GLU C N 1
ATOM 3882 C CA . GLU C 1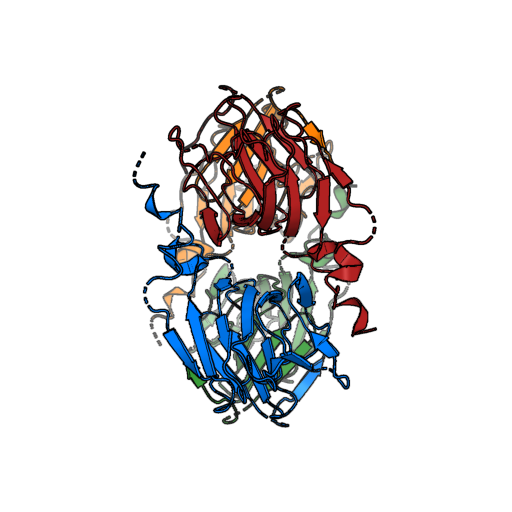 144 ? 54.857 33.719 -5.997 1.00 22.22 143 GLU C CA 1
ATOM 3883 C C . GLU C 1 144 ? 55.488 33.769 -4.596 1.00 21.10 143 GLU C C 1
ATOM 3884 O O . GLU C 1 144 ? 55.472 34.791 -3.928 1.00 19.72 143 GLU C O 1
ATOM 3890 N N . TRP C 1 145 ? 56.016 32.636 -4.148 1.00 20.12 144 TRP C N 1
ATOM 3891 C CA . TRP C 1 145 ? 56.670 32.504 -2.863 1.00 19.36 144 TRP C CA 1
ATOM 3892 C C . TRP C 1 145 ? 58.171 32.365 -3.102 1.00 18.23 144 TRP C C 1
ATOM 3893 O O . TRP C 1 145 ? 58.605 31.445 -3.834 1.00 17.24 144 TRP C O 1
ATOM 3904 N N . ASN C 1 146 ? 58.952 33.291 -2.538 1.00 16.20 145 ASN C N 1
ATOM 3905 C CA . ASN C 1 146 ? 60.399 33.299 -2.685 1.00 15.60 145 ASN C CA 1
ATOM 3906 C C . ASN C 1 146 ? 61.058 33.204 -1.313 1.00 15.14 145 ASN C C 1
ATOM 3907 O O . ASN C 1 146 ? 60.910 34.125 -0.510 1.00 15.71 145 ASN C O 1
ATOM 3912 N N . LEU C 1 147 ? 61.794 32.132 -1.032 1.00 15.27 146 LEU C N 1
ATOM 3913 C CA . LEU C 1 147 ? 62.426 31.933 0.263 1.00 15.57 146 LEU C CA 1
ATOM 3914 C C . LEU C 1 147 ? 63.924 32.098 0.102 1.00 15.80 146 LEU C C 1
ATOM 3915 O O . LEU C 1 147 ? 64.552 31.480 -0.760 1.00 16.98 146 LEU C O 1
ATOM 3920 N N . VAL C 1 148 ? 64.495 32.956 0.917 1.00 15.48 147 VAL C N 1
ATOM 3921 C CA . VAL C 1 148 ? 65.881 33.322 0.772 1.00 15.78 147 VAL C CA 1
ATOM 3922 C C . VAL C 1 148 ? 66.611 33.269 2.110 1.00 15.97 147 VAL C C 1
ATOM 3923 O O . VAL C 1 148 ? 66.103 33.777 3.129 1.00 15.41 147 VAL C O 1
ATOM 3927 N N A ASP C 1 149 ? 67.793 32.663 2.120 0.50 15.70 148 ASP C N 1
ATOM 3928 N N B ASP C 1 149 ? 67.782 32.631 2.123 0.50 16.76 148 ASP C N 1
ATOM 3929 C CA A ASP C 1 149 ? 68.599 32.660 3.331 0.50 16.06 148 ASP C CA 1
ATOM 3930 C CA B ASP C 1 149 ? 68.632 32.624 3.311 0.50 17.87 148 ASP C CA 1
ATOM 3931 C C A ASP C 1 149 ? 69.011 34.091 3.621 0.50 16.52 148 ASP C C 1
ATOM 3932 C C B ASP C 1 149 ? 69.024 34.076 3.620 0.50 17.58 148 ASP C C 1
ATOM 3933 O O A ASP C 1 149 ? 69.425 34.811 2.731 0.50 16.69 148 ASP C O 1
ATOM 3934 O O B ASP C 1 149 ? 69.434 34.800 2.730 0.50 17.67 148 ASP C O 1
ATOM 3951 N N . ALA C 1 151 ? 71.610 35.294 4.957 1.00 18.68 150 ALA C N 1
ATOM 3952 C CA . ALA C 1 151 ? 72.984 35.464 4.535 1.00 18.85 150 ALA C CA 1
ATOM 3953 C C . ALA C 1 151 ? 73.112 35.888 3.064 1.00 19.08 150 ALA C C 1
ATOM 3954 O O . ALA C 1 151 ? 74.129 36.463 2.666 1.00 18.49 150 ALA C O 1
ATOM 3956 N N . ASP C 1 152 ? 72.085 35.611 2.255 1.00 18.56 151 ASP C N 1
ATOM 3957 C CA . ASP C 1 152 ? 72.153 35.898 0.791 1.00 17.85 151 ASP C CA 1
ATOM 3958 C C . ASP C 1 152 ? 71.453 37.200 0.402 1.00 17.77 151 ASP C C 1
ATOM 3959 O O . ASP C 1 152 ? 71.331 37.494 -0.779 1.00 17.80 151 ASP C O 1
ATOM 3964 N N . ILE C 1 153 ? 71.002 37.969 1.383 1.00 17.81 152 ILE C N 1
ATOM 3965 C CA . ILE C 1 153 ? 70.318 39.239 1.126 1.00 18.17 152 ILE C CA 1
ATOM 3966 C C . ILE C 1 153 ? 71.248 40.425 1.265 1.00 19.12 152 ILE C C 1
ATOM 3967 O O . ILE C 1 153 ? 71.831 40.650 2.330 1.00 19.08 152 ILE C O 1
ATOM 3972 N N A ARG C 1 154 ? 71.401 41.194 0.198 0.50 19.87 153 ARG C N 1
ATOM 3973 N N B ARG C 1 154 ? 71.382 41.194 0.195 0.50 19.28 153 ARG C N 1
ATOM 3974 C CA A ARG C 1 154 ? 72.178 42.419 0.285 0.50 20.94 153 ARG C CA 1
ATOM 3975 C CA B ARG C 1 154 ? 72.151 42.422 0.237 0.50 19.93 153 ARG C CA 1
ATOM 3976 C C A ARG C 1 154 ? 71.211 43.555 0.602 0.50 21.40 153 ARG C C 1
ATOM 3977 C C B ARG C 1 154 ? 71.186 43.546 0.606 0.50 20.81 153 ARG C C 1
ATOM 3978 O O A ARG C 1 154 ? 70.347 43.905 -0.208 0.50 20.63 153 ARG C O 1
ATOM 3979 O O B ARG C 1 154 ? 70.289 43.885 -0.174 0.50 19.97 153 ARG C O 1
ATOM 3994 N N . VAL C 1 155 ? 71.325 44.090 1.811 1.00 21.91 154 VAL C N 1
ATOM 3995 C CA . VAL C 1 155 ? 70.434 45.175 2.267 1.00 23.99 154 VAL C CA 1
ATOM 3996 C C . VAL C 1 155 ? 71.025 46.472 1.794 1.00 26.76 154 VAL C C 1
ATOM 3997 O O . VAL C 1 155 ? 72.022 46.922 2.331 1.00 27.96 154 VAL C O 1
ATOM 4001 N N . LEU C 1 156 ? 70.439 47.085 0.776 1.00 28.44 155 LEU C N 1
ATOM 4002 C CA . LEU C 1 156 ? 71.042 48.272 0.204 1.00 31.18 155 LEU C CA 1
ATOM 4003 C C . LEU C 1 156 ? 70.583 49.520 0.910 1.00 34.18 155 LEU C C 1
ATOM 4004 O O . LEU C 1 156 ? 71.271 50.535 0.901 1.00 34.65 155 LEU C O 1
ATOM 4009 N N A ARG C 1 157 ? 69.413 49.440 1.524 0.50 35.57 156 ARG C N 1
ATOM 4010 N N B ARG C 1 157 ? 69.408 49.459 1.509 0.50 36.05 156 ARG C N 1
ATOM 4011 C CA A ARG C 1 157 ? 68.845 50.570 2.201 0.50 37.42 156 ARG C CA 1
ATOM 4012 C CA B ARG C 1 157 ? 68.853 50.602 2.187 0.50 38.24 156 ARG C CA 1
ATOM 4013 C C A ARG C 1 157 ? 67.850 50.043 3.220 0.50 39.54 156 ARG C C 1
ATOM 4014 C C B ARG C 1 157 ? 67.823 50.082 3.185 0.50 40.01 156 ARG C C 1
ATOM 4015 O O A ARG C 1 157 ? 67.310 48.939 3.060 0.50 39.15 156 ARG C O 1
ATOM 4016 O O B ARG C 1 157 ? 67.246 49.006 2.983 0.50 39.59 156 ARG C O 1
ATOM 4031 N N . GLU C 1 158 ? 67.641 50.810 4.290 1.00 41.90 157 GLU C N 1
ATOM 4032 C CA . GLU C 1 158 ? 66.577 50.486 5.273 1.00 45.18 157 GLU C CA 1
ATOM 4033 C C . GLU C 1 158 ? 65.808 51.769 5.679 1.00 47.82 157 GLU C C 1
ATOM 4034 O O . GLU C 1 158 ? 66.209 52.896 5.288 1.00 48.43 157 GLU C O 1
ATOM 4040 N N . PRO C 1 159 ? 64.662 51.609 6.384 1.00 49.85 158 PRO C N 1
ATOM 4041 C CA . PRO C 1 159 ? 63.864 52.798 6.751 1.00 50.69 158 PRO C CA 1
ATOM 4042 C C . PRO C 1 159 ? 64.061 53.247 8.210 1.00 51.46 158 PRO C C 1
ATOM 4043 O O . PRO C 1 159 ? 65.142 53.736 8.570 1.00 52.51 158 PRO C O 1
ATOM 4047 N N . ASP D 1 3 ? 54.872 40.605 -30.295 1.00 37.24 2 ASP D N 1
ATOM 4048 C CA . ASP D 1 3 ? 54.051 40.829 -29.055 1.00 37.07 2 ASP D CA 1
ATOM 4049 C C . ASP D 1 3 ? 54.617 41.979 -28.207 1.00 34.74 2 ASP D C 1
ATOM 4050 O O . ASP D 1 3 ? 53.845 42.794 -27.727 1.00 35.85 2 ASP D O 1
ATOM 4055 N N . THR D 1 4 ? 55.939 42.070 -28.024 1.00 32.38 3 THR D N 1
ATOM 4056 C CA . THR D 1 4 ? 56.512 43.275 -27.352 1.00 29.74 3 THR D CA 1
ATOM 4057 C C . THR D 1 4 ? 56.347 44.540 -28.233 1.00 26.53 3 THR D C 1
ATOM 4058 O O . THR D 1 4 ? 56.337 45.654 -27.726 1.00 24.77 3 THR D O 1
ATOM 4062 N N . ARG D 1 5 ? 56.205 44.377 -29.553 1.00 22.81 4 ARG D N 1
ATOM 4063 C CA . ARG D 1 5 ? 56.060 45.538 -30.439 1.00 21.17 4 ARG D CA 1
ATOM 4064 C C . ARG D 1 5 ? 54.806 46.348 -30.102 1.00 18.65 4 ARG D C 1
ATOM 4065 O O . ARG D 1 5 ? 54.775 47.539 -30.324 1.00 17.44 4 ARG D O 1
ATOM 4073 N N . LYS D 1 6 ? 53.782 45.661 -29.582 1.00 17.32 5 LYS D N 1
ATOM 4074 C CA . LYS D 1 6 ? 52.507 46.230 -29.167 1.00 17.33 5 LYS D CA 1
ATOM 4075 C C . LYS D 1 6 ? 52.620 47.250 -28.028 1.00 17.24 5 LYS D C 1
ATOM 4076 O O . LYS D 1 6 ? 51.702 48.069 -27.813 1.00 18.16 5 LYS D O 1
ATOM 4078 N N . LEU D 1 7 ? 53.749 47.248 -27.324 1.00 15.64 6 LEU D N 1
ATOM 4079 C CA . LEU D 1 7 ? 53.955 48.170 -26.221 1.00 16.00 6 LEU D CA 1
ATOM 4080 C C . LEU D 1 7 ? 54.507 49.506 -26.709 1.00 16.07 6 LEU D C 1
ATOM 4081 O O . LEU D 1 7 ? 54.490 50.472 -25.969 1.00 15.98 6 LEU D O 1
ATOM 4086 N N . LEU D 1 8 ? 54.976 49.539 -27.960 1.00 15.88 7 LEU D N 1
ATOM 4087 C CA . LEU D 1 8 ? 55.510 50.740 -28.582 1.00 14.93 7 LEU D CA 1
ATOM 4088 C C . LEU D 1 8 ? 54.481 51.289 -29.556 1.00 14.71 7 LEU D C 1
ATOM 4089 O O . LEU D 1 8 ? 53.934 50.534 -30.379 1.00 14.61 7 LEU D O 1
ATOM 4094 N N . LEU D 1 9 ? 54.186 52.581 -29.427 1.00 13.33 8 LEU D N 1
ATOM 4095 C CA . LEU D 1 9 ? 53.364 53.313 -30.389 1.00 14.30 8 LEU D CA 1
ATOM 4096 C C . LEU D 1 9 ? 54.259 54.373 -31.035 1.00 14.49 8 LEU D C 1
ATOM 4097 O O . LEU D 1 9 ? 54.651 55.360 -30.381 1.00 15.35 8 LEU D O 1
ATOM 4102 N N . THR D 1 10 ? 54.598 54.206 -32.308 1.00 13.57 9 THR D N 1
ATOM 4103 C CA . THR D 1 10 ? 55.377 55.239 -32.945 1.00 14.25 9 THR D CA 1
ATOM 4104 C C . THR D 1 10 ? 54.506 56.507 -33.111 1.00 14.65 9 THR D C 1
ATOM 4105 O O . THR D 1 10 ? 53.272 56.477 -33.093 1.00 14.09 9 THR D O 1
ATOM 4109 N N . ALA D 1 11 ? 55.190 57.624 -33.282 1.00 15.33 10 ALA D N 1
ATOM 4110 C CA . ALA D 1 11 ? 54.573 58.894 -33.620 1.00 14.85 10 ALA D CA 1
ATOM 4111 C C . ALA D 1 11 ? 53.625 58.761 -34.793 1.00 14.95 10 ALA D C 1
ATOM 4112 O O . ALA D 1 11 ? 52.572 59.413 -34.827 1.00 14.07 10 ALA D O 1
ATOM 4114 N N . GLN D 1 12 ? 54.006 57.956 -35.788 1.00 14.69 11 GLN D N 1
ATOM 4115 C CA . GLN D 1 12 ? 53.180 57.782 -36.976 1.00 15.26 11 GLN D CA 1
ATOM 4116 C C . GLN D 1 12 ? 51.914 56.988 -36.655 1.00 15.96 11 GLN D C 1
ATOM 4117 O O . GLN D 1 12 ? 50.805 57.309 -37.151 1.00 16.38 11 GLN D O 1
ATOM 4123 N N . GLU D 1 13 ? 52.052 55.979 -35.793 1.00 16.13 12 GLU D N 1
ATOM 4124 C CA . GLU D 1 13 ? 50.883 55.232 -35.324 1.00 16.21 12 GLU D CA 1
ATOM 4125 C C . GLU D 1 13 ? 49.971 56.135 -34.542 1.00 15.40 12 GLU D C 1
ATOM 4126 O O . GLU D 1 13 ? 48.749 56.043 -34.698 1.00 14.79 12 GLU D O 1
ATOM 4132 N N . ILE D 1 14 ? 50.555 56.996 -33.687 1.00 15.50 13 ILE D N 1
ATOM 4133 C CA . ILE D 1 14 ? 49.755 57.934 -32.905 1.00 15.08 13 ILE D CA 1
ATOM 4134 C C . ILE D 1 14 ? 49.021 58.936 -33.819 1.00 15.62 13 ILE D C 1
ATOM 4135 O O . ILE D 1 14 ? 47.841 59.186 -33.612 1.00 15.45 13 ILE D O 1
ATOM 4140 N N . SER D 1 15 ? 49.685 59.467 -34.855 1.00 16.85 14 SER D N 1
ATOM 4141 C CA . SER D 1 15 ? 48.996 60.317 -35.817 1.00 17.18 14 SER D CA 1
ATOM 4142 C C . SER D 1 15 ? 47.827 59.625 -36.482 1.00 18.06 14 SER D C 1
ATOM 4143 O O . SER D 1 15 ? 46.811 60.254 -36.699 1.00 17.91 14 SER D O 1
ATOM 4146 N N A ARG D 1 16 ? 47.971 58.328 -36.774 0.70 18.74 15 ARG D N 1
ATOM 4147 N N B ARG D 1 16 ? 47.951 58.332 -36.776 0.30 17.65 15 ARG D N 1
ATOM 4148 C CA A ARG D 1 16 ? 46.909 57.550 -37.420 0.70 19.33 15 ARG D CA 1
ATOM 4149 C CA B ARG D 1 16 ? 46.861 57.603 -37.430 0.30 17.49 15 ARG D CA 1
ATOM 4150 C C A ARG D 1 16 ? 45.762 57.144 -36.476 0.70 19.44 15 ARG D C 1
ATOM 4151 C C B ARG D 1 16 ? 45.748 57.138 -36.478 0.30 18.30 15 ARG D C 1
ATOM 4152 O O A ARG D 1 16 ? 44.664 56.816 -36.939 0.70 19.31 15 ARG D O 1
ATOM 4153 O O B ARG D 1 16 ? 44.672 56.749 -36.942 0.30 18.28 15 ARG D O 1
ATOM 4176 N N . LYS D 1 18 ? 42.484 57.264 -34.472 1.00 23.77 17 LYS D N 1
ATOM 4177 C CA . LYS D 1 18 ? 41.296 58.126 -34.674 1.00 26.43 17 LYS D CA 1
ATOM 4178 C C . LYS D 1 18 ? 41.064 59.039 -33.465 1.00 27.93 17 LYS D C 1
ATOM 4179 O O . LYS D 1 18 ? 40.785 60.226 -33.595 1.00 30.48 17 LYS D O 1
ATOM 4182 N N . GLY D 1 19 ? 41.217 58.497 -32.286 1.00 28.60 18 GLY D N 1
ATOM 4183 C CA . GLY D 1 19 ? 40.926 59.293 -31.104 1.00 29.42 18 GLY D CA 1
ATOM 4184 C C . GLY D 1 19 ? 39.428 59.241 -30.860 1.00 29.14 18 GLY D C 1
ATOM 4185 O O . GLY D 1 19 ? 38.669 58.867 -31.766 1.00 29.22 18 GLY D O 1
ATOM 4186 N N . GLU D 1 20 ? 39.027 59.549 -29.633 1.00 28.64 19 GLU D N 1
ATOM 4187 C CA . GLU D 1 20 ? 37.642 59.526 -29.216 1.00 28.90 19 GLU D CA 1
ATOM 4188 C C . GLU D 1 20 ? 37.148 60.919 -28.896 1.00 26.80 19 GLU D C 1
ATOM 4189 O O . GLU D 1 20 ? 37.816 61.682 -28.216 1.00 23.88 19 GLU D O 1
ATOM 4195 N N . HIS D 1 21 ? 35.953 61.228 -29.352 1.00 24.82 20 HIS D N 1
ATOM 4196 C CA . HIS D 1 21 ? 35.334 62.476 -29.021 1.00 26.06 20 HIS D CA 1
ATOM 4197 C C . HIS D 1 21 ? 34.848 62.335 -27.595 1.00 24.82 20 HIS D C 1
ATOM 4198 O O . HIS D 1 21 ? 34.158 61.367 -27.297 1.00 23.68 20 HIS D O 1
ATOM 4205 N N . LYS D 1 22 ? 35.257 63.240 -26.712 1.00 23.98 21 LYS D N 1
ATOM 4206 C CA . LYS D 1 22 ? 34.868 63.170 -25.277 1.00 24.47 21 LYS D CA 1
ATOM 4207 C C . LYS D 1 22 ? 34.282 64.486 -24.817 1.00 23.33 21 LYS D C 1
ATOM 4208 O O . LYS D 1 22 ? 34.829 65.546 -25.127 1.00 23.06 21 LYS D O 1
ATOM 4212 N N . VAL D 1 23 ? 33.153 64.422 -24.111 1.00 22.53 22 VAL D N 1
ATOM 4213 C CA . VAL D 1 23 ? 32.510 65.611 -23.538 1.00 22.01 22 VAL D CA 1
ATOM 4214 C C . VAL D 1 23 ? 32.357 65.328 -22.024 1.00 21.50 22 VAL D C 1
ATOM 4215 O O . VAL D 1 23 ? 31.883 64.259 -21.629 1.00 19.19 22 VAL D O 1
ATOM 4219 N N . HIS D 1 24 ? 32.830 66.255 -21.187 1.00 20.87 23 HIS D N 1
ATOM 4220 C CA . HIS D 1 24 ? 32.766 66.079 -19.726 1.00 20.39 23 HIS D CA 1
ATOM 4221 C C . HIS D 1 24 ? 31.307 66.039 -19.272 1.00 19.58 23 HIS D C 1
ATOM 4222 O O . HIS D 1 24 ? 30.511 66.854 -19.710 1.00 20.18 23 HIS D O 1
ATOM 4229 N N . PHE D 1 25 ? 30.973 65.101 -18.387 1.00 20.02 24 PHE D N 1
ATOM 4230 C CA . PHE D 1 25 ? 29.552 64.908 -17.957 1.00 20.45 24 PHE D CA 1
ATOM 4231 C C . PHE D 1 25 ? 28.910 66.125 -17.284 1.00 20.09 24 PHE D C 1
ATOM 4232 O O . PHE D 1 25 ? 27.702 66.199 -17.214 1.00 19.52 24 PHE D O 1
ATOM 4240 N N . LEU D 1 26 ? 29.702 67.080 -16.807 1.00 19.13 25 LEU D N 1
ATOM 4241 C CA . LEU D 1 26 ? 29.148 68.262 -16.151 1.00 19.33 25 LEU D CA 1
ATOM 4242 C C . LEU D 1 26 ? 29.406 69.538 -16.936 1.00 19.34 25 LEU D C 1
ATOM 4243 O O . LEU D 1 26 ? 28.996 70.604 -16.511 1.00 19.64 25 LEU D O 1
ATOM 4248 N N . ASN D 1 27 ? 30.068 69.458 -18.090 1.00 18.90 26 ASN D N 1
ATOM 4249 C CA . ASN D 1 27 ? 30.396 70.688 -18.826 1.00 18.24 26 ASN D CA 1
ATOM 4250 C C . ASN D 1 27 ? 30.385 70.445 -20.330 1.00 18.45 26 ASN D C 1
ATOM 4251 O O . ASN D 1 27 ? 31.355 69.867 -20.864 1.00 17.50 26 ASN D O 1
ATOM 4256 N N . PRO D 1 28 ? 29.312 70.856 -21.012 1.00 19.57 27 PRO D N 1
ATOM 4257 C CA . PRO D 1 28 ? 29.147 70.667 -22.462 1.00 19.79 27 PRO D CA 1
ATOM 4258 C C . PRO D 1 28 ? 30.197 71.384 -23.283 1.00 19.83 27 PRO D C 1
ATOM 4259 O O . PRO D 1 28 ? 30.379 71.049 -24.466 1.00 19.06 27 PRO D O 1
ATOM 4263 N N . GLY D 1 29 ? 30.877 72.377 -22.689 1.00 19.68 28 GLY D N 1
ATOM 4264 C CA . GLY D 1 29 ? 31.961 73.067 -23.394 1.00 19.38 28 GLY D CA 1
ATOM 4265 C C . GLY D 1 29 ? 33.330 72.385 -23.226 1.00 19.60 28 GLY D C 1
ATOM 4266 O O . GLY D 1 29 ? 34.340 72.901 -23.752 1.00 19.47 28 GLY D O 1
ATOM 4267 N N . ALA D 1 30 ? 33.382 71.295 -22.441 1.00 18.88 29 ALA D N 1
ATOM 4268 C CA . ALA D 1 30 ? 34.601 70.540 -22.218 1.00 18.91 29 ALA D CA 1
ATOM 4269 C C . ALA D 1 30 ? 34.628 69.372 -23.199 1.00 19.07 29 ALA D C 1
ATOM 4270 O O . ALA D 1 30 ? 34.232 68.243 -22.899 1.00 18.59 29 ALA D O 1
ATOM 4272 N N . VAL D 1 31 ? 35.052 69.704 -24.406 1.00 19.17 30 VAL D N 1
ATOM 4273 C CA . VAL D 1 31 ? 35.053 68.811 -25.539 1.00 19.84 30 VAL D CA 1
ATOM 4274 C C . VAL D 1 31 ? 36.488 68.659 -26.011 1.00 20.61 30 VAL D C 1
ATOM 4275 O O . VAL D 1 31 ? 37.229 69.651 -26.169 1.00 20.71 30 VAL D O 1
ATOM 4279 N N A ARG D 1 32 ? 36.895 67.410 -26.225 0.50 20.39 31 ARG D N 1
ATOM 4280 N N B ARG D 1 32 ? 36.891 67.414 -26.228 0.50 20.84 31 ARG D N 1
ATOM 4281 C CA A ARG D 1 32 ? 38.222 67.102 -26.712 0.50 19.74 31 ARG D CA 1
ATOM 4282 C CA B ARG D 1 32 ? 38.231 67.118 -26.654 0.50 20.57 31 ARG D CA 1
ATOM 4283 C C A ARG D 1 32 ? 38.171 65.904 -27.620 0.50 19.61 31 ARG D C 1
ATOM 4284 C C B ARG D 1 32 ? 38.216 65.873 -27.526 0.50 20.14 31 ARG D C 1
ATOM 4285 O O A ARG D 1 32 ? 37.141 65.203 -27.718 0.50 19.41 31 ARG D O 1
ATOM 4286 O O B ARG D 1 32 ? 37.229 65.110 -27.513 0.50 20.16 31 ARG D O 1
ATOM 4301 N N . VAL D 1 33 ? 39.287 65.681 -28.293 1.00 19.09 32 VAL D N 1
ATOM 4302 C CA . VAL D 1 33 ? 39.532 64.436 -28.989 1.00 19.64 32 VAL D CA 1
ATOM 4303 C C . VAL D 1 33 ? 40.642 63.793 -28.143 1.00 18.96 32 VAL D C 1
ATOM 4304 O O . VAL D 1 33 ? 41.654 64.390 -27.875 1.00 19.25 32 VAL D O 1
ATOM 4308 N N . ASN D 1 34 ? 40.404 62.594 -27.660 1.00 18.96 33 ASN D N 1
ATOM 4309 C CA . ASN D 1 34 ? 41.307 61.910 -26.755 1.00 19.47 33 ASN D CA 1
ATOM 4310 C C . ASN D 1 34 ? 41.918 60.678 -27.401 1.00 18.64 33 ASN D C 1
ATOM 4311 O O . ASN D 1 34 ? 41.214 59.891 -28.026 1.00 19.97 33 ASN D O 1
ATOM 4316 N N . LYS D 1 35 ? 43.222 60.524 -27.273 1.00 17.55 34 LYS D N 1
ATOM 4317 C CA . LYS D 1 35 ? 43.940 59.311 -27.676 1.00 17.00 34 LYS D CA 1
ATOM 4318 C C . LYS D 1 35 ? 44.531 58.707 -26.410 1.00 17.11 34 LYS D C 1
ATOM 4319 O O . LYS D 1 35 ? 45.441 59.300 -25.792 1.00 16.39 34 LYS D O 1
ATOM 4325 N N . SER D 1 36 ? 44.013 57.550 -26.005 1.00 17.19 35 SER D N 1
ATOM 4326 C CA . SER D 1 36 ? 44.481 56.936 -24.754 1.00 17.42 35 SER D CA 1
ATOM 4327 C C . SER D 1 36 ? 45.662 56.071 -25.091 1.00 17.05 35 SER D C 1
ATOM 4328 O O . SER D 1 36 ? 45.525 54.911 -25.530 1.00 15.56 35 SER D O 1
ATOM 4331 N N . LEU D 1 37 ? 46.837 56.672 -24.907 1.00 15.35 36 LEU D N 1
ATOM 4332 C CA . LEU D 1 37 ? 48.085 55.964 -25.164 1.00 15.17 36 LEU D CA 1
ATOM 4333 C C . LEU D 1 37 ? 48.231 54.822 -24.165 1.00 16.22 36 LEU D C 1
ATOM 4334 O O . LEU D 1 37 ? 48.639 53.720 -24.545 1.00 15.51 36 LEU D O 1
ATOM 4339 N N . GLY D 1 38 ? 47.894 55.069 -22.889 1.00 15.75 37 GLY D N 1
ATOM 4340 C CA . GLY D 1 38 ? 47.993 53.993 -21.915 1.00 16.59 37 GLY D CA 1
ATOM 4341 C C . GLY D 1 38 ? 47.082 52.808 -22.198 1.00 16.77 37 GLY D C 1
ATOM 4342 O O . GLY D 1 38 ? 47.522 51.666 -22.097 1.00 17.67 37 GLY D O 1
ATOM 4343 N N . ASP D 1 39 ? 45.835 53.047 -22.588 1.00 16.82 38 ASP D N 1
ATOM 4344 C CA . ASP D 1 39 ? 44.949 51.924 -22.890 1.00 17.83 38 ASP D CA 1
ATOM 4345 C C . ASP D 1 39 ? 45.422 51.177 -24.129 1.00 17.52 38 ASP D C 1
ATOM 4346 O O . ASP D 1 39 ? 45.279 49.982 -24.198 1.00 18.78 38 ASP D O 1
ATOM 4351 N N . ALA D 1 40 ? 46.014 51.855 -25.083 1.00 17.32 39 ALA D N 1
ATOM 4352 C CA . ALA D 1 40 ? 46.453 51.189 -26.299 1.00 16.99 39 ALA D CA 1
ATOM 4353 C C . ALA D 1 40 ? 47.542 50.160 -26.013 1.00 17.05 39 ALA D C 1
ATOM 4354 O O . ALA D 1 40 ? 47.622 49.188 -26.735 1.00 15.86 39 ALA D O 1
ATOM 4356 N N . VAL D 1 41 ? 48.379 50.380 -24.995 1.00 17.05 40 VAL D N 1
ATOM 4357 C CA . VAL D 1 41 ? 49.474 49.440 -24.701 1.00 16.67 40 VAL D CA 1
ATOM 4358 C C . VAL D 1 41 ? 49.152 48.542 -23.509 1.00 17.63 40 VAL D C 1
ATOM 4359 O O . VAL D 1 41 ? 49.913 47.652 -23.198 1.00 18.41 40 VAL D O 1
ATOM 4363 N N . GLY D 1 42 ? 48.053 48.808 -22.826 1.00 17.74 41 GLY D N 1
ATOM 4364 C CA . GLY D 1 42 ? 47.626 47.964 -21.747 1.00 18.36 41 GLY D CA 1
ATOM 4365 C C . GLY D 1 42 ? 47.917 48.433 -20.331 1.00 18.23 41 GLY D C 1
ATOM 4366 O O . GLY D 1 42 ? 47.844 47.625 -19.408 1.00 18.36 41 GLY D O 1
ATOM 4367 N N . LEU D 1 43 ? 48.260 49.706 -20.128 1.00 18.89 42 LEU D N 1
ATOM 4368 C CA . LEU D 1 43 ? 48.428 50.210 -18.783 1.00 18.26 42 LEU D CA 1
ATOM 4369 C C . LEU D 1 43 ? 47.061 50.199 -18.076 1.00 20.05 42 LEU D C 1
ATOM 4370 O O . LEU D 1 43 ? 46.056 50.598 -18.694 1.00 19.43 42 LEU D O 1
ATOM 4375 N N . ARG D 1 44 ? 47.022 49.792 -16.803 1.00 19.97 43 ARG D N 1
ATOM 4376 C CA . ARG D 1 44 ? 45.784 49.770 -16.037 1.00 21.16 43 ARG D CA 1
ATOM 4377 C C . ARG D 1 44 ? 45.747 50.731 -14.817 1.00 21.04 43 ARG D C 1
ATOM 4378 O O . ARG D 1 44 ? 44.669 51.082 -14.359 1.00 20.86 43 ARG D O 1
ATOM 4382 N N . HIS D 1 45 ? 46.890 51.173 -14.305 1.00 20.01 44 HIS D N 1
ATOM 4383 C CA . HIS D 1 45 ? 46.922 51.992 -13.085 1.00 20.93 44 HIS D CA 1
ATOM 4384 C C . HIS D 1 45 ? 47.209 53.454 -13.307 1.00 20.53 44 HIS D C 1
ATOM 4385 O O . HIS D 1 45 ? 47.175 54.245 -12.366 1.00 18.83 44 HIS D O 1
ATOM 4408 N N . GLY D 1 47 ? 46.520 56.672 -16.359 1.00 19.70 46 GLY D N 1
ATOM 4409 C CA . GLY D 1 47 ? 45.987 57.147 -17.633 1.00 18.42 46 GLY D CA 1
ATOM 4410 C C . GLY D 1 47 ? 47.029 58.103 -18.228 1.00 17.66 46 GLY D C 1
ATOM 4411 O O . GLY D 1 47 ? 47.550 58.981 -17.537 1.00 16.61 46 GLY D O 1
ATOM 4412 N N . ILE D 1 48 ? 47.332 57.912 -19.499 1.00 17.36 47 ILE D N 1
ATOM 4413 C CA . ILE D 1 48 ? 48.215 58.778 -20.240 1.00 18.00 47 ILE D CA 1
ATOM 4414 C C . ILE D 1 48 ? 47.511 59.012 -21.567 1.00 18.12 47 ILE D C 1
ATOM 4415 O O . ILE D 1 48 ? 47.382 58.080 -22.406 1.00 17.09 47 ILE D O 1
ATOM 4420 N N . HIS D 1 49 ? 47.009 60.233 -21.701 1.00 16.93 48 HIS D N 1
ATOM 4421 C CA . HIS D 1 49 ? 46.188 60.628 -22.834 1.00 18.16 48 HIS D CA 1
ATOM 4422 C C . HIS D 1 49 ? 46.761 61.817 -23.580 1.00 17.71 48 HIS D C 1
ATOM 4423 O O . HIS D 1 49 ? 47.251 62.782 -22.998 1.00 18.22 48 HIS D O 1
ATOM 4430 N N . LEU D 1 50 ? 46.722 61.711 -24.897 1.00 17.84 49 LEU D N 1
ATOM 4431 C CA . LEU D 1 50 ? 47.099 62.803 -25.747 1.00 19.76 49 LEU D CA 1
ATOM 4432 C C . LEU D 1 50 ? 45.775 63.451 -26.159 1.00 19.65 49 LEU D C 1
ATOM 4433 O O . LEU D 1 50 ? 44.876 62.787 -26.722 1.00 19.72 49 LEU D O 1
ATOM 4438 N N . ILE D 1 51 ? 45.585 64.716 -25.787 1.00 18.80 50 ILE D N 1
ATOM 4439 C CA . ILE D 1 51 ? 44.317 65.366 -26.028 1.00 18.16 50 ILE D CA 1
ATOM 4440 C C . ILE D 1 51 ? 44.479 66.587 -26.926 1.00 18.28 50 ILE D C 1
ATOM 4441 O O . ILE D 1 51 ? 45.540 67.242 -26.945 1.00 17.87 50 ILE D O 1
ATOM 4446 N N . GLN D 1 52 ? 43.430 66.840 -27.693 1.00 17.29 51 GLN D N 1
ATOM 4447 C CA . GLN D 1 52 ? 43.305 67.986 -28.568 1.00 19.04 51 GLN D CA 1
ATOM 4448 C C . GLN D 1 52 ? 42.082 68.720 -28.160 1.00 18.30 51 GLN D C 1
ATOM 4449 O O . GLN D 1 52 ? 40.998 68.116 -28.090 1.00 18.82 51 GLN D O 1
ATOM 4455 N N . ILE D 1 53 ? 42.267 70.002 -27.866 1.00 17.92 52 ILE D N 1
ATOM 4456 C CA . ILE D 1 53 ? 41.217 70.887 -27.434 1.00 17.84 52 ILE D CA 1
ATOM 4457 C C . ILE D 1 53 ? 41.133 72.014 -28.456 1.00 17.81 52 ILE D C 1
ATOM 4458 O O . ILE D 1 53 ? 42.123 72.743 -28.650 1.00 16.38 52 ILE D O 1
ATOM 4463 N N . GLU D 1 54 ? 39.982 72.183 -29.086 1.00 17.29 53 GLU D N 1
ATOM 4464 C CA . GLU D 1 54 ? 39.880 73.223 -30.125 1.00 19.23 53 GLU D CA 1
ATOM 4465 C C . GLU D 1 54 ? 39.590 74.589 -29.528 1.00 18.60 53 GLU D C 1
ATOM 4466 O O . GLU D 1 54 ? 39.104 74.683 -28.407 1.00 17.20 53 GLU D O 1
ATOM 4472 N N . PRO D 1 55 ? 39.872 75.671 -30.282 1.00 18.58 54 PRO D N 1
ATOM 4473 C CA . PRO D 1 55 ? 39.556 76.999 -29.758 1.00 18.69 54 PRO D CA 1
ATOM 4474 C C . PRO D 1 55 ? 38.106 77.155 -29.275 1.00 18.24 54 PRO D C 1
ATOM 4475 O O . PRO D 1 55 ? 37.178 76.683 -29.905 1.00 17.97 54 PRO D O 1
ATOM 4479 N N . GLY D 1 56 ? 37.938 77.797 -28.141 1.00 18.03 55 GLY D N 1
ATOM 4480 C CA . GLY D 1 56 ? 36.651 77.963 -27.518 1.00 18.56 55 GLY D CA 1
ATOM 4481 C C . GLY D 1 56 ? 36.200 76.824 -26.614 1.00 18.72 55 GLY D C 1
ATOM 4482 O O . GLY D 1 56 ? 35.145 76.923 -26.009 1.00 19.74 55 GLY D O 1
ATOM 4483 N N . LYS D 1 57 ? 36.985 75.752 -26.504 1.00 17.65 56 LYS D N 1
ATOM 4484 C CA . LYS D 1 57 ? 36.592 74.628 -25.666 1.00 17.89 56 LYS D CA 1
ATOM 4485 C C . LYS D 1 57 ? 37.530 74.497 -24.434 1.00 18.00 56 LYS D C 1
ATOM 4486 O O . LYS D 1 57 ? 38.612 75.117 -24.397 1.00 17.29 56 LYS D O 1
ATOM 4492 N N A GLU D 1 58 ? 37.099 73.710 -23.444 0.50 18.78 57 GLU D N 1
ATOM 4493 N N B GLU D 1 58 ? 37.122 73.636 -23.503 0.50 18.61 57 GLU D N 1
ATOM 4494 C CA A GLU D 1 58 ? 37.870 73.432 -22.223 0.50 19.25 57 GLU D CA 1
ATOM 4495 C CA B GLU D 1 58 ? 37.811 73.400 -22.241 0.50 18.92 57 GLU D CA 1
ATOM 4496 C C A GLU D 1 58 ? 38.262 71.981 -22.089 0.50 18.72 57 GLU D C 1
ATOM 4497 C C B GLU D 1 58 ? 38.227 71.957 -22.063 0.50 18.51 57 GLU D C 1
ATOM 4498 O O A GLU D 1 58 ? 37.717 71.106 -22.766 0.50 19.02 57 GLU D O 1
ATOM 4499 O O B GLU D 1 58 ? 37.669 71.058 -22.697 0.50 18.73 57 GLU D O 1
ATOM 4510 N N . SER D 1 59 ? 39.165 71.744 -21.147 1.00 18.05 58 SER D N 1
ATOM 4511 C CA . SER D 1 59 ? 39.698 70.440 -20.865 1.00 17.70 58 SER D CA 1
ATOM 4512 C C . SER D 1 59 ? 38.847 69.571 -19.940 1.00 17.92 58 SER D C 1
ATOM 4513 O O . SER D 1 59 ? 39.032 68.340 -19.903 1.00 18.48 58 SER D O 1
ATOM 4516 N N . THR D 1 60 ? 37.975 70.199 -19.167 1.00 16.92 59 THR D N 1
ATOM 4517 C CA . THR D 1 60 ? 37.294 69.554 -18.050 1.00 16.27 59 THR D CA 1
ATOM 4518 C C . THR D 1 60 ? 36.278 70.528 -17.465 1.00 16.58 59 THR D C 1
ATOM 4519 O O . THR D 1 60 ? 36.220 71.697 -17.868 1.00 14.43 59 THR D O 1
ATOM 4523 N N . GLU D 1 61 ? 35.513 70.048 -16.466 1.00 16.23 60 GLU D N 1
ATOM 4524 C CA . GLU D 1 61 ? 34.812 70.914 -15.547 1.00 16.54 60 GLU D CA 1
ATOM 4525 C C . GLU D 1 61 ? 35.755 71.141 -14.369 1.00 16.44 60 GLU D C 1
ATOM 4526 O O . GLU D 1 61 ? 36.322 70.163 -13.816 1.00 15.69 60 GLU D O 1
ATOM 4532 N N . TYR D 1 62 ? 35.917 72.405 -13.999 1.00 16.03 61 TYR D N 1
ATOM 4533 C CA . TYR D 1 62 ? 36.752 72.853 -12.874 1.00 15.92 61 TYR D CA 1
ATOM 4534 C C . TYR D 1 62 ? 36.568 71.878 -11.729 1.00 15.91 61 TYR D C 1
ATOM 4535 O O . TYR D 1 62 ? 35.450 71.680 -11.249 1.00 15.94 61 TYR D O 1
ATOM 4544 N N . HIS D 1 63 ? 37.669 71.252 -11.297 1.00 16.24 62 HIS D N 1
ATOM 4545 C CA . HIS D 1 63 ? 37.565 70.170 -10.364 1.00 16.72 62 HIS D CA 1
ATOM 4546 C C . HIS D 1 63 ? 38.835 70.021 -9.540 1.00 16.50 62 HIS D C 1
ATOM 4547 O O . HIS D 1 63 ? 39.912 70.542 -9.900 1.00 15.51 62 HIS D O 1
ATOM 4554 N N . LEU D 1 64 ? 38.679 69.226 -8.488 1.00 16.87 63 LEU D N 1
ATOM 4555 C CA . LEU D 1 64 ? 39.687 68.939 -7.476 1.00 16.98 63 LEU D CA 1
ATOM 4556 C C . LEU D 1 64 ? 39.534 67.471 -7.082 1.00 16.82 63 LEU D C 1
ATOM 4557 O O . LEU D 1 64 ? 38.459 67.086 -6.616 1.00 15.98 63 LEU D O 1
ATOM 4562 N N . HIS D 1 65 ? 40.601 66.687 -7.224 1.00 15.95 64 HIS D N 1
ATOM 4563 C CA . HIS D 1 65 ? 40.631 65.277 -6.774 1.00 17.01 64 HIS D CA 1
ATOM 4564 C C . HIS D 1 65 ? 41.080 65.119 -5.336 1.00 16.66 64 HIS D C 1
ATOM 4565 O O . HIS D 1 65 ? 41.986 65.822 -4.906 1.00 15.56 64 HIS D O 1
ATOM 4572 N N . HIS D 1 66 ? 40.488 64.159 -4.606 1.00 16.10 65 HIS D N 1
ATOM 4573 C CA . HIS D 1 66 ? 40.903 63.844 -3.262 1.00 16.12 65 HIS D CA 1
ATOM 4574 C C . HIS D 1 66 ? 41.895 62.694 -3.220 1.00 16.56 65 HIS D C 1
ATOM 4575 O O . HIS D 1 66 ? 42.664 62.595 -2.258 1.00 16.69 65 HIS D O 1
ATOM 4582 N N . TYR D 1 67 ? 41.828 61.773 -4.198 1.00 16.48 66 TYR D N 1
ATOM 4583 C CA . TYR D 1 67 ? 42.671 60.571 -4.194 1.00 15.97 66 TYR D CA 1
ATOM 4584 C C . TYR D 1 67 ? 43.568 60.385 -5.425 1.00 16.40 66 TYR D C 1
ATOM 4585 O O . TYR D 1 67 ? 44.654 59.836 -5.301 1.00 16.81 66 TYR D O 1
ATOM 4594 N N . GLU D 1 68 ? 43.106 60.758 -6.596 1.00 16.31 67 GLU D N 1
ATOM 4595 C CA . GLU D 1 68 ? 43.923 60.616 -7.793 1.00 17.06 67 GLU D CA 1
ATOM 4596 C C . GLU D 1 68 ? 44.739 61.872 -8.090 1.00 16.19 67 GLU D C 1
ATOM 4597 O O . GLU D 1 68 ? 44.216 62.993 -8.211 1.00 16.97 67 GLU D O 1
ATOM 4603 N N . GLU D 1 69 ? 46.024 61.669 -8.254 1.00 15.36 68 GLU D N 1
ATOM 4604 C CA . GLU D 1 69 ? 46.904 62.694 -8.772 1.00 15.61 68 GLU D CA 1
ATOM 4605 C C . GLU D 1 69 ? 46.678 62.814 -10.279 1.00 15.63 68 GLU D C 1
ATOM 4606 O O . GLU D 1 69 ? 46.249 61.862 -10.920 1.00 16.25 68 GLU D O 1
ATOM 4612 N N . GLU D 1 70 ? 47.022 63.977 -10.808 1.00 15.97 69 GLU D N 1
ATOM 4613 C CA . GLU D 1 70 ? 46.818 64.363 -12.177 1.00 16.90 69 GLU D CA 1
ATOM 4614 C C . GLU D 1 70 ? 47.862 65.369 -12.568 1.00 16.06 69 GLU D C 1
ATOM 4615 O O . GLU D 1 70 ? 48.285 66.177 -11.726 1.00 15.46 69 GLU D O 1
ATOM 4621 N N . ALA D 1 71 ? 48.299 65.339 -13.829 1.00 15.09 70 ALA D N 1
ATOM 4622 C CA . ALA D 1 71 ? 49.216 66.332 -14.344 1.00 14.63 70 ALA D CA 1
ATOM 4623 C C . ALA D 1 71 ? 48.933 66.559 -15.834 1.00 13.87 70 ALA D C 1
ATOM 4624 O O . ALA D 1 71 ? 48.349 65.690 -16.515 1.00 14.77 70 ALA D O 1
ATOM 4626 N N . VAL D 1 72 ? 49.398 67.697 -16.331 1.00 14.12 71 VAL D N 1
ATOM 4627 C CA . VAL D 1 72 ? 49.265 68.115 -17.716 1.00 13.48 71 VAL D CA 1
ATOM 4628 C C . VAL D 1 72 ? 50.593 68.677 -18.249 1.00 14.41 71 VAL D C 1
ATOM 4629 O O . VA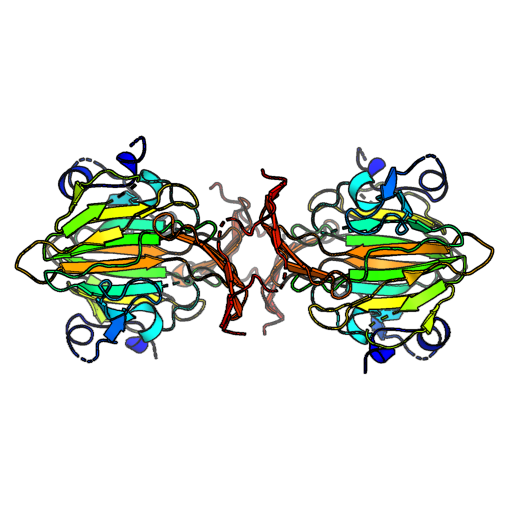L D 1 72 ? 51.236 69.487 -17.563 1.00 13.68 71 VAL D O 1
ATOM 4633 N N . TYR D 1 73 ? 51.014 68.201 -19.431 1.00 14.68 72 TYR D N 1
ATOM 4634 C CA . TYR D 1 73 ? 52.213 68.677 -20.110 1.00 14.70 72 TYR D CA 1
ATOM 4635 C C . TYR D 1 73 ? 51.813 69.198 -21.504 1.00 15.20 72 TYR D C 1
ATOM 4636 O O . TYR D 1 73 ? 51.228 68.464 -22.288 1.00 15.44 72 TYR D O 1
ATOM 4645 N N . VAL D 1 74 ? 52.057 70.478 -21.775 1.00 14.28 73 VAL D N 1
ATOM 4646 C CA . VAL D 1 74 ? 51.601 71.094 -23.005 1.00 13.81 73 VAL D CA 1
ATOM 4647 C C . VAL D 1 74 ? 52.567 70.780 -24.147 1.00 14.28 73 VAL D C 1
ATOM 4648 O O . VAL D 1 74 ? 53.761 71.009 -24.020 1.00 14.81 73 VAL D O 1
ATOM 4652 N N . LEU D 1 75 ? 52.035 70.225 -25.229 1.00 14.68 74 LEU D N 1
ATOM 4653 C CA . LEU D 1 75 ? 52.839 69.883 -26.424 1.00 16.28 74 LEU D CA 1
ATOM 4654 C C . LEU D 1 75 ? 52.789 70.942 -27.530 1.00 16.81 74 LEU D C 1
ATOM 4655 O O . LEU D 1 75 ? 53.826 71.249 -28.072 1.00 17.84 74 LEU D O 1
ATOM 4660 N N . SER D 1 76 ? 51.628 71.528 -27.823 1.00 16.01 75 SER D N 1
ATOM 4661 C CA . SER D 1 76 ? 51.547 72.535 -28.860 1.00 17.14 75 SER D CA 1
ATOM 4662 C C . SER D 1 76 ? 50.333 73.368 -28.596 1.00 17.62 75 SER D C 1
ATOM 4663 O O . SER D 1 76 ? 49.391 72.935 -27.897 1.00 16.55 75 SER D O 1
ATOM 4666 N N . GLY D 1 77 ? 50.381 74.589 -29.132 1.00 17.46 76 GLY D N 1
ATOM 4667 C CA . GLY D 1 77 ? 49.309 75.541 -28.981 1.00 17.99 76 GLY D CA 1
ATOM 4668 C C . GLY D 1 77 ? 49.397 76.277 -27.654 1.00 17.55 76 GLY D C 1
ATOM 4669 O O . GLY D 1 77 ? 50.367 76.094 -26.898 1.00 18.48 76 GLY D O 1
ATOM 4670 N N A LYS D 1 78 ? 48.339 76.996 -27.314 0.70 17.45 77 LYS D N 1
ATOM 4671 N N B LYS D 1 78 ? 48.395 77.151 -27.435 0.30 17.23 77 LYS D N 1
ATOM 4672 C CA A LYS D 1 78 ? 48.318 77.826 -26.132 0.70 17.50 77 LYS D CA 1
ATOM 4673 C CA B LYS D 1 78 ? 48.228 78.042 -26.266 0.30 16.80 77 LYS D CA 1
ATOM 4674 C C A LYS D 1 78 ? 46.981 77.742 -25.459 0.70 16.75 77 LYS D C 1
ATOM 4675 C C B LYS D 1 78 ? 46.982 77.694 -25.462 0.30 16.67 77 LYS D C 1
ATOM 4676 O O A LYS D 1 78 ? 45.946 77.493 -26.094 0.70 15.91 77 LYS D O 1
ATOM 4677 O O B LYS D 1 78 ? 45.979 77.247 -26.031 0.30 16.58 77 LYS D O 1
ATOM 4688 N N . GLY D 1 79 ? 46.998 77.976 -24.156 1.00 16.73 78 GLY D N 1
ATOM 4689 C CA . GLY D 1 79 ? 45.795 77.852 -23.337 1.00 16.72 78 GLY D CA 1
ATOM 4690 C C . GLY D 1 79 ? 45.797 78.806 -22.153 1.00 16.43 78 GLY D C 1
ATOM 4691 O O . GLY D 1 79 ? 46.756 79.538 -21.934 1.00 16.14 78 GLY D O 1
ATOM 4692 N N . THR D 1 80 ? 44.715 78.769 -21.377 1.00 16.12 79 THR D N 1
ATOM 4693 C CA . THR D 1 80 ? 44.606 79.521 -20.161 1.00 15.78 79 THR D CA 1
ATOM 4694 C C . THR D 1 80 ? 44.244 78.538 -19.064 1.00 15.65 79 THR D C 1
ATOM 4695 O O . THR D 1 80 ? 43.196 77.856 -19.120 1.00 17.16 79 THR D O 1
ATOM 4699 N N . LEU D 1 81 ? 45.121 78.436 -18.083 1.00 15.02 80 LEU D N 1
ATOM 4700 C CA . LEU D 1 81 ? 44.887 77.604 -16.925 1.00 14.88 80 LEU D CA 1
ATOM 4701 C C . LEU D 1 81 ? 44.165 78.420 -15.879 1.00 15.98 80 LEU D C 1
ATOM 4702 O O . LEU D 1 81 ? 44.614 79.502 -15.527 1.00 16.26 80 LEU D O 1
ATOM 4707 N N . THR D 1 82 ? 43.028 77.906 -15.400 1.00 16.93 81 THR D N 1
ATOM 4708 C CA . THR D 1 82 ? 42.337 78.494 -14.268 1.00 16.94 81 THR D CA 1
ATOM 4709 C C . THR D 1 82 ? 42.598 77.541 -13.104 1.00 16.16 81 THR D C 1
ATOM 4710 O O . THR D 1 82 ? 42.284 76.357 -13.164 1.00 16.95 81 THR D O 1
ATOM 4722 N N . GLU D 1 84 ? 42.535 77.581 -8.778 1.00 17.67 83 GLU D N 1
ATOM 4723 C CA . GLU D 1 84 ? 42.088 78.329 -7.592 1.00 19.19 83 GLU D CA 1
ATOM 4724 C C . GLU D 1 84 ? 41.750 79.765 -7.914 1.00 21.25 83 GLU D C 1
ATOM 4725 O O . GLU D 1 84 ? 42.330 80.693 -7.332 1.00 19.99 83 GLU D O 1
ATOM 4731 N N . ASN D 1 85 ? 40.857 79.925 -8.883 1.00 22.88 84 ASN D N 1
ATOM 4732 C CA . ASN D 1 85 ? 40.355 81.227 -9.286 1.00 26.23 84 ASN D CA 1
ATOM 4733 C C . ASN D 1 85 ? 41.404 82.234 -9.787 1.00 25.47 84 ASN D C 1
ATOM 4734 O O . ASN D 1 85 ? 41.148 83.442 -9.744 1.00 26.84 84 ASN D O 1
ATOM 4739 N N . ASP D 1 86 ? 42.574 81.760 -10.228 1.00 23.04 85 ASP D N 1
ATOM 4740 C CA . ASP D 1 86 ? 43.542 82.631 -10.894 1.00 22.30 85 ASP D CA 1
ATOM 4741 C C . ASP D 1 86 ? 43.792 82.061 -12.281 1.00 20.36 85 ASP D C 1
ATOM 4742 O O . ASP D 1 86 ? 43.677 80.869 -12.500 1.00 19.34 85 ASP D O 1
ATOM 4747 N N A GLN D 1 87 ? 44.067 82.947 -13.233 0.60 19.60 86 GLN D N 1
ATOM 4748 N N B GLN D 1 87 ? 44.188 82.941 -13.184 0.40 19.83 86 GLN D N 1
ATOM 4749 C CA A GLN D 1 87 ? 44.352 82.529 -14.585 0.60 20.02 86 GLN D CA 1
ATOM 4750 C CA B GLN D 1 87 ? 44.319 82.632 -14.574 0.40 20.01 86 GLN D CA 1
ATOM 4751 C C A GLN D 1 87 ? 45.824 82.650 -14.872 0.60 19.28 86 GLN D C 1
ATOM 4752 C C B GLN D 1 87 ? 45.797 82.714 -14.949 0.40 19.34 86 GLN D C 1
ATOM 4753 O O A GLN D 1 87 ? 46.485 83.588 -14.425 0.60 18.89 86 GLN D O 1
ATOM 4754 O O B GLN D 1 87 ? 46.460 83.685 -14.590 0.40 19.03 86 GLN D O 1
ATOM 4765 N N . TYR D 1 88 ? 46.316 81.678 -15.621 1.00 18.73 87 TYR D N 1
ATOM 4766 C CA . TYR D 1 88 ? 47.686 81.663 -16.085 1.00 18.42 87 TYR D CA 1
ATOM 4767 C C . TYR D 1 88 ? 47.743 81.228 -17.538 1.00 18.22 87 TYR D C 1
ATOM 4768 O O . TYR D 1 88 ? 47.155 80.214 -17.890 1.00 18.27 87 TYR D O 1
ATOM 4777 N N . PRO D 1 89 ? 48.436 81.999 -18.397 1.00 17.61 88 PRO D N 1
ATOM 4778 C CA . PRO D 1 89 ? 48.641 81.505 -19.760 1.00 17.15 88 PRO D CA 1
ATOM 4779 C C . PRO D 1 89 ? 49.537 80.306 -19.737 1.00 16.78 88 PRO D C 1
ATOM 4780 O O . PRO D 1 89 ? 50.512 80.279 -18.943 1.00 16.35 88 PRO D O 1
ATOM 4784 N N . ILE D 1 90 ? 49.241 79.315 -20.578 1.00 15.77 89 ILE D N 1
ATOM 4785 C CA . ILE D 1 90 ? 50.135 78.135 -20.717 1.00 15.35 89 ILE D CA 1
ATOM 4786 C C . ILE D 1 90 ? 50.486 77.951 -22.209 1.00 15.26 89 ILE D C 1
ATOM 4787 O O . ILE D 1 90 ? 49.760 78.387 -23.103 1.00 14.41 89 ILE D O 1
ATOM 4792 N N . ALA D 1 91 ? 51.612 77.272 -22.450 1.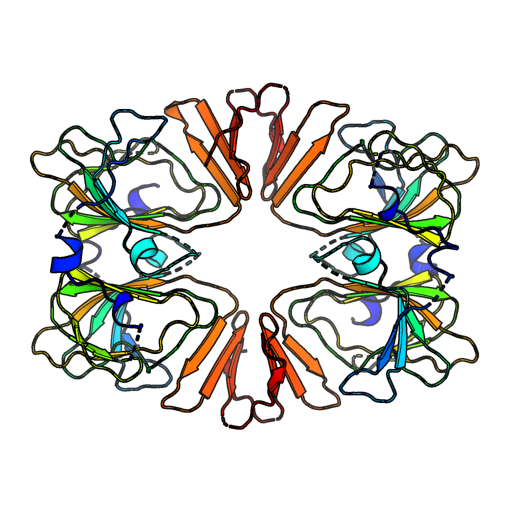00 15.61 90 ALA D N 1
ATOM 4793 C CA . ALA D 1 91 ? 52.232 77.222 -23.740 1.00 14.70 90 ALA D CA 1
ATOM 4794 C C . ALA D 1 91 ? 53.131 75.993 -23.789 1.00 14.61 90 ALA D C 1
ATOM 4795 O O . ALA D 1 91 ? 53.390 75.378 -22.739 1.00 15.05 90 ALA D O 1
ATOM 4797 N N . PRO D 1 92 ? 53.629 75.618 -24.977 1.00 14.74 91 PRO D N 1
ATOM 4798 C CA . PRO D 1 92 ? 54.364 74.330 -25.107 1.00 14.64 91 PRO D CA 1
ATOM 4799 C C . PRO D 1 92 ? 55.519 74.184 -24.151 1.00 14.40 91 PRO D C 1
ATOM 4800 O O . PRO D 1 92 ? 56.321 75.119 -23.945 1.00 14.63 91 PRO D O 1
ATOM 4804 N N . GLY D 1 93 ? 55.605 73.018 -23.534 1.00 14.30 92 GLY D N 1
ATOM 4805 C CA . GLY D 1 93 ? 56.662 72.751 -22.562 1.00 15.12 92 GLY D CA 1
ATOM 4806 C C . GLY D 1 93 ? 56.309 73.110 -21.122 1.00 14.49 92 GLY D C 1
ATOM 4807 O O . GLY D 1 93 ? 57.055 72.807 -20.200 1.00 15.73 92 GLY D O 1
ATOM 4808 N N . ASP D 1 94 ? 55.142 73.690 -20.903 1.00 15.31 93 ASP D N 1
ATOM 4809 C CA . ASP D 1 94 ? 54.686 73.987 -19.557 1.00 15.19 93 ASP D CA 1
ATOM 4810 C C . ASP D 1 94 ? 54.144 72.723 -18.939 1.00 14.54 93 ASP D C 1
ATOM 4811 O O . ASP D 1 94 ? 53.494 71.907 -19.628 1.00 15.85 93 ASP D O 1
ATOM 4816 N N . PHE D 1 95 ? 54.337 72.578 -17.633 1.00 13.64 94 PHE D N 1
ATOM 4817 C CA . PHE D 1 95 ? 53.837 71.454 -16.868 1.00 15.10 94 PHE D CA 1
ATOM 4818 C C . PHE D 1 95 ? 53.050 71.963 -15.678 1.00 15.72 94 PHE D C 1
ATOM 4819 O O . PHE D 1 95 ? 53.450 72.923 -15.042 1.00 14.94 94 PHE D O 1
ATOM 4827 N N . VAL D 1 96 ? 51.937 71.335 -15.381 1.00 15.64 95 VAL D N 1
ATOM 4828 C CA . VAL D 1 96 ? 51.207 71.682 -14.160 1.00 15.78 95 VAL D CA 1
ATOM 4829 C C . VAL D 1 96 ? 50.828 70.359 -13.516 1.00 16.22 95 VAL D C 1
ATOM 4830 O O . VAL D 1 96 ? 50.387 69.443 -14.196 1.00 16.59 95 VAL D O 1
ATOM 4834 N N . GLY D 1 97 ? 51.079 70.226 -12.212 1.00 15.60 96 GLY D N 1
ATOM 4835 C CA . GLY D 1 97 ? 50.713 69.012 -11.519 1.00 15.41 96 GLY D CA 1
ATOM 4836 C C . GLY D 1 97 ? 49.842 69.291 -10.283 1.00 15.51 96 GLY D C 1
ATOM 4837 O O . GLY D 1 97 ? 49.981 70.335 -9.612 1.00 15.11 96 GLY D O 1
ATOM 4838 N N . PHE D 1 98 ? 49.001 68.314 -9.985 1.00 14.82 97 PHE D N 1
ATOM 4839 C CA . PHE D 1 98 ? 47.986 68.417 -8.943 1.00 15.71 97 PHE D CA 1
ATOM 4840 C C . PHE D 1 98 ? 48.110 67.284 -7.890 1.00 16.03 97 PHE D C 1
ATOM 4841 O O . PHE D 1 98 ? 47.523 66.210 -8.067 1.00 16.49 97 PHE D O 1
ATOM 4849 N N . PRO D 1 99 ? 48.864 67.538 -6.823 1.00 16.89 98 PRO D N 1
ATOM 4850 C CA . PRO D 1 99 ? 48.758 66.678 -5.647 1.00 18.31 98 PRO D CA 1
ATOM 4851 C C . PRO D 1 99 ? 47.314 66.722 -5.169 1.00 18.26 98 PRO D C 1
ATOM 4852 O O . PRO D 1 99 ? 46.617 67.729 -5.372 1.00 16.81 98 PRO D O 1
ATOM 4856 N N . CYS D 1 100 ? 46.854 65.644 -4.557 1.00 17.72 99 CYS D N 1
ATOM 4857 C CA . CYS D 1 100 ? 45.491 65.635 -4.027 1.00 19.61 99 CYS D CA 1
ATOM 4858 C C . CYS D 1 100 ? 45.201 66.778 -3.098 1.00 18.66 99 CYS D C 1
ATOM 4859 O O . CYS D 1 100 ? 46.041 67.166 -2.304 1.00 17.44 99 CYS D O 1
ATOM 4862 N N . HIS D 1 101 ? 43.989 67.308 -3.214 1.00 18.46 100 HIS D N 1
ATOM 4863 C CA . HIS D 1 101 ? 43.531 68.436 -2.396 1.00 18.77 100 HIS D CA 1
ATOM 4864 C C . HIS D 1 101 ? 44.283 69.761 -2.570 1.00 18.98 100 HIS D C 1
ATOM 4865 O O . HIS D 1 101 ? 43.973 70.728 -1.836 1.00 20.66 100 HIS D O 1
ATOM 4872 N N . ALA D 1 102 ? 45.205 69.871 -3.502 1.00 16.98 101 ALA D N 1
ATOM 4873 C CA . ALA D 1 102 ? 46.003 71.082 -3.641 1.00 17.08 101 ALA D CA 1
ATOM 4874 C C . ALA D 1 102 ? 45.308 72.264 -4.354 1.00 17.03 101 ALA D C 1
ATOM 4875 O O . ALA D 1 102 ? 45.404 73.414 -3.897 1.00 15.38 101 ALA D O 1
ATOM 4877 N N . ALA D 1 103 ? 44.672 71.995 -5.488 1.00 16.42 102 ALA D N 1
ATOM 4878 C CA . ALA D 1 103 ? 44.126 73.081 -6.309 1.00 16.24 102 ALA D CA 1
ATOM 4879 C C . ALA D 1 103 ? 43.095 72.588 -7.296 1.00 15.04 102 ALA D C 1
ATOM 4880 O O . ALA D 1 103 ? 43.349 71.612 -8.025 1.00 16.76 102 ALA D O 1
ATOM 4882 N N . ALA D 1 104 ? 41.941 73.232 -7.333 1.00 15.33 103 ALA D N 1
ATOM 4883 C CA . ALA D 1 104 ? 40.956 73.030 -8.395 1.00 13.87 103 ALA D CA 1
ATOM 4884 C C . ALA D 1 104 ? 41.425 73.708 -9.660 1.00 14.03 103 ALA D C 1
ATOM 4885 O O . ALA D 1 104 ? 42.085 74.793 -9.605 1.00 13.71 103 ALA D O 1
ATOM 4887 N N . HIS D 1 105 ? 41.159 73.072 -10.795 1.00 13.80 104 HIS D N 1
ATOM 4888 C CA . HIS D 1 105 ? 41.580 73.648 -12.054 1.00 14.47 104 HIS D CA 1
ATOM 4889 C C . HIS D 1 105 ? 40.729 73.265 -13.250 1.00 14.33 104 HIS D C 1
ATOM 4890 O O . HIS D 1 105 ? 39.969 72.283 -13.229 1.00 14.43 104 HIS D O 1
ATOM 4897 N N A SER D 1 106 ? 40.868 74.067 -14.291 0.70 14.29 105 SER D N 1
ATOM 4898 N N B SER D 1 106 ? 40.895 74.051 -14.305 0.30 14.65 105 SER D N 1
ATOM 4899 C CA A SER D 1 106 ? 40.418 73.728 -15.636 0.70 15.17 105 SER D CA 1
ATOM 4900 C CA B SER D 1 106 ? 40.435 73.712 -15.646 0.30 15.23 105 SER D CA 1
ATOM 4901 C C A SER D 1 106 ? 41.331 74.464 -16.626 0.70 15.08 105 SER D C 1
ATOM 4902 C C B SER D 1 106 ? 41.311 74.476 -16.634 0.30 15.27 105 SER D C 1
ATOM 4903 O O A SER D 1 106 ? 41.994 75.456 -16.265 0.70 14.71 105 SER D O 1
ATOM 4904 O O B SER D 1 106 ? 41.932 75.487 -16.282 0.30 15.14 105 SER D O 1
ATOM 4909 N N . ILE D 1 107 ? 41.355 73.988 -17.870 1.00 15.49 106 ILE D N 1
ATOM 4910 C CA . ILE D 1 107 ? 42.125 74.629 -18.935 1.00 15.89 106 ILE D CA 1
ATOM 4911 C C . ILE D 1 107 ? 41.171 74.981 -20.085 1.00 17.28 106 ILE D C 1
ATOM 4912 O O . ILE D 1 107 ? 40.299 74.190 -20.458 1.00 17.14 106 ILE D O 1
ATOM 4917 N N A SER D 1 108 ? 41.327 76.180 -20.623 0.70 18.28 107 SER D N 1
ATOM 4918 N N B SER D 1 108 ? 41.317 76.184 -20.636 0.30 17.10 107 SER D N 1
ATOM 4919 C CA A SER D 1 108 ? 40.557 76.558 -21.779 0.70 18.54 107 SER D CA 1
ATOM 4920 C CA B SER D 1 108 ? 40.496 76.602 -21.771 0.30 16.83 107 SER D CA 1
ATOM 4921 C C A SER D 1 108 ? 41.513 76.938 -22.910 0.70 18.27 107 SER D C 1
ATOM 4922 C C B SER D 1 108 ? 41.364 77.154 -22.901 0.30 17.26 107 SER D C 1
ATOM 4923 O O A SER D 1 108 ? 42.651 77.316 -22.683 0.70 17.37 107 SER D O 1
ATOM 4924 O O B SER D 1 108 ? 42.257 77.968 -22.653 0.30 16.62 107 SER D O 1
ATOM 4929 N N . ASN D 1 109 ? 41.060 76.740 -24.136 1.00 17.59 108 ASN D N 1
ATOM 4930 C CA . ASN D 1 109 ? 41.807 77.149 -25.290 1.00 18.39 108 ASN D CA 1
ATOM 4931 C C . ASN D 1 109 ? 41.118 78.379 -25.821 1.00 19.53 108 ASN D C 1
ATOM 4932 O O . ASN D 1 109 ? 40.054 78.322 -26.479 1.00 19.28 108 ASN D O 1
ATOM 4937 N N . ASP D 1 110 ? 41.680 79.516 -25.465 1.00 21.16 109 ASP D N 1
ATOM 4938 C CA . ASP D 1 110 ? 41.159 80.749 -25.984 1.00 22.58 109 ASP D CA 1
ATOM 4939 C C . ASP D 1 110 ? 42.103 81.264 -27.073 1.00 22.24 109 ASP D C 1
ATOM 4940 O O . ASP D 1 110 ? 42.011 82.418 -27.470 1.00 22.53 109 ASP D O 1
ATOM 4945 N N . GLY D 1 111 ? 42.984 80.413 -27.586 1.00 20.91 110 GLY D N 1
ATOM 4946 C CA . GLY D 1 111 ? 43.850 80.787 -28.705 1.00 21.05 110 GLY D CA 1
ATOM 4947 C C . GLY D 1 111 ? 43.237 80.551 -30.079 1.00 21.12 110 GLY D C 1
ATOM 4948 O O . GLY D 1 111 ? 42.039 80.356 -30.216 1.00 20.60 110 GLY D O 1
ATOM 4949 N N . THR D 1 112 ? 44.072 80.524 -31.106 1.00 22.11 111 THR D N 1
ATOM 4950 C CA . THR D 1 112 ? 43.583 80.296 -32.464 1.00 23.03 111 THR D CA 1
ATOM 4951 C C . THR D 1 112 ? 43.940 78.914 -33.024 1.00 22.75 111 THR D C 1
ATOM 4952 O O . THR D 1 112 ? 43.311 78.470 -33.979 1.00 24.33 111 THR D O 1
ATOM 4956 N N A GLU D 1 113 ? 44.886 78.216 -32.432 0.50 22.10 112 GLU D N 1
ATOM 4957 N N B GLU D 1 113 ? 44.966 78.269 -32.452 0.50 22.43 112 GLU D N 1
ATOM 4958 C CA A GLU D 1 113 ? 45.254 76.914 -32.938 0.50 21.67 112 GLU D CA 1
ATOM 4959 C CA B GLU D 1 113 ? 45.411 76.919 -32.827 0.50 22.23 112 GLU D CA 1
ATOM 4960 C C A GLU D 1 113 ? 44.893 75.840 -31.906 0.50 21.00 112 GLU D C 1
ATOM 4961 C C B GLU D 1 113 ? 44.769 75.853 -31.927 0.50 21.37 112 GLU D C 1
ATOM 4962 O O A GLU D 1 113 ? 44.717 76.141 -30.719 0.50 20.01 112 GLU D O 1
ATOM 4963 O O B GLU D 1 113 ? 44.273 76.170 -30.839 0.50 20.84 112 GLU D O 1
ATOM 4974 N N . THR D 1 114 ? 44.819 74.589 -32.357 1.00 20.41 113 THR D N 1
ATOM 4975 C CA . THR D 1 114 ? 44.502 73.464 -31.486 1.00 19.41 113 THR D CA 1
ATOM 4976 C C . THR D 1 114 ? 45.488 73.442 -30.286 1.00 18.43 113 THR D C 1
ATOM 4977 O O . THR D 1 114 ? 46.675 73.753 -30.442 1.00 19.02 113 THR D O 1
ATOM 4981 N N . LEU D 1 115 ? 44.984 73.134 -29.094 1.00 16.80 114 LEU D N 1
ATOM 4982 C CA . LEU D 1 115 ? 45.835 72.976 -27.919 1.00 16.28 114 LEU D CA 1
ATOM 4983 C C . LEU D 1 115 ? 46.021 71.490 -27.736 1.00 16.48 114 LEU D C 1
ATOM 4984 O O . LEU D 1 115 ? 45.030 70.756 -27.593 1.00 17.80 114 LEU D O 1
ATOM 4989 N N . VAL D 1 116 ? 47.260 71.033 -27.764 1.00 15.68 115 VAL D N 1
ATOM 4990 C CA . VAL D 1 116 ? 47.566 69.639 -27.639 1.00 16.04 115 VAL D CA 1
ATOM 4991 C C . VAL D 1 116 ? 48.342 69.412 -26.364 1.00 17.03 115 VAL D C 1
ATOM 4992 O O . VAL D 1 116 ? 49.391 70.039 -26.163 1.00 18.38 115 VAL D O 1
ATOM 4996 N N . CYS D 1 117 ? 47.841 68.512 -25.522 1.00 17.23 116 CYS D N 1
ATOM 4997 C CA . CYS D 1 117 ? 48.478 68.154 -24.262 1.00 17.32 116 CYS D CA 1
ATOM 4998 C C . CYS D 1 117 ? 48.560 66.667 -23.992 1.00 17.50 116 CYS D C 1
ATOM 4999 O O . CYS D 1 117 ? 47.742 65.888 -24.481 1.00 16.43 116 CYS D O 1
ATOM 5002 N N . LEU D 1 118 ? 49.478 66.311 -23.106 1.00 16.22 117 LEU D N 1
ATOM 5003 C CA . LEU D 1 118 ? 49.500 64.994 -22.522 1.00 17.61 117 LEU D CA 1
ATOM 5004 C C . LEU D 1 118 ? 48.896 65.144 -21.152 1.00 17.39 117 LEU D C 1
ATOM 5005 O O . LEU D 1 118 ? 49.328 66.016 -20.390 1.00 18.51 117 LEU D O 1
ATOM 5010 N N . VAL D 1 119 ? 47.899 64.346 -20.826 1.00 17.53 118 VAL D N 1
ATOM 5011 C CA . VAL D 1 119 ? 47.300 64.361 -19.493 1.00 18.19 118 VAL D CA 1
ATOM 5012 C C . VAL D 1 119 ? 47.671 63.044 -18.865 1.00 18.68 118 VAL D C 1
ATOM 5013 O O . VAL D 1 119 ? 47.484 62.008 -19.512 1.00 18.88 118 VAL D O 1
ATOM 5017 N N . ILE D 1 120 ? 48.182 63.094 -17.626 1.00 18.04 119 ILE D N 1
ATOM 5018 C CA . ILE D 1 120 ? 48.754 61.961 -16.940 1.00 18.88 119 ILE D CA 1
ATOM 5019 C C . ILE D 1 120 ? 48.043 61.877 -15.615 1.00 19.61 119 ILE D C 1
ATOM 5020 O O . ILE D 1 120 ? 47.951 62.880 -14.906 1.00 18.60 119 ILE D O 1
ATOM 5025 N N . GLY D 1 121 ? 47.437 60.740 -15.316 1.00 19.62 120 GLY D N 1
ATOM 5026 C CA . GLY D 1 121 ? 46.690 60.621 -14.059 1.00 20.56 120 GLY D CA 1
ATOM 5027 C C . GLY D 1 121 ? 46.786 59.258 -13.460 1.00 21.17 120 GLY D C 1
ATOM 5028 O O . GLY D 1 121 ? 47.072 58.291 -14.158 1.00 20.05 120 GLY D O 1
ATOM 5029 N N . GLN D 1 122 ? 46.595 59.164 -12.147 1.00 21.27 121 GLN D N 1
ATOM 5030 C CA . GLN D 1 122 ? 46.407 57.852 -11.538 1.00 22.15 121 GLN D CA 1
ATOM 5031 C C . GLN D 1 122 ? 45.065 57.323 -11.909 1.00 22.73 121 GLN D C 1
ATOM 5032 O O . GLN D 1 122 ? 44.128 58.100 -12.116 1.00 24.20 121 GLN D O 1
ATOM 5038 N N . ARG D 1 123 ? 44.918 56.007 -11.932 1.00 22.87 122 ARG D N 1
ATOM 5039 C CA . ARG D 1 123 ? 43.623 55.394 -12.066 1.00 23.28 122 ARG D CA 1
ATOM 5040 C C . ARG D 1 123 ? 43.380 54.559 -10.841 1.00 22.86 122 ARG D C 1
ATOM 5041 O O . ARG D 1 123 ? 44.029 53.554 -10.680 1.00 21.91 122 ARG D O 1
ATOM 5049 N N . LEU D 1 124 ? 42.435 54.975 -10.001 1.00 20.35 123 LEU D N 1
ATOM 5050 C CA . LEU D 1 124 ? 42.103 54.277 -8.777 1.00 19.67 123 LEU D CA 1
ATOM 5051 C C . LEU D 1 124 ? 40.659 53.822 -8.774 1.00 19.02 123 LEU D C 1
ATOM 5052 O O . LEU D 1 124 ? 39.809 54.442 -9.395 1.00 19.56 123 LEU D O 1
ATOM 5057 N N . ASP D 1 125 ? 40.367 52.774 -8.041 1.00 18.82 124 ASP D N 1
ATOM 5058 C CA . ASP D 1 125 ? 38.978 52.242 -7.966 1.00 20.27 124 ASP D CA 1
ATOM 5059 C C . ASP D 1 125 ? 38.076 53.177 -7.159 1.00 17.82 124 ASP D C 1
ATOM 5060 O O . ASP D 1 125 ? 36.871 53.180 -7.364 1.00 18.14 124 ASP D O 1
ATOM 5065 N N . GLN D 1 126 ? 38.685 53.944 -6.253 1.00 16.29 125 GLN D N 1
ATOM 5066 C CA . GLN D 1 126 ? 37.957 54.916 -5.407 1.00 16.96 125 GLN D CA 1
ATOM 5067 C C . GLN D 1 126 ? 38.554 56.308 -5.506 1.00 16.13 125 GLN D C 1
ATOM 5068 O O . GLN D 1 126 ? 39.779 56.497 -5.340 1.00 17.11 125 GLN D O 1
ATOM 5074 N N . ASP D 1 127 ? 37.673 57.294 -5.725 1.00 14.82 126 ASP D N 1
ATOM 5075 C CA . ASP D 1 127 ? 38.092 58.666 -5.697 1.00 14.81 126 ASP D CA 1
ATOM 5076 C C . ASP D 1 127 ? 36.904 59.500 -5.230 1.00 14.61 126 ASP D C 1
ATOM 5077 O O . ASP D 1 127 ? 35.735 59.038 -5.240 1.00 13.26 126 ASP D O 1
ATOM 5082 N N . VAL D 1 128 ? 37.212 60.736 -4.832 1.00 14.61 127 VAL D N 1
ATOM 5083 C CA . VAL D 1 128 ? 36.231 61.748 -4.533 1.00 13.88 127 VAL D CA 1
ATOM 5084 C C . VAL D 1 128 ? 36.667 62.969 -5.333 1.00 14.49 127 VAL D C 1
ATOM 5085 O O . VAL D 1 128 ? 37.845 63.358 -5.296 1.00 15.51 127 VAL D O 1
ATOM 5089 N N . VAL D 1 129 ? 35.733 63.595 -6.040 1.00 15.24 128 VAL D N 1
ATOM 5090 C CA . VAL D 1 129 ? 36.058 64.730 -6.919 1.00 14.72 128 VAL D CA 1
ATOM 5091 C C . VAL D 1 129 ? 35.095 65.852 -6.649 1.00 14.28 128 VAL D C 1
ATOM 5092 O O . VAL D 1 129 ? 33.883 65.672 -6.688 1.00 13.84 128 VAL D O 1
ATOM 5096 N N . ASP D 1 130 ? 35.621 67.006 -6.283 1.00 15.00 129 ASP D N 1
ATOM 5097 C CA . ASP D 1 130 ? 34.790 68.195 -6.127 1.00 15.85 129 ASP D CA 1
ATOM 5098 C C . ASP D 1 130 ? 34.727 69.051 -7.393 1.00 16.69 129 ASP D C 1
ATOM 5099 O O . ASP D 1 130 ? 35.732 69.196 -8.099 1.00 16.86 129 ASP D O 1
ATOM 5104 N N . TYR D 1 131 ? 33.546 69.637 -7.626 1.00 16.24 130 TYR D N 1
ATOM 5105 C CA . TYR D 1 131 ? 33.274 70.565 -8.721 1.00 15.33 130 TYR D CA 1
ATOM 5106 C C . TYR D 1 131 ? 32.787 71.862 -8.109 1.00 15.94 130 TYR D C 1
ATOM 5107 O O . TYR D 1 131 ? 31.565 72.112 -7.956 1.00 15.58 130 TYR D O 1
ATOM 5116 N N . PRO D 1 132 ? 33.732 72.729 -7.735 1.00 15.76 131 PRO D N 1
ATOM 5117 C CA . PRO D 1 132 ? 33.311 73.913 -6.948 1.00 16.10 131 PRO D CA 1
ATOM 5118 C C . PRO D 1 132 ? 32.316 74.842 -7.629 1.00 16.88 131 PRO D C 1
ATOM 5119 O O . PRO D 1 132 ? 31.453 75.393 -6.935 1.00 16.51 131 PRO D O 1
ATOM 5123 N N . ASN D 1 133 ? 32.378 74.986 -8.956 1.00 17.27 132 ASN D N 1
ATOM 5124 C CA . ASN D 1 133 ? 31.445 75.872 -9.610 1.00 17.91 132 ASN D CA 1
ATOM 5125 C C . ASN D 1 133 ? 30.060 75.267 -9.699 1.00 18.36 132 ASN D C 1
ATOM 5126 O O . ASN D 1 133 ? 29.140 75.995 -9.971 1.00 17.75 132 ASN D O 1
ATOM 5131 N N . GLN D 1 134 ? 29.940 73.949 -9.569 1.00 17.40 133 GLN D N 1
ATOM 5132 C CA . GLN D 1 134 ? 28.628 73.292 -9.577 1.00 18.79 133 GLN D CA 1
ATOM 5133 C C . GLN D 1 134 ? 28.137 72.999 -8.149 1.00 18.16 133 GLN D C 1
ATOM 5134 O O . GLN D 1 134 ? 26.994 72.585 -7.974 1.00 16.66 133 GLN D O 1
ATOM 5140 N N A HIS D 1 135 ? 29.026 73.156 -7.174 0.50 17.31 134 HIS D N 1
ATOM 5141 N N B HIS D 1 135 ? 28.998 73.251 -7.150 0.50 18.17 134 HIS D N 1
ATOM 5142 C CA A HIS D 1 135 ? 28.676 72.841 -5.812 0.50 17.48 134 HIS D CA 1
ATOM 5143 C CA B HIS D 1 135 ? 28.719 72.997 -5.705 0.50 18.92 134 HIS D CA 1
ATOM 5144 C C A HIS D 1 135 ? 28.261 71.353 -5.704 0.50 16.61 134 HIS D C 1
ATOM 5145 C C B HIS D 1 135 ? 28.263 71.552 -5.451 0.50 17.89 134 HIS D C 1
ATOM 5146 O O A HIS D 1 135 ? 27.236 71.028 -5.081 0.50 15.97 134 HIS D O 1
ATOM 5147 O O B HIS D 1 135 ? 27.323 71.277 -4.687 0.50 17.13 134 HIS D O 1
ATOM 5160 N N A LYS D 1 136 ? 29.055 70.461 -6.310 0.70 16.04 135 LYS D N 1
ATOM 5161 N N B LYS D 1 136 ? 28.978 70.626 -6.099 0.30 17.01 135 LYS D N 1
ATOM 5162 C CA A LYS D 1 136 ? 28.772 69.041 -6.275 0.70 16.43 135 LYS D CA 1
ATOM 5163 C CA B LYS D 1 136 ? 28.725 69.186 -5.973 0.30 16.73 135 LYS D CA 1
ATOM 5164 C C A LYS D 1 136 ? 30.042 68.264 -5.936 0.70 16.25 135 LYS D C 1
ATOM 5165 C C B LYS D 1 136 ? 30.016 68.354 -5.798 0.30 16.23 135 LYS D C 1
ATOM 5166 O O A LYS D 1 136 ? 31.144 68.636 -6.319 0.70 15.76 135 LYS D O 1
ATOM 5167 O O B LYS D 1 136 ? 31.105 68.769 -6.185 0.30 16.10 135 LYS D O 1
ATOM 5178 N N . ARG D 1 137 ? 29.845 67.169 -5.211 1.00 15.68 136 ARG D N 1
ATOM 5179 C CA . ARG D 1 137 ? 30.891 66.235 -4.915 1.00 13.88 136 ARG D CA 1
ATOM 5180 C C . ARG D 1 137 ? 30.500 64.899 -5.497 1.00 13.90 136 ARG D C 1
ATOM 5181 O O . ARG D 1 137 ? 29.333 64.427 -5.330 1.00 13.83 136 ARG D O 1
ATOM 5189 N N . LEU D 1 138 ? 31.473 64.299 -6.173 1.00 14.22 137 LEU D N 1
ATOM 5190 C CA . LEU D 1 138 ? 31.318 62.977 -6.776 1.00 14.51 137 LEU D CA 1
ATOM 5191 C C . LEU D 1 138 ? 32.086 61.989 -5.949 1.00 14.42 137 LEU D C 1
ATOM 5192 O O . LEU D 1 138 ? 33.278 62.188 -5.716 1.00 15.74 137 LEU D O 1
ATOM 5197 N N . TYR D 1 139 ? 31.390 60.973 -5.461 1.00 14.38 138 TYR D N 1
ATOM 5198 C CA . TYR D 1 139 ? 32.003 59.846 -4.852 1.00 14.80 138 TYR D CA 1
ATOM 5199 C C . TYR D 1 139 ? 31.983 58.731 -5.900 1.00 16.09 138 TYR D C 1
ATOM 5200 O O . TYR D 1 139 ? 30.909 58.330 -6.341 1.00 15.93 138 TYR D O 1
ATOM 5209 N N . ARG D 1 140 ? 33.166 58.257 -6.318 1.00 15.29 139 ARG D N 1
ATOM 5210 C CA . ARG D 1 140 ? 33.245 57.202 -7.301 1.00 16.03 139 ARG D CA 1
ATOM 5211 C C . ARG D 1 140 ? 33.855 55.993 -6.613 1.00 15.25 139 ARG D C 1
ATOM 5212 O O . ARG D 1 140 ? 34.950 56.073 -6.079 1.00 14.06 139 ARG D O 1
ATOM 5220 N N . ASN D 1 141 ? 33.071 54.917 -6.554 1.00 14.95 140 ASN D N 1
ATOM 5221 C CA . ASN D 1 141 ? 33.427 53.729 -5.791 1.00 16.30 140 ASN D CA 1
ATOM 5222 C C . ASN D 1 141 ? 33.246 52.451 -6.606 1.00 17.25 140 ASN D C 1
ATOM 5223 O O . ASN D 1 141 ? 32.141 51.947 -6.731 1.00 17.18 140 ASN D O 1
ATOM 5228 N N . ASN D 1 142 ? 34.333 51.931 -7.178 1.00 17.95 141 ASN D N 1
ATOM 5229 C CA . ASN D 1 142 ? 34.262 50.716 -8.030 1.00 19.81 141 ASN D CA 1
ATOM 5230 C C . ASN D 1 142 ? 33.062 50.693 -8.996 1.00 20.47 141 ASN D C 1
ATOM 5231 O O . ASN D 1 142 ? 32.225 49.769 -9.001 1.00 20.52 141 ASN D O 1
ATOM 5236 N N . GLY D 1 143 ? 32.948 51.729 -9.814 1.00 21.50 142 GLY D N 1
ATOM 5237 C CA . GLY D 1 143 ? 31.880 51.665 -10.807 1.00 22.64 142 GLY D CA 1
ATOM 5238 C C . GLY D 1 143 ? 30.570 52.310 -10.379 1.00 23.05 142 GLY D C 1
ATOM 5239 O O . GLY D 1 143 ? 29.770 52.649 -11.259 1.00 24.54 142 GLY D O 1
ATOM 5240 N N . GLU D 1 144 ? 30.326 52.438 -9.068 1.00 21.44 143 GLU D N 1
ATOM 5241 C CA . GLU D 1 144 ? 29.202 53.228 -8.594 1.00 20.97 143 GLU D CA 1
ATOM 5242 C C . GLU D 1 144 ? 29.578 54.720 -8.505 1.00 19.98 143 GLU D C 1
ATOM 5243 O O . GLU D 1 144 ? 30.556 55.116 -7.848 1.00 20.22 143 GLU D O 1
ATOM 5249 N N . TRP D 1 145 ? 28.815 55.548 -9.184 1.00 18.68 144 TRP D N 1
ATOM 5250 C CA . TRP D 1 145 ? 29.041 56.994 -9.159 1.00 18.99 144 TRP D CA 1
ATOM 5251 C C . TRP D 1 145 ? 27.877 57.617 -8.399 1.00 17.50 144 TRP D C 1
ATOM 5252 O O . TRP D 1 145 ? 26.707 57.409 -8.737 1.00 17.74 144 TRP D O 1
ATOM 5263 N N . ASN D 1 146 ? 28.202 58.407 -7.397 1.00 16.35 145 ASN D N 1
ATOM 5264 C CA . ASN D 1 146 ? 27.210 59.071 -6.593 1.00 14.80 145 ASN D CA 1
ATOM 5265 C C . ASN D 1 146 ? 27.529 60.570 -6.589 1.00 13.76 145 ASN D C 1
ATOM 5266 O O . ASN D 1 146 ? 28.555 60.953 -6.023 1.00 13.93 145 ASN D O 1
ATOM 5271 N N . LEU D 1 147 ? 26.650 61.403 -7.148 1.00 13.12 146 LEU D N 1
ATOM 5272 C CA . LEU D 1 147 ? 26.858 62.852 -7.238 1.00 13.64 146 LEU D CA 1
ATOM 5273 C C . LEU D 1 147 ? 25.920 63.497 -6.265 1.00 14.52 146 LEU D C 1
ATOM 5274 O O . LEU D 1 147 ? 24.722 63.227 -6.310 1.00 14.30 146 LEU D O 1
ATOM 5279 N N . VAL D 1 148 ? 26.477 64.318 -5.378 1.00 14.39 147 VAL D N 1
ATOM 5280 C CA . VAL D 1 148 ? 25.741 64.903 -4.255 1.00 13.88 147 VAL D CA 1
ATOM 5281 C C . VAL D 1 148 ? 25.958 66.421 -4.175 1.00 13.86 147 VAL D C 1
ATOM 5282 O O . VAL D 1 148 ? 27.088 66.868 -4.196 1.00 12.19 147 VAL D O 1
ATOM 5286 N N . ASP D 1 149 ? 24.881 67.195 -4.091 1.00 13.94 148 ASP D N 1
ATOM 5287 C CA . ASP D 1 149 ? 25.018 68.590 -3.828 1.00 15.70 148 ASP D CA 1
ATOM 5288 C C . ASP D 1 149 ? 25.702 68.814 -2.477 1.00 14.85 148 ASP D C 1
ATOM 5289 O O . ASP D 1 149 ? 25.361 68.203 -1.471 1.00 14.59 148 ASP D O 1
ATOM 5310 N N . ALA D 1 151 ? 25.435 71.132 -0.455 1.00 14.05 150 ALA D N 1
ATOM 5311 C CA . ALA D 1 151 ? 24.479 71.573 0.542 1.00 15.11 150 ALA D CA 1
ATOM 5312 C C . ALA D 1 151 ? 23.779 70.393 1.267 1.00 14.98 150 ALA D C 1
ATOM 5313 O O . ALA D 1 151 ? 23.203 70.575 2.352 1.00 15.61 150 ALA D O 1
ATOM 5315 N N . ASP D 1 152 ? 23.790 69.199 0.664 1.00 13.36 151 ASP D N 1
ATOM 5316 C CA . ASP D 1 152 ? 23.207 68.025 1.269 1.00 13.12 151 ASP D CA 1
ATOM 5317 C C . ASP D 1 152 ? 24.195 67.105 2.029 1.00 13.58 151 ASP D C 1
ATOM 5318 O O . ASP D 1 152 ? 23.806 66.041 2.516 1.00 12.88 151 ASP D O 1
ATOM 5323 N N . ILE D 1 153 ? 25.428 67.545 2.167 1.00 13.94 152 ILE D N 1
ATOM 5324 C CA . ILE D 1 153 ? 26.429 66.749 2.846 1.00 14.86 152 ILE D CA 1
ATOM 5325 C C . ILE D 1 153 ? 26.580 67.202 4.306 1.00 15.86 152 ILE D C 1
ATOM 5326 O O . ILE D 1 153 ? 26.904 68.338 4.571 1.00 16.19 152 ILE D O 1
ATOM 5331 N N . ARG D 1 154 ? 26.353 66.284 5.232 1.00 16.04 153 ARG D N 1
ATOM 5332 C CA . ARG D 1 154 ? 26.559 66.558 6.639 1.00 15.78 153 ARG D CA 1
ATOM 5333 C C . ARG D 1 154 ? 27.918 66.008 7.038 1.00 15.43 153 ARG D C 1
ATOM 5334 O O . ARG D 1 154 ? 28.162 64.784 6.991 1.00 14.59 153 ARG D O 1
ATOM 5342 N N . VAL D 1 155 ? 28.817 66.911 7.439 1.00 14.34 154 VAL D N 1
ATOM 5343 C CA . VAL D 1 155 ? 30.151 66.514 7.818 1.00 14.27 154 VAL D CA 1
ATOM 5344 C C . VAL D 1 155 ? 30.189 66.105 9.267 1.00 14.06 154 VAL D C 1
ATOM 5345 O O . VAL D 1 155 ? 29.654 66.804 10.141 1.00 14.31 154 VAL D O 1
ATOM 5349 N N . LEU D 1 156 ? 30.770 64.936 9.544 1.00 14.30 155 LEU D N 1
ATOM 5350 C CA . LEU D 1 156 ? 30.799 64.444 10.899 1.00 14.71 155 LEU D CA 1
ATOM 5351 C C . LEU D 1 156 ? 32.220 64.481 11.457 1.00 17.00 155 LEU D C 1
ATOM 5352 O O . LEU D 1 156 ? 33.173 64.416 10.718 1.00 15.62 155 LEU D O 1
ATOM 5357 N N . ARG D 1 157 ? 32.324 64.545 12.777 1.00 19.36 156 ARG D N 1
ATOM 5358 C CA . ARG D 1 157 ? 33.645 64.394 13.403 1.00 23.79 156 ARG D CA 1
ATOM 5359 C C . ARG D 1 157 ? 33.925 62.914 13.662 1.00 25.92 156 ARG D C 1
ATOM 5360 O O . ARG D 1 157 ? 33.007 62.102 13.834 1.00 25.73 156 ARG D O 1
ATOM 5368 N N . GLU D 1 158 ? 35.185 62.551 13.580 1.00 31.08 157 GLU D N 1
ATOM 5369 C CA . GLU D 1 158 ? 35.640 61.163 13.916 1.00 35.41 157 GLU D CA 1
ATOM 5370 C C . GLU D 1 158 ? 34.903 60.348 14.995 1.00 36.25 157 GLU D C 1
ATOM 5371 O O . GLU D 1 158 ? 34.444 60.876 16.027 1.00 37.84 157 GLU D O 1
#

Solvent-accessible surface area: 27444 Å² total